Protein AF-A0A7S4R593-F1 (afdb_monomer_lite)

Radius of gyration: 29.22 Å; chains: 1; bounding box: 93×77×68 Å

Structure (mmCIF, N/CA/C/O backbone):
data_AF-A0A7S4R593-F1
#
_entry.id   AF-A0A7S4R593-F1
#
loop_
_atom_site.group_PDB
_atom_site.id
_atom_site.type_symbol
_atom_site.label_atom_id
_atom_site.label_alt_id
_atom_site.label_comp_id
_atom_site.label_asym_id
_atom_site.label_entity_id
_atom_site.label_seq_id
_atom_site.pdbx_PDB_ins_code
_atom_site.Cartn_x
_atom_site.Cartn_y
_atom_site.Cartn_z
_atom_site.occupancy
_atom_site.B_iso_or_equiv
_atom_site.auth_seq_id
_atom_site.auth_comp_id
_atom_site.auth_asym_id
_atom_site.auth_atom_id
_atom_site.pdbx_PDB_model_num
ATOM 1 N N . PRO A 1 1 ? -57.600 -45.966 14.589 1.00 41.19 1 PRO A N 1
ATOM 2 C CA . PRO A 1 1 ? -56.315 -45.995 13.835 1.00 41.19 1 PRO A CA 1
ATOM 3 C C . PRO A 1 1 ? -56.249 -45.078 12.582 1.00 41.19 1 PRO A C 1
ATOM 5 O O . PRO A 1 1 ? -55.425 -45.311 11.705 1.00 41.19 1 PRO A O 1
ATOM 8 N N . ALA A 1 2 ? -57.032 -43.988 12.515 1.00 31.42 2 ALA A N 1
ATOM 9 C CA . ALA A 1 2 ? -57.060 -43.069 11.364 1.00 31.42 2 ALA A CA 1
ATOM 10 C C . ALA A 1 2 ? -56.468 -41.667 11.647 1.00 31.42 2 ALA A C 1
ATOM 12 O O . ALA A 1 2 ? -56.523 -40.799 10.784 1.00 31.42 2 ALA A O 1
ATOM 13 N N . SER A 1 3 ? -55.863 -41.433 12.819 1.00 31.25 3 SER A N 1
ATOM 14 C CA . SER A 1 3 ? -55.356 -40.107 13.223 1.00 31.25 3 SER A CA 1
ATOM 15 C C . SER A 1 3 ? -53.852 -39.876 12.997 1.00 31.25 3 SER A C 1
ATOM 17 O O . SER A 1 3 ? -53.377 -38.766 13.207 1.00 31.25 3 SER A O 1
ATOM 19 N N . GLN A 1 4 ? -53.086 -40.871 12.525 1.00 31.14 4 GLN A N 1
ATOM 20 C CA . GLN A 1 4 ? -51.625 -40.741 12.346 1.00 31.14 4 GLN A CA 1
ATOM 21 C C . GLN A 1 4 ? -51.142 -40.575 10.889 1.00 31.14 4 GLN A C 1
ATOM 23 O O . GLN A 1 4 ? -49.964 -40.305 10.674 1.00 31.14 4 GLN A O 1
ATOM 28 N N . ARG A 1 5 ? -52.012 -40.673 9.868 1.00 28.61 5 ARG A N 1
ATOM 29 C CA . ARG A 1 5 ? -51.591 -40.591 8.445 1.00 28.61 5 ARG A CA 1
ATOM 30 C C . ARG A 1 5 ? -51.707 -39.216 7.779 1.00 28.61 5 ARG A C 1
ATOM 32 O O . ARG A 1 5 ? -51.122 -39.029 6.716 1.00 28.61 5 ARG A O 1
ATOM 39 N N . VAL A 1 6 ? -52.398 -38.245 8.379 1.00 29.88 6 VAL A N 1
ATOM 40 C CA . VAL A 1 6 ? -52.565 -36.901 7.780 1.00 29.88 6 VAL A CA 1
ATOM 41 C C . VAL A 1 6 ? -51.414 -35.950 8.157 1.00 29.88 6 VAL A C 1
ATOM 43 O O . VAL A 1 6 ? -51.082 -35.044 7.399 1.00 29.88 6 VAL A O 1
ATOM 46 N N . VAL A 1 7 ? -50.706 -36.209 9.262 1.00 31.11 7 VAL A N 1
ATOM 47 C CA . VAL A 1 7 ? -49.624 -35.333 9.755 1.00 31.11 7 VAL A CA 1
ATOM 48 C C . VAL A 1 7 ? -48.305 -35.502 8.974 1.00 31.11 7 VAL A C 1
ATOM 50 O O . VAL A 1 7 ? -47.520 -34.556 8.888 1.00 31.11 7 VAL A O 1
ATOM 53 N N . SER A 1 8 ? -48.051 -36.658 8.337 1.00 30.91 8 SER A N 1
ATOM 54 C CA . SER A 1 8 ? -46.779 -36.888 7.621 1.00 30.91 8 SER A CA 1
ATOM 55 C C . SER A 1 8 ? -46.743 -36.290 6.205 1.00 30.91 8 SER A C 1
ATOM 57 O O . SER A 1 8 ? -45.705 -35.771 5.792 1.00 30.91 8 SER A O 1
ATOM 59 N N . LYS A 1 9 ? -47.875 -36.261 5.481 1.00 28.08 9 LYS A N 1
ATOM 60 C CA . LYS A 1 9 ? -47.951 -35.654 4.136 1.00 28.08 9 LYS A CA 1
ATOM 61 C C . LYS A 1 9 ? -47.873 -34.122 4.169 1.00 28.08 9 LYS A C 1
ATOM 63 O O . LYS A 1 9 ? -47.193 -33.546 3.323 1.00 28.08 9 LYS A O 1
ATOM 68 N N . SER A 1 10 ? -48.458 -33.467 5.175 1.00 27.17 10 SER A N 1
ATOM 69 C CA . SER A 1 10 ? -48.364 -32.005 5.328 1.00 27.17 10 SER A CA 1
ATOM 70 C C . SER A 1 10 ? -46.969 -31.543 5.769 1.00 27.17 10 SER A C 1
ATOM 72 O O . SER A 1 10 ? -46.494 -30.515 5.292 1.00 27.17 10 SER A O 1
ATOM 74 N N . ARG A 1 11 ? -46.248 -32.325 6.594 1.00 28.27 11 ARG A N 1
ATOM 75 C CA . ARG A 1 11 ? -44.840 -32.044 6.943 1.00 28.27 11 ARG A CA 1
ATOM 76 C C . ARG A 1 11 ? -43.899 -32.164 5.740 1.00 28.27 11 ARG A C 1
ATOM 78 O O . ARG A 1 11 ? -43.012 -31.333 5.592 1.00 28.27 11 ARG A O 1
ATOM 85 N N . HIS A 1 12 ? -44.099 -33.136 4.849 1.00 26.81 12 HIS A N 1
ATOM 86 C CA . HIS A 1 12 ? -43.277 -33.266 3.638 1.00 26.81 12 HIS A CA 1
ATOM 87 C C . HIS A 1 12 ? -43.569 -32.202 2.564 1.00 26.81 12 HIS A C 1
ATOM 89 O O . HIS A 1 12 ? -42.634 -31.789 1.878 1.00 26.81 12 HIS A O 1
ATOM 95 N N . LEU A 1 13 ? -44.805 -31.692 2.453 1.00 25.50 13 LEU A N 1
ATOM 96 C CA . LEU A 1 13 ? -45.102 -30.537 1.590 1.00 25.50 13 LEU A CA 1
ATOM 97 C C . LEU A 1 13 ? -44.539 -29.218 2.153 1.00 25.50 13 LEU A C 1
ATOM 99 O O . LEU A 1 13 ? -44.032 -28.412 1.382 1.00 25.50 13 LEU A O 1
ATOM 103 N N . LEU A 1 14 ? -44.564 -29.019 3.478 1.00 26.23 14 LEU A N 1
ATOM 104 C CA . LEU A 1 14 ? -44.024 -27.823 4.152 1.00 26.23 14 LEU A CA 1
ATOM 105 C C . LEU A 1 14 ? -42.487 -27.747 4.147 1.00 26.23 14 LEU A C 1
ATOM 107 O O . LEU A 1 14 ? -41.923 -26.655 4.099 1.00 26.23 14 LEU A O 1
ATOM 111 N N . ILE A 1 15 ? -41.806 -28.896 4.185 1.00 29.94 15 ILE A N 1
ATOM 112 C CA . ILE A 1 15 ? -40.340 -28.977 4.077 1.00 29.94 15 ILE A CA 1
ATOM 113 C C . ILE A 1 15 ? -39.902 -28.736 2.624 1.00 29.94 15 ILE A C 1
ATOM 115 O O . ILE A 1 15 ? -38.954 -27.988 2.388 1.00 29.94 15 ILE A O 1
ATOM 119 N N . ARG A 1 16 ? -40.631 -29.284 1.638 1.00 27.72 16 ARG A N 1
ATOM 120 C CA . ARG A 1 16 ? -40.377 -29.016 0.211 1.00 27.72 16 ARG A CA 1
ATOM 121 C C . ARG A 1 16 ? -40.717 -27.578 -0.196 1.00 27.72 16 ARG A C 1
ATOM 123 O O . ARG A 1 16 ? -39.974 -27.010 -0.988 1.00 27.72 16 ARG A O 1
ATOM 130 N N . SER A 1 17 ? -41.752 -26.962 0.381 1.00 28.77 17 SER A N 1
ATOM 131 C CA . SER A 1 17 ? -42.066 -25.545 0.142 1.00 28.77 17 SER A CA 1
ATOM 132 C C . SER A 1 17 ? -41.095 -24.590 0.839 1.00 28.77 17 SER A C 1
ATOM 134 O O . SER A 1 17 ? -40.820 -23.528 0.300 1.00 28.77 17 SER A O 1
ATOM 136 N N . GLY A 1 18 ? -40.505 -24.973 1.979 1.00 28.45 18 GLY A N 1
ATOM 137 C CA . GLY A 1 18 ? -39.433 -24.212 2.632 1.00 28.45 18 GLY A CA 1
ATOM 138 C C . GLY A 1 18 ? -38.119 -24.227 1.846 1.00 28.45 18 GLY A C 1
ATOM 139 O O . GLY A 1 18 ? -37.499 -23.188 1.676 1.00 28.45 18 GLY A O 1
ATOM 140 N N . VAL A 1 19 ? -37.693 -25.376 1.307 1.00 32.19 19 VAL A N 1
ATOM 141 C CA . VAL A 1 19 ? -36.496 -25.456 0.439 1.00 32.19 19 VAL A CA 1
ATOM 142 C C . VAL A 1 19 ? -36.725 -24.747 -0.904 1.00 32.19 19 VAL A C 1
ATOM 144 O O . VAL A 1 19 ? -35.844 -24.031 -1.366 1.00 32.19 19 VAL A O 1
ATOM 147 N N . ALA A 1 20 ? -37.920 -24.866 -1.494 1.00 28.59 20 ALA A N 1
ATOM 148 C CA . ALA A 1 20 ? -3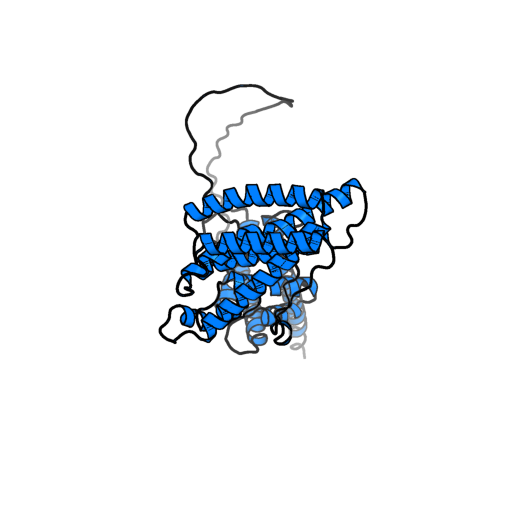8.280 -24.135 -2.711 1.00 28.59 20 ALA A CA 1
ATOM 149 C C . ALA A 1 20 ? -38.356 -22.613 -2.485 1.00 28.59 20 ALA A C 1
ATOM 151 O O . ALA A 1 20 ? -37.818 -21.862 -3.291 1.00 28.59 20 ALA A O 1
ATOM 152 N N . ALA A 1 21 ? -38.926 -22.159 -1.362 1.00 30.02 21 ALA A N 1
ATOM 153 C CA . ALA A 1 21 ? -38.929 -20.747 -0.979 1.00 30.02 21 ALA A CA 1
ATOM 154 C C . ALA A 1 21 ? -37.507 -20.224 -0.707 1.00 30.02 21 ALA A C 1
ATOM 156 O O . ALA A 1 21 ? -37.172 -19.124 -1.129 1.00 30.02 21 ALA A O 1
ATOM 157 N N . ARG A 1 22 ? -36.633 -21.028 -0.083 1.00 38.53 22 ARG A N 1
ATOM 158 C CA . ARG A 1 22 ? -35.218 -20.686 0.152 1.00 38.53 22 ARG A CA 1
ATOM 159 C C . ARG A 1 22 ? -34.418 -20.561 -1.147 1.00 38.53 22 ARG A C 1
ATOM 161 O O . ARG A 1 22 ? -33.703 -19.578 -1.312 1.00 38.53 22 ARG A O 1
ATOM 168 N N . LYS A 1 23 ? -34.620 -21.467 -2.114 1.00 37.41 23 LYS A N 1
ATOM 169 C CA . LYS A 1 23 ? -34.070 -21.320 -3.475 1.00 37.41 23 LYS A CA 1
ATOM 170 C C . LYS A 1 23 ? -34.592 -20.074 -4.173 1.00 37.41 23 LYS A C 1
ATOM 172 O O . LYS A 1 23 ? -33.808 -19.350 -4.769 1.00 37.41 23 LYS A O 1
ATOM 177 N N . GLN A 1 24 ? -35.889 -19.808 -4.058 1.00 32.84 24 GLN A N 1
ATOM 178 C CA . GLN A 1 24 ? -36.525 -18.653 -4.679 1.00 32.84 24 GLN A CA 1
ATOM 179 C C . GLN A 1 24 ? -36.035 -17.331 -4.080 1.00 32.84 24 GLN A C 1
ATOM 181 O O . GLN A 1 24 ? -35.968 -16.351 -4.805 1.00 32.84 24 GLN A O 1
ATOM 186 N N . ILE A 1 25 ? -35.648 -17.285 -2.803 1.00 39.12 25 ILE A N 1
ATOM 187 C CA . ILE A 1 25 ? -35.171 -16.068 -2.124 1.00 39.12 25 ILE A CA 1
ATOM 188 C C . ILE A 1 25 ? -33.699 -15.791 -2.426 1.00 39.12 25 ILE A C 1
ATOM 190 O O . ILE A 1 25 ? -33.357 -14.667 -2.775 1.00 39.12 25 ILE A O 1
ATOM 194 N N . TYR A 1 26 ? -32.832 -16.801 -2.397 1.00 42.34 26 TYR A N 1
ATOM 195 C CA . TYR A 1 26 ? -31.433 -16.612 -2.788 1.00 42.34 26 TYR A CA 1
ATOM 196 C C . TYR A 1 26 ? -31.276 -16.402 -4.297 1.00 42.34 26 TYR A C 1
ATOM 198 O O . TYR A 1 26 ? -30.534 -15.511 -4.709 1.00 42.34 26 TYR A O 1
ATOM 206 N N . SER A 1 27 ? -32.072 -17.092 -5.127 1.00 39.91 27 SER A N 1
ATOM 207 C CA . SER A 1 27 ? -32.192 -16.733 -6.545 1.00 39.91 27 SER A CA 1
ATOM 208 C C . SER A 1 27 ? -32.826 -15.357 -6.722 1.00 39.91 27 SER A C 1
ATOM 210 O O . SER A 1 27 ? -32.613 -14.730 -7.750 1.00 39.91 27 SER A O 1
ATOM 212 N N . SER A 1 28 ? -33.594 -14.867 -5.743 1.00 38.06 28 SER A N 1
ATOM 213 C CA . SER A 1 28 ? -34.181 -13.532 -5.785 1.00 38.06 28 SER A CA 1
ATOM 214 C C . SER A 1 28 ? -33.203 -12.426 -5.442 1.00 38.06 28 SER A C 1
ATOM 216 O O . SER A 1 28 ? -33.258 -11.400 -6.110 1.00 38.06 28 SER A O 1
ATOM 218 N N . VAL A 1 29 ? -32.307 -12.640 -4.477 1.00 40.75 29 VAL A N 1
ATOM 219 C CA . VAL A 1 29 ? -31.174 -11.748 -4.195 1.00 40.75 29 VAL A CA 1
ATOM 220 C C . VAL A 1 29 ? -30.224 -11.729 -5.393 1.00 40.75 29 VAL A C 1
ATOM 222 O O . VAL A 1 29 ? -29.868 -10.654 -5.864 1.00 40.75 29 VAL A O 1
ATOM 225 N N . GLN A 1 30 ? -29.913 -12.896 -5.967 1.00 40.97 30 GLN A N 1
ATOM 226 C CA . GLN A 1 30 ? -29.119 -12.994 -7.194 1.00 40.97 30 GLN A CA 1
ATOM 227 C C . GLN A 1 30 ? -29.808 -12.291 -8.378 1.00 40.97 30 GLN A C 1
ATOM 229 O O . GLN A 1 30 ? -29.184 -11.493 -9.065 1.00 40.97 30 GLN A O 1
ATOM 234 N N . ALA A 1 31 ? -31.112 -12.508 -8.579 1.00 38.22 31 ALA A N 1
ATOM 235 C CA . ALA A 1 31 ? -31.879 -11.853 -9.639 1.00 38.22 31 ALA A CA 1
ATOM 236 C C . ALA A 1 31 ? -32.052 -10.342 -9.416 1.00 38.22 31 ALA A C 1
ATOM 238 O O . ALA A 1 31 ? -32.131 -9.611 -10.392 1.00 38.22 31 ALA A O 1
ATOM 239 N N . ALA A 1 32 ? -32.084 -9.851 -8.171 1.00 38.25 32 ALA A N 1
ATOM 240 C CA . ALA A 1 32 ? -32.106 -8.417 -7.870 1.00 38.25 32 ALA A CA 1
ATOM 241 C C . ALA A 1 32 ? -30.761 -7.746 -8.203 1.00 38.25 32 ALA A C 1
ATOM 243 O O . ALA A 1 32 ? -30.735 -6.628 -8.716 1.00 38.25 32 ALA A O 1
ATOM 244 N N . VAL A 1 33 ? -29.645 -8.453 -7.987 1.00 37.94 33 VAL A N 1
ATOM 245 C CA . VAL A 1 33 ? -28.313 -8.040 -8.458 1.00 37.94 33 VAL A CA 1
ATOM 246 C C . VAL A 1 33 ? -28.272 -8.025 -9.994 1.00 37.94 33 VAL A C 1
ATOM 248 O O . VAL A 1 33 ? -27.834 -7.041 -10.583 1.00 37.94 33 VAL A O 1
ATOM 251 N N . THR A 1 34 ? -28.816 -9.044 -10.663 1.00 37.25 34 THR A N 1
ATOM 252 C CA . THR A 1 34 ? -28.897 -9.095 -12.135 1.00 37.25 34 THR A CA 1
ATOM 253 C C . THR A 1 34 ? -29.836 -8.030 -12.725 1.00 37.25 34 THR A C 1
ATOM 255 O O . THR A 1 34 ? -29.493 -7.393 -13.714 1.00 37.25 34 THR A O 1
ATOM 258 N N . ALA A 1 35 ? -30.989 -7.759 -12.110 1.00 35.19 35 ALA A N 1
ATOM 259 C CA . ALA A 1 35 ? -31.951 -6.756 -12.581 1.00 35.19 35 ALA A CA 1
ATOM 260 C C . ALA A 1 35 ? -31.421 -5.316 -12.466 1.00 35.19 35 ALA A C 1
ATOM 262 O O . ALA A 1 35 ? -31.782 -4.458 -13.268 1.00 35.19 35 ALA A O 1
ATOM 263 N N . ARG A 1 36 ? -30.545 -5.047 -11.489 1.00 36.00 36 ARG A N 1
ATOM 264 C CA . ARG A 1 36 ? -29.952 -3.720 -11.265 1.00 36.00 36 ARG A CA 1
ATOM 265 C C . ARG A 1 36 ? -28.716 -3.443 -12.132 1.00 36.00 36 ARG A C 1
ATOM 267 O O . ARG A 1 36 ? -28.425 -2.277 -12.381 1.00 36.00 36 ARG A O 1
ATOM 274 N N . TYR A 1 37 ? -28.010 -4.481 -12.589 1.00 36.19 37 TYR A N 1
ATOM 275 C CA . TYR A 1 37 ? -26.714 -4.352 -13.276 1.00 36.19 37 TYR A CA 1
ATOM 276 C C . TYR A 1 37 ? -26.622 -5.070 -14.643 1.00 36.19 37 TYR A C 1
ATOM 278 O O . TYR A 1 37 ? -25.589 -4.976 -15.302 1.00 36.19 37 TYR A O 1
ATOM 286 N N . GLY A 1 38 ? -27.693 -5.725 -15.108 1.00 31.30 38 GLY A N 1
ATOM 287 C CA . GLY A 1 38 ? -27.782 -6.392 -16.416 1.00 31.30 38 GLY A CA 1
ATOM 288 C C . GLY A 1 38 ? -27.485 -7.900 -16.388 1.00 31.30 38 GLY A C 1
ATOM 289 O O . GLY A 1 38 ? -26.953 -8.440 -15.414 1.00 31.30 38 GLY A O 1
ATOM 290 N N . GLU A 1 39 ? -27.840 -8.601 -17.473 1.00 29.11 39 GLU A N 1
ATOM 291 C CA . GLU A 1 39 ? -27.558 -10.036 -17.637 1.00 29.11 39 GLU A CA 1
ATOM 292 C C . GLU A 1 39 ? -26.040 -10.299 -17.621 1.00 29.11 39 GLU A C 1
ATOM 294 O O . GLU A 1 39 ? -25.295 -9.755 -18.433 1.00 29.11 39 GLU A O 1
ATOM 299 N N . GLY A 1 40 ? -25.580 -11.129 -16.674 1.00 33.88 40 GLY A N 1
ATOM 300 C CA . GLY A 1 40 ? -24.157 -11.424 -16.439 1.00 33.88 40 GLY A CA 1
ATOM 301 C C . GLY A 1 40 ? -23.581 -10.847 -15.138 1.00 33.88 40 GLY A C 1
ATOM 302 O O . GLY A 1 40 ? -22.467 -11.209 -14.762 1.00 33.88 40 GLY A O 1
ATOM 303 N N . ALA A 1 41 ? -24.332 -10.009 -14.415 1.00 32.84 41 ALA A N 1
ATOM 304 C CA . ALA A 1 41 ? -23.927 -9.506 -13.105 1.00 32.84 41 ALA A CA 1
ATOM 305 C C . ALA A 1 41 ? -24.051 -10.591 -12.017 1.00 32.84 41 ALA A C 1
ATOM 307 O O . ALA A 1 41 ? -25.138 -11.116 -11.760 1.00 32.84 41 ALA A O 1
ATOM 308 N N . SER A 1 42 ? -22.927 -10.913 -11.372 1.00 35.50 42 SER A N 1
ATOM 309 C CA . SER A 1 42 ? -22.851 -11.783 -10.192 1.00 35.50 42 SER A CA 1
ATOM 310 C C . SER A 1 42 ? -22.759 -10.943 -8.902 1.00 35.50 42 SER A C 1
ATOM 312 O O . SER A 1 42 ? -22.611 -9.719 -8.973 1.00 35.50 42 SER A O 1
ATOM 314 N N . LEU A 1 43 ? -22.799 -11.565 -7.716 1.00 36.31 43 LEU A N 1
ATOM 315 C CA . LEU A 1 43 ? -22.450 -10.916 -6.435 1.00 36.31 43 LEU A CA 1
ATOM 316 C C . LEU A 1 43 ? -21.026 -10.307 -6.425 1.00 36.31 43 LEU A C 1
ATOM 318 O O . LEU A 1 43 ? -20.667 -9.626 -5.477 1.00 36.31 43 LEU A O 1
ATOM 322 N N . SER A 1 44 ? -20.245 -10.500 -7.488 1.00 31.75 44 SER A N 1
ATOM 323 C CA . SER A 1 44 ? -18.978 -9.830 -7.797 1.00 31.75 44 SER A CA 1
ATOM 324 C C . SER A 1 44 ? -19.123 -8.405 -8.361 1.00 31.75 44 SER A C 1
ATOM 326 O O . SER A 1 44 ? -18.146 -7.672 -8.446 1.00 31.75 44 SER A O 1
ATOM 328 N N . THR A 1 45 ? -20.316 -7.989 -8.806 1.00 31.84 45 THR A N 1
ATOM 329 C CA . THR A 1 45 ? -20.541 -6.707 -9.524 1.00 31.84 45 THR A CA 1
ATOM 330 C C . THR A 1 45 ? -20.808 -5.532 -8.571 1.00 31.84 45 THR A C 1
ATOM 332 O O . THR A 1 45 ? -21.355 -4.499 -8.954 1.00 31.84 45 THR A O 1
ATOM 335 N N . LEU A 1 46 ? -20.446 -5.695 -7.298 1.00 37.03 46 LEU A N 1
ATOM 336 C CA . LEU A 1 46 ? -20.793 -4.801 -6.196 1.00 37.03 46 LEU A CA 1
ATOM 337 C C . LEU A 1 46 ? -19.823 -3.625 -6.104 1.00 37.03 46 LEU A C 1
ATOM 339 O O . LEU A 1 46 ? -19.034 -3.518 -5.169 1.00 37.03 46 LEU A O 1
ATOM 343 N N . THR A 1 47 ? -19.878 -2.719 -7.073 1.00 32.34 47 THR A N 1
ATOM 344 C CA . THR A 1 47 ? -19.134 -1.460 -6.991 1.00 32.34 47 THR A CA 1
ATOM 345 C C . THR A 1 47 ? -19.988 -0.377 -6.348 1.00 32.34 47 THR A C 1
ATOM 347 O O . THR A 1 47 ? -21.100 -0.082 -6.796 1.00 32.34 47 THR A O 1
ATOM 350 N N . CYS A 1 48 ? -19.431 0.248 -5.316 1.00 31.52 48 CYS A N 1
ATOM 351 C CA . CYS A 1 48 ? -19.934 1.478 -4.735 1.00 31.52 48 CYS A CA 1
ATOM 352 C C . CYS A 1 48 ? -19.866 2.601 -5.786 1.00 31.52 48 CYS A C 1
ATOM 354 O O . CYS A 1 48 ? -18.808 2.843 -6.359 1.00 31.52 48 CYS A O 1
ATOM 356 N N . SER A 1 49 ? -20.961 3.327 -6.038 1.00 29.33 49 SER A N 1
ATOM 357 C CA . SER A 1 49 ? -20.857 4.603 -6.750 1.00 29.33 49 SER A CA 1
ATOM 358 C C . SER A 1 49 ? -20.201 5.617 -5.812 1.00 29.33 49 SER A C 1
ATOM 360 O O . SER A 1 49 ? -20.865 6.181 -4.938 1.00 29.33 49 SER A O 1
ATOM 362 N N . SER A 1 50 ? -18.898 5.848 -5.959 1.00 28.70 50 SER A N 1
ATOM 363 C CA . SER A 1 50 ? -18.265 7.020 -5.368 1.00 28.70 50 SER A CA 1
ATOM 364 C C . SER A 1 50 ? -18.813 8.252 -6.088 1.00 28.70 50 SER A C 1
ATOM 366 O O . SER A 1 50 ? -18.393 8.586 -7.198 1.00 28.70 50 SER A O 1
ATOM 368 N N . SER A 1 51 ? -19.766 8.940 -5.470 1.00 24.84 51 SER A N 1
ATOM 369 C CA . SER A 1 51 ? -20.037 10.330 -5.811 1.00 24.84 51 SER A CA 1
ATOM 370 C C . SER A 1 51 ? -18.805 11.141 -5.410 1.00 24.84 51 SER A C 1
ATOM 372 O O . SER A 1 51 ? -18.747 11.708 -4.322 1.00 24.84 51 SER A O 1
ATOM 374 N N . TYR A 1 52 ? -17.788 11.179 -6.269 1.00 24.73 52 TYR A N 1
ATOM 375 C CA . TYR A 1 52 ? -16.904 12.335 -6.284 1.00 24.73 52 TYR A CA 1
ATOM 376 C C . TYR A 1 52 ? -17.788 13.549 -6.590 1.00 24.73 52 TYR A C 1
ATOM 378 O O . TYR A 1 52 ? -18.733 13.410 -7.376 1.00 24.73 52 TYR A O 1
ATOM 386 N N . PRO A 1 53 ? -17.531 14.736 -6.018 1.00 23.39 53 PRO A N 1
ATOM 387 C CA . PRO A 1 53 ? -18.066 15.940 -6.621 1.00 23.39 53 PRO A CA 1
ATOM 388 C C . PRO A 1 53 ? -17.524 15.967 -8.053 1.00 23.39 53 PRO A C 1
ATOM 390 O O . PRO A 1 53 ? -16.350 16.248 -8.288 1.00 23.39 53 PRO A O 1
ATOM 393 N N . THR A 1 54 ? -18.368 15.604 -9.020 1.00 25.58 54 THR A N 1
ATOM 394 C CA . THR A 1 54 ? -18.169 16.016 -10.402 1.00 25.58 54 THR A CA 1
ATOM 395 C C . THR A 1 54 ? -17.953 17.513 -10.343 1.00 25.58 54 THR A C 1
ATOM 397 O O . THR A 1 54 ? -18.734 18.187 -9.669 1.00 25.58 54 THR A O 1
ATOM 400 N N . LEU A 1 55 ? -16.895 17.998 -10.994 1.00 26.02 55 LEU A N 1
ATOM 401 C CA . LEU A 1 55 ? -16.691 19.407 -11.318 1.00 26.02 55 LEU A CA 1
ATOM 402 C C . LEU A 1 55 ? -18.040 20.020 -11.708 1.00 26.02 55 LEU A C 1
ATOM 404 O O . LEU A 1 55 ? -18.519 19.842 -12.826 1.00 26.02 55 LEU A O 1
ATOM 408 N N . GLY A 1 56 ? -18.695 20.646 -10.735 1.00 26.41 56 GLY A N 1
ATOM 409 C CA . GLY A 1 56 ? -19.920 21.375 -10.954 1.00 26.41 56 GLY A CA 1
ATOM 410 C C . GLY A 1 56 ? -19.574 22.616 -11.751 1.00 26.41 56 GLY A C 1
ATOM 411 O O . GLY A 1 56 ? -18.530 23.230 -11.538 1.00 26.41 56 GLY A O 1
ATOM 412 N N . GLU A 1 57 ? -20.496 22.981 -12.630 1.00 29.83 57 GLU A N 1
ATOM 413 C CA . GLU A 1 57 ? -20.691 24.372 -13.021 1.00 29.83 57 GLU A CA 1
ATOM 414 C C . GLU A 1 57 ? -19.584 24.970 -13.894 1.00 29.83 57 GLU A C 1
ATOM 416 O O . GLU A 1 57 ? -18.885 25.908 -13.523 1.00 29.83 57 GLU A O 1
ATOM 421 N N . TRP A 1 58 ? -19.527 24.507 -15.140 1.00 24.80 58 TRP A N 1
ATOM 422 C CA . TRP A 1 58 ? -19.232 25.409 -16.253 1.00 24.80 58 TRP A CA 1
ATOM 423 C C . TRP A 1 58 ? -20.450 25.464 -17.164 1.00 24.80 58 TRP A C 1
ATOM 425 O O . TRP A 1 58 ? -20.512 24.796 -18.191 1.00 24.80 58 TRP A O 1
ATOM 435 N N . ASP A 1 59 ? -21.435 26.262 -16.754 1.00 29.12 59 ASP A N 1
ATOM 436 C CA . ASP A 1 59 ? -22.531 26.674 -17.618 1.00 29.12 59 ASP A CA 1
ATOM 437 C C . ASP A 1 59 ? -22.541 28.204 -17.727 1.00 29.12 59 ASP A C 1
ATOM 439 O O . ASP A 1 59 ? -22.925 28.909 -16.790 1.00 29.12 59 ASP A O 1
ATOM 443 N N . ARG A 1 60 ? -22.058 28.673 -18.889 1.00 28.61 60 ARG A N 1
ATOM 444 C CA . ARG A 1 60 ? -22.318 29.943 -19.605 1.00 28.61 60 ARG A CA 1
ATOM 445 C C . ARG A 1 60 ? -21.043 30.568 -20.174 1.00 28.61 60 ARG A C 1
ATOM 447 O O . ARG A 1 60 ? -20.367 31.343 -19.511 1.00 28.61 60 ARG A O 1
ATOM 454 N N . HIS A 1 61 ? -20.786 30.316 -21.457 1.00 26.78 61 HIS A N 1
ATOM 455 C CA . HIS A 1 61 ? -21.019 31.306 -22.519 1.00 26.78 61 HIS A CA 1
ATOM 456 C C . HIS A 1 61 ? -20.446 30.829 -23.864 1.00 26.78 61 HIS A C 1
ATOM 458 O O . HIS A 1 61 ? -19.241 30.676 -24.014 1.00 26.78 61 HIS A O 1
ATOM 464 N N . GLY A 1 62 ? -21.321 30.751 -24.872 1.00 23.91 62 GLY A N 1
ATOM 465 C CA . GLY A 1 62 ? -20.985 31.190 -26.229 1.00 23.91 62 GLY A CA 1
ATOM 466 C C . GLY A 1 62 ? -20.684 30.119 -27.279 1.00 23.91 62 GLY A C 1
ATOM 467 O O . GLY A 1 62 ? -19.669 29.442 -27.224 1.00 23.91 62 GLY A O 1
ATOM 468 N N . GLY A 1 63 ? -21.506 30.122 -28.335 1.00 23.78 63 GLY A N 1
ATOM 469 C CA . GLY A 1 63 ? -21.034 29.849 -29.695 1.00 23.78 63 GLY A CA 1
ATOM 470 C C . GLY A 1 63 ? -21.360 28.463 -30.229 1.00 23.78 63 GLY A C 1
ATOM 471 O O . GLY A 1 63 ? -20.568 27.537 -30.110 1.00 23.78 63 GLY A O 1
ATOM 472 N N . GLY A 1 64 ? -22.523 28.340 -30.870 1.00 25.59 64 GLY A N 1
ATOM 473 C CA . GLY A 1 64 ? -22.891 27.133 -31.598 1.00 25.59 64 GLY A CA 1
ATOM 474 C C . GLY A 1 64 ? -22.000 26.870 -32.806 1.00 25.59 64 GLY A C 1
ATOM 475 O O . GLY A 1 64 ? -21.479 27.802 -33.401 1.00 25.59 64 GLY A O 1
ATOM 476 N N . TYR A 1 65 ? -21.923 25.609 -33.217 1.00 26.09 65 TYR A N 1
ATOM 477 C CA . TYR A 1 65 ? -21.796 25.233 -34.618 1.00 26.09 65 TYR A CA 1
ATOM 478 C C . TYR A 1 65 ? -22.490 23.894 -34.856 1.00 26.09 65 TYR A C 1
ATOM 480 O O . TYR A 1 65 ? -22.589 23.027 -33.994 1.00 26.09 65 TYR A O 1
ATOM 488 N N . ASN A 1 66 ? -23.050 23.834 -36.050 1.00 26.42 66 ASN A N 1
ATOM 489 C CA . ASN A 1 66 ? -24.035 22.909 -36.568 1.00 26.42 66 ASN A CA 1
ATOM 490 C C . ASN A 1 66 ? -23.349 21.768 -37.354 1.00 26.42 66 ASN A C 1
ATOM 492 O O . ASN A 1 66 ? -22.217 21.950 -37.803 1.00 26.42 66 ASN A O 1
ATOM 496 N N . LYS A 1 67 ? -24.126 20.715 -37.667 1.00 27.55 67 LYS A N 1
ATOM 497 C CA . LYS A 1 67 ? -23.869 19.578 -38.590 1.00 27.55 67 LYS A CA 1
ATOM 498 C C . LYS A 1 67 ? -23.090 18.402 -37.972 1.00 27.55 67 LYS A C 1
ATOM 500 O O . LYS A 1 67 ? -21.989 18.578 -37.485 1.00 27.55 67 LYS A O 1
ATOM 505 N N . GLY A 1 68 ? -23.556 17.157 -37.993 1.00 22.95 68 GLY A N 1
ATOM 506 C CA . GLY A 1 68 ? -24.676 16.544 -38.701 1.00 22.95 68 GLY A CA 1
ATOM 507 C C . GLY A 1 68 ? -24.228 15.179 -39.216 1.00 22.95 68 GLY A C 1
ATOM 508 O O . GLY A 1 68 ? -23.265 15.137 -39.962 1.00 22.95 68 GLY A O 1
ATOM 509 N N . TRP A 1 69 ? -24.923 14.109 -38.830 1.00 24.11 69 TRP A N 1
ATOM 510 C CA . TRP A 1 69 ? -25.104 12.888 -39.623 1.00 24.11 69 TRP A CA 1
ATOM 511 C C . TRP A 1 69 ? -26.457 12.292 -39.222 1.00 24.11 69 TRP A C 1
ATOM 513 O O . TRP A 1 69 ? -26.582 11.548 -38.254 1.00 24.11 69 TRP A O 1
ATOM 523 N N . GLN A 1 70 ? -27.488 12.718 -39.954 1.00 24.88 70 GLN A N 1
ATOM 524 C CA . GLN A 1 70 ? -28.745 11.992 -40.102 1.00 24.88 70 GLN A CA 1
ATOM 525 C C . GLN A 1 70 ? -28.473 10.701 -40.874 1.00 24.88 70 GLN A C 1
ATOM 527 O O . GLN A 1 70 ? -27.811 10.736 -41.909 1.00 24.88 70 GLN A O 1
ATOM 532 N N . THR A 1 71 ? -29.088 9.605 -40.441 1.00 27.47 71 THR A N 1
ATOM 533 C CA . THR A 1 71 ? -29.790 8.721 -41.377 1.00 27.47 71 THR A CA 1
ATOM 534 C C . THR A 1 71 ? -31.163 8.406 -40.799 1.00 27.47 71 THR A C 1
ATOM 536 O O . THR A 1 71 ? -31.308 8.065 -39.627 1.00 27.47 71 THR A O 1
ATOM 539 N N . ASP A 1 72 ? -32.163 8.663 -41.634 1.00 25.08 72 ASP A N 1
ATOM 540 C CA . ASP A 1 72 ? -33.588 8.626 -41.354 1.00 25.08 72 ASP A CA 1
ATOM 541 C C . ASP A 1 72 ? -34.124 7.193 -41.251 1.00 25.08 72 ASP A C 1
ATOM 543 O O . ASP A 1 72 ? -33.718 6.320 -42.011 1.00 25.08 72 ASP A O 1
ATOM 547 N N . HIS A 1 73 ? -35.161 7.004 -40.431 1.00 27.22 73 HIS A N 1
ATOM 548 C CA . HIS A 1 73 ? -36.372 6.328 -40.897 1.00 27.22 73 HIS A CA 1
ATOM 549 C C . HIS A 1 73 ? -37.620 6.912 -40.204 1.00 27.22 73 HIS A C 1
ATOM 551 O O . HIS A 1 73 ? -37.862 6.723 -39.016 1.00 27.22 73 HIS A O 1
ATOM 557 N N . LEU A 1 74 ? -38.362 7.687 -41.006 1.00 25.41 74 LEU A N 1
ATOM 558 C CA . LEU A 1 74 ? -39.826 7.832 -41.118 1.00 25.41 74 LEU A CA 1
ATOM 559 C C . LEU A 1 74 ? -40.664 6.810 -40.318 1.00 25.41 74 LEU A C 1
ATOM 561 O O . LEU A 1 74 ? -40.306 5.645 -40.248 1.00 25.41 74 LEU A O 1
ATOM 565 N N . SER A 1 75 ? -41.886 7.053 -39.851 1.00 26.05 75 SER A N 1
ATOM 566 C CA . SER A 1 75 ? -42.791 8.204 -39.739 1.00 26.05 75 SER A CA 1
ATOM 567 C C . SER A 1 75 ? -44.083 7.650 -39.115 1.00 26.05 75 SER A C 1
ATOM 569 O O . SER A 1 75 ? -44.392 6.487 -39.369 1.00 26.05 75 SER A O 1
ATOM 571 N N . GLN A 1 76 ? -44.848 8.497 -38.417 1.00 26.58 76 GLN A N 1
ATOM 572 C CA . GLN A 1 76 ? -46.328 8.544 -38.329 1.00 26.58 76 GLN A CA 1
ATOM 573 C C . GLN A 1 76 ? -46.805 8.768 -36.888 1.00 26.58 76 GLN A C 1
ATOM 575 O O . GLN A 1 76 ? -46.970 7.851 -36.089 1.00 26.58 76 GLN A O 1
ATOM 580 N N . GLN A 1 77 ? -47.070 10.039 -36.585 1.00 25.89 77 GLN A N 1
ATOM 581 C CA . GLN A 1 77 ? -48.004 10.438 -35.540 1.00 25.89 77 GLN A CA 1
ATOM 582 C C . GLN A 1 77 ? -49.431 10.201 -36.037 1.00 25.89 77 GLN A C 1
ATOM 584 O O . GLN A 1 77 ? -49.792 10.719 -37.088 1.00 25.89 77 GLN A O 1
ATOM 589 N N . HIS A 1 78 ? -50.281 9.582 -35.218 1.00 25.62 78 HIS A N 1
ATOM 590 C CA . HIS A 1 78 ? -51.694 9.948 -35.183 1.00 25.62 78 HIS A CA 1
ATOM 591 C C . HIS A 1 78 ? -52.195 10.063 -33.741 1.00 25.62 78 HIS A C 1
ATOM 593 O O . HIS A 1 78 ? -52.066 9.176 -32.904 1.00 25.62 78 HIS A O 1
ATOM 599 N N . ARG A 1 79 ? -52.750 11.246 -33.495 1.00 24.89 79 ARG A N 1
ATOM 600 C CA . ARG A 1 79 ? -53.470 11.738 -32.325 1.00 24.89 79 ARG A CA 1
ATOM 601 C C . ARG A 1 79 ? -54.763 10.941 -32.114 1.00 24.89 79 ARG A C 1
ATOM 603 O O . ARG A 1 79 ? -55.545 10.849 -33.051 1.00 24.89 79 ARG A O 1
ATOM 610 N N . TRP A 1 80 ? -55.067 10.543 -30.877 1.00 23.03 80 TRP A N 1
ATOM 611 C CA . TRP A 1 80 ? -56.456 10.380 -30.431 1.00 23.03 80 TRP A CA 1
ATOM 612 C C . TRP A 1 80 ? -56.640 10.990 -29.038 1.00 23.03 80 TRP A C 1
ATOM 614 O O . TRP A 1 80 ? -55.972 10.614 -28.080 1.00 23.03 80 TRP A O 1
ATOM 624 N N . LYS A 1 81 ? -57.531 11.984 -28.950 1.00 30.81 81 LYS A N 1
ATOM 625 C CA . LYS A 1 81 ? -58.156 12.416 -27.699 1.00 30.81 81 LYS A CA 1
ATOM 626 C C . LYS A 1 81 ? -59.368 11.513 -27.491 1.00 30.81 81 LYS A C 1
ATOM 628 O O . LYS A 1 81 ? -60.226 11.476 -28.368 1.00 30.81 81 LYS A O 1
ATOM 633 N N . SER A 1 82 ? -59.502 10.892 -26.328 1.00 24.62 82 SER A N 1
ATOM 634 C CA . SER A 1 82 ? -60.819 10.502 -25.826 1.00 24.62 82 SER A CA 1
ATOM 635 C C . SER A 1 82 ? -60.833 10.504 -24.306 1.00 24.62 82 SER A C 1
ATOM 637 O O . SER A 1 82 ? -60.138 9.737 -23.648 1.00 24.62 82 SER A O 1
ATOM 639 N N . THR A 1 83 ? -61.641 11.424 -23.799 1.00 30.42 83 THR A N 1
ATOM 640 C CA . THR A 1 83 ? -62.362 11.427 -22.531 1.00 30.42 83 THR A CA 1
ATOM 641 C C . THR A 1 83 ? -62.613 10.012 -22.001 1.00 30.42 83 THR A C 1
ATOM 643 O O . THR A 1 83 ? -63.283 9.224 -22.665 1.00 30.42 83 THR A O 1
ATOM 646 N N . ALA A 1 84 ? -62.115 9.707 -20.802 1.00 25.83 84 ALA A N 1
ATOM 647 C CA . ALA A 1 84 ? -62.522 8.530 -20.047 1.00 25.83 84 ALA A CA 1
ATOM 648 C C . ALA A 1 84 ? -63.283 8.995 -18.804 1.00 25.83 84 ALA A C 1
ATOM 650 O O . ALA A 1 84 ? -62.737 9.598 -17.882 1.00 25.83 84 ALA A O 1
ATOM 651 N N . THR A 1 85 ? -64.584 8.762 -18.873 1.00 23.69 85 THR A N 1
ATOM 652 C CA . THR A 1 85 ? -65.588 8.888 -17.828 1.00 23.69 85 THR A CA 1
ATOM 653 C C . THR A 1 85 ? -65.170 8.089 -16.595 1.00 23.69 85 THR A C 1
ATOM 655 O O . THR A 1 85 ? -64.710 6.954 -16.713 1.00 23.69 85 THR A O 1
ATOM 658 N N . VAL A 1 86 ? -65.364 8.675 -15.412 1.00 29.84 86 VAL A N 1
ATOM 659 C CA . VAL A 1 86 ? -65.261 7.986 -14.122 1.00 29.84 86 VAL A CA 1
ATOM 660 C C . VAL A 1 86 ? -66.246 6.817 -14.124 1.00 29.84 86 VAL A C 1
ATOM 662 O O . VAL A 1 86 ? -67.454 7.021 -14.039 1.00 29.84 86 VAL A O 1
ATOM 665 N N . SER A 1 87 ? -65.723 5.598 -14.243 1.00 23.67 87 SER A N 1
ATOM 666 C CA . SER A 1 87 ? -66.437 4.376 -13.887 1.00 23.67 87 SER A CA 1
ATOM 667 C C . SER A 1 87 ? -65.849 3.893 -12.573 1.00 23.67 87 SER A C 1
ATOM 669 O O . SER A 1 87 ? -64.707 3.442 -12.514 1.00 23.67 87 SER A O 1
ATOM 671 N N . SER A 1 88 ? -66.628 4.047 -11.508 1.00 35.03 88 SER A N 1
ATOM 672 C CA . SER A 1 88 ? -66.370 3.474 -10.196 1.00 35.03 88 SER A CA 1
ATOM 673 C C . SER A 1 88 ? -66.411 1.946 -10.289 1.00 35.03 88 SER A C 1
ATOM 675 O O . SER A 1 88 ? -67.470 1.343 -10.123 1.00 35.03 88 SER A O 1
ATOM 677 N N . ASN A 1 89 ? -65.265 1.323 -10.556 1.00 28.30 89 ASN A N 1
ATOM 678 C CA . ASN A 1 89 ? -65.072 -0.093 -10.277 1.00 28.30 89 ASN A CA 1
ATOM 679 C C . ASN A 1 89 ? -64.391 -0.206 -8.918 1.00 28.30 89 ASN A C 1
ATOM 681 O O . ASN A 1 89 ? -63.197 0.038 -8.770 1.00 28.30 89 ASN A O 1
ATOM 685 N N . VAL A 1 90 ? -65.205 -0.545 -7.923 1.00 38.62 90 VAL A N 1
ATOM 686 C CA . VAL A 1 90 ? -64.758 -1.112 -6.656 1.00 38.62 90 VAL A CA 1
ATOM 687 C C . VAL A 1 90 ? -64.101 -2.450 -6.994 1.00 38.62 90 VAL A C 1
ATOM 689 O O . VAL A 1 90 ? -64.786 -3.388 -7.395 1.00 38.62 90 VAL A O 1
ATOM 692 N N . SER A 1 91 ? -62.778 -2.521 -6.891 1.00 32.78 91 SER A N 1
ATOM 693 C CA . SER A 1 91 ? -62.022 -3.771 -6.961 1.00 32.78 91 SER A CA 1
ATOM 694 C C . SER A 1 91 ? -61.057 -3.847 -5.777 1.00 32.78 91 SER A C 1
ATOM 696 O O . SER A 1 91 ? -59.979 -3.261 -5.807 1.00 32.78 91 SER A O 1
ATOM 698 N N . ASP A 1 92 ? -61.531 -4.543 -4.741 1.00 37.75 92 ASP A N 1
ATOM 699 C CA . ASP A 1 92 ? -60.840 -5.300 -3.690 1.00 37.75 92 ASP A CA 1
ATOM 700 C C . ASP A 1 92 ? -59.566 -4.736 -3.032 1.00 37.75 92 ASP A C 1
ATOM 702 O O . ASP A 1 92 ? -58.475 -5.293 -3.194 1.00 37.75 92 ASP A O 1
ATOM 706 N N . GLU A 1 93 ? -59.738 -3.778 -2.111 1.00 35.97 93 GLU A N 1
ATOM 707 C CA . GLU A 1 93 ? -58.780 -3.513 -1.013 1.00 35.97 93 GLU A CA 1
ATOM 708 C C . GLU A 1 93 ? -58.466 -4.783 -0.186 1.00 35.97 93 GLU A C 1
ATOM 710 O O . GLU A 1 93 ? -57.360 -4.940 0.329 1.00 35.97 93 GLU A O 1
ATOM 715 N N . SER A 1 94 ? -59.396 -5.747 -0.110 1.00 37.59 94 SER A N 1
ATOM 716 C CA . SER A 1 94 ? -59.204 -7.015 0.612 1.00 37.59 94 SER A CA 1
ATOM 717 C C . SER A 1 94 ? -58.227 -7.978 -0.071 1.00 37.59 94 SER A C 1
ATOM 719 O O . SER A 1 94 ? -57.621 -8.816 0.595 1.00 37.59 94 SER A O 1
ATOM 721 N N . SER A 1 95 ? -58.061 -7.886 -1.396 1.00 37.12 95 SER A N 1
ATOM 722 C CA . SER A 1 95 ? -57.178 -8.782 -2.154 1.00 37.12 95 SER A CA 1
ATOM 723 C C . SER A 1 95 ? -55.710 -8.356 -2.067 1.00 37.12 95 SER A C 1
ATOM 725 O O . SER A 1 95 ? -54.836 -9.216 -1.941 1.00 37.12 95 SER A O 1
ATOM 727 N N . VAL A 1 96 ? -55.455 -7.043 -2.047 1.00 45.69 96 VAL A N 1
ATOM 728 C CA . VAL A 1 96 ? -54.126 -6.444 -1.847 1.00 45.69 96 VAL A CA 1
ATOM 729 C C . VAL A 1 96 ? -53.657 -6.697 -0.413 1.00 45.69 96 VAL A C 1
ATOM 731 O O . VAL A 1 96 ? -52.591 -7.276 -0.222 1.00 45.69 96 VAL A O 1
ATOM 734 N N . SER A 1 97 ? -54.524 -6.446 0.577 1.00 48.28 97 SER A N 1
ATOM 735 C CA . SER A 1 97 ? -54.263 -6.745 1.993 1.00 48.28 97 SER A CA 1
ATOM 736 C C . SER A 1 97 ? -53.939 -8.227 2.238 1.00 48.28 97 SER A C 1
ATOM 738 O O . SER A 1 97 ? -52.980 -8.535 2.939 1.00 48.28 97 SER A O 1
ATOM 740 N N . SER A 1 98 ? -54.651 -9.163 1.597 1.00 56.25 98 SER A N 1
ATOM 741 C CA . SER A 1 98 ? -54.387 -10.603 1.766 1.00 56.25 98 SER A CA 1
ATOM 742 C C . SER A 1 98 ? -53.052 -11.075 1.168 1.00 56.25 98 SER A C 1
ATOM 744 O O . SER A 1 98 ? -52.443 -12.024 1.669 1.00 56.25 98 SER A O 1
ATOM 746 N N . LYS A 1 99 ? -52.579 -10.426 0.095 1.00 53.69 99 LYS A N 1
ATOM 747 C CA . LYS A 1 99 ? -51.285 -10.724 -0.537 1.00 53.69 99 LYS A CA 1
ATOM 748 C C . LYS A 1 99 ? -50.130 -10.100 0.235 1.00 53.69 99 LYS A C 1
ATOM 750 O O . LYS A 1 99 ? -49.130 -10.782 0.447 1.00 53.69 99 LYS A O 1
ATOM 755 N N . GLU A 1 100 ? -50.289 -8.864 0.700 1.00 58.00 100 GLU A N 1
ATOM 756 C CA . GLU A 1 100 ? -49.337 -8.202 1.595 1.00 58.00 100 GLU A CA 1
ATOM 757 C C . GLU A 1 100 ? -49.188 -8.977 2.911 1.00 58.00 100 GLU A C 1
ATOM 759 O O . GLU A 1 100 ? -48.068 -9.234 3.351 1.00 58.00 100 GLU A O 1
ATOM 764 N N . GLU A 1 101 ? -50.289 -9.460 3.498 1.00 60.34 101 GLU A N 1
ATOM 765 C CA . GLU A 1 101 ? -50.262 -10.321 4.687 1.00 60.34 101 GLU A CA 1
ATOM 766 C C . GLU A 1 101 ? -49.597 -11.678 4.419 1.00 60.34 101 GLU A C 1
ATOM 768 O O . GLU A 1 101 ? -48.810 -12.159 5.240 1.00 60.34 101 GLU A O 1
ATOM 773 N N . ALA A 1 102 ? -49.863 -12.304 3.267 1.00 61.03 102 ALA A N 1
ATOM 774 C CA . ALA A 1 102 ? -49.232 -13.568 2.887 1.00 61.03 102 ALA A CA 1
ATOM 775 C C . ALA A 1 102 ? -47.720 -13.415 2.648 1.00 61.03 102 ALA A C 1
ATOM 777 O O . ALA A 1 102 ? -46.939 -14.274 3.074 1.00 61.03 102 ALA A O 1
ATOM 778 N N . LEU A 1 103 ? -47.299 -12.317 2.013 1.00 63.44 103 LEU A N 1
ATOM 779 C CA . LEU A 1 103 ? -45.896 -11.963 1.810 1.00 63.44 103 LEU A CA 1
ATOM 780 C C . LEU A 1 103 ? -45.214 -11.656 3.147 1.00 63.44 103 LEU A C 1
ATOM 782 O O . LEU A 1 103 ? -44.154 -12.209 3.428 1.00 63.44 103 LEU A O 1
ATOM 786 N N . ALA A 1 104 ? -45.847 -10.866 4.018 1.00 64.62 104 ALA A N 1
ATOM 787 C CA . ALA A 1 104 ? -45.343 -10.570 5.356 1.00 64.62 104 ALA A CA 1
ATOM 788 C C . ALA A 1 104 ? -45.183 -11.845 6.202 1.00 64.62 104 ALA A C 1
ATOM 790 O O . ALA A 1 104 ? -44.174 -12.017 6.888 1.00 64.62 104 ALA A O 1
ATOM 791 N N . LEU A 1 105 ? -46.129 -12.787 6.114 1.00 68.94 105 LEU A N 1
ATOM 792 C CA . LEU A 1 105 ? -46.065 -14.070 6.816 1.00 68.94 105 LEU A CA 1
ATOM 793 C C . LEU A 1 105 ? -44.947 -14.975 6.273 1.00 68.94 105 LEU A C 1
ATOM 795 O O . LEU A 1 105 ? -44.246 -15.632 7.053 1.00 68.94 105 LEU A O 1
ATOM 799 N N . ALA A 1 106 ? -44.759 -15.008 4.952 1.00 65.12 106 ALA A N 1
ATOM 800 C CA . ALA A 1 106 ? -43.669 -15.736 4.309 1.00 65.12 106 ALA A CA 1
ATOM 801 C C . ALA A 1 106 ? -42.305 -15.148 4.703 1.00 65.12 106 ALA A C 1
ATOM 803 O O . ALA A 1 106 ? -41.433 -15.889 5.164 1.00 65.12 106 ALA A O 1
ATOM 804 N N . THR A 1 107 ? -42.154 -13.824 4.645 1.00 66.62 107 THR A N 1
ATOM 805 C CA . THR A 1 107 ? -40.956 -13.098 5.087 1.00 66.62 107 THR A CA 1
ATOM 806 C C . THR A 1 107 ? -40.686 -13.337 6.572 1.00 66.62 107 THR A C 1
ATOM 808 O O . THR A 1 107 ? -39.569 -13.683 6.946 1.00 66.62 107 THR A O 1
ATOM 811 N N . ALA A 1 108 ? -41.702 -13.293 7.437 1.00 72.75 108 ALA A N 1
ATOM 812 C CA . ALA A 1 108 ? -41.553 -13.579 8.865 1.00 72.75 108 ALA A CA 1
ATOM 813 C C . ALA A 1 108 ? -41.146 -15.034 9.155 1.00 72.75 108 ALA A C 1
ATOM 815 O O . ALA A 1 108 ? -40.469 -15.318 10.148 1.00 72.75 108 ALA A O 1
ATOM 816 N N . LYS A 1 109 ? -41.554 -15.995 8.320 1.00 75.19 109 LYS A N 1
ATOM 817 C CA . LYS A 1 109 ? -41.077 -17.381 8.419 1.00 75.19 109 LYS A CA 1
ATOM 818 C C . LYS A 1 109 ? -39.603 -17.478 8.024 1.00 75.19 109 LYS A C 1
ATOM 820 O O . LYS A 1 109 ? -38.830 -18.079 8.761 1.00 75.19 109 LYS A O 1
ATOM 825 N N . VAL A 1 110 ? -39.219 -16.846 6.921 1.00 71.00 110 VAL A N 1
ATOM 826 C CA . VAL A 1 110 ? -37.838 -16.827 6.415 1.00 71.00 110 VAL A CA 1
ATOM 827 C C . VAL A 1 110 ? -36.898 -16.171 7.420 1.00 71.00 110 VAL A C 1
ATOM 829 O O . VAL A 1 110 ? -35.895 -16.763 7.796 1.00 71.00 110 VAL A O 1
ATOM 832 N N . ILE A 1 111 ? -37.255 -14.994 7.932 1.00 73.25 111 ILE A N 1
ATOM 833 C CA . ILE A 1 111 ? -36.468 -14.266 8.932 1.00 73.25 111 ILE A CA 1
ATOM 834 C C . ILE A 1 111 ? -36.287 -15.094 10.212 1.00 73.25 111 ILE A C 1
ATOM 836 O O . ILE A 1 111 ? -35.214 -15.065 10.809 1.00 73.25 111 ILE A O 1
ATOM 840 N N . ARG A 1 112 ? -37.291 -15.882 10.625 1.00 79.31 112 ARG A N 1
ATOM 841 C CA . ARG A 1 112 ? -37.156 -16.808 11.764 1.00 79.31 112 ARG A CA 1
ATOM 842 C C . ARG A 1 112 ? -36.187 -17.955 11.491 1.00 79.31 112 ARG A C 1
ATOM 844 O O . ARG A 1 112 ? -35.449 -18.324 12.397 1.00 79.31 112 ARG A O 1
ATOM 851 N N . GLU A 1 113 ? -36.203 -18.516 10.286 1.00 80.75 113 GLU A N 1
ATOM 852 C CA . GLU A 1 113 ? -35.276 -19.583 9.891 1.00 80.75 113 GLU A CA 1
ATOM 853 C C . GLU A 1 113 ? -33.839 -19.053 9.815 1.00 80.75 113 GLU A C 1
ATOM 855 O O . GLU A 1 113 ? -32.959 -19.621 10.452 1.00 80.75 113 GLU A O 1
ATOM 860 N N . ILE A 1 114 ? -33.628 -17.899 9.170 1.00 79.25 114 ILE A N 1
ATOM 861 C CA . ILE A 1 114 ? -32.318 -17.233 9.128 1.00 79.25 114 ILE A CA 1
ATOM 862 C C . ILE A 1 114 ? -31.837 -16.935 10.546 1.00 79.25 114 ILE A C 1
ATOM 864 O O . ILE A 1 114 ? -30.703 -17.241 10.883 1.00 79.25 114 ILE A O 1
ATOM 868 N N . LYS A 1 115 ? -32.703 -16.413 11.422 1.00 83.94 115 LYS A N 1
ATOM 869 C CA . LYS A 1 115 ? -32.344 -16.167 12.824 1.00 83.94 115 LYS A CA 1
ATOM 870 C C . LYS A 1 115 ? -31.879 -17.437 13.545 1.00 83.94 115 LYS A C 1
ATOM 872 O O . LYS A 1 115 ? -30.967 -17.356 14.359 1.00 83.94 115 LYS A O 1
ATOM 877 N N . ALA A 1 116 ? -32.498 -18.585 13.278 1.00 86.06 116 ALA A N 1
ATOM 878 C CA . ALA A 1 116 ? -32.079 -19.852 13.872 1.00 86.06 116 ALA A CA 1
ATOM 879 C C . ALA A 1 116 ? -30.711 -20.307 13.343 1.00 86.06 116 ALA A C 1
ATOM 881 O O . ALA A 1 116 ? -29.892 -20.785 14.125 1.00 86.06 116 ALA A O 1
ATOM 882 N N . ASP A 1 117 ? -30.454 -20.118 12.047 1.00 85.88 117 ASP A N 1
ATOM 883 C CA . ASP A 1 117 ? -29.158 -20.425 11.437 1.00 85.88 117 ASP A CA 1
ATOM 884 C C . ASP A 1 117 ? -28.048 -19.516 11.975 1.00 85.88 117 ASP A C 1
ATOM 886 O O . ASP A 1 117 ? -26.978 -20.017 12.303 1.00 85.88 117 ASP A O 1
ATOM 890 N N . LEU A 1 118 ? -28.323 -18.216 12.140 1.00 85.00 118 LEU A N 1
ATOM 891 C CA . LEU A 1 118 ? -27.403 -17.245 12.743 1.00 85.00 118 LEU A CA 1
ATOM 892 C C . LEU A 1 118 ? -27.014 -17.654 14.167 1.00 85.00 118 LEU A C 1
ATOM 894 O O . LEU A 1 118 ? -25.842 -17.812 14.464 1.00 85.00 118 LEU A O 1
ATOM 898 N N . VAL A 1 119 ? -28.002 -17.933 15.023 1.00 87.88 119 VAL A N 1
ATOM 899 C CA . VAL A 1 119 ? -27.757 -18.368 16.412 1.00 87.88 119 VAL A CA 1
ATOM 900 C C . VAL A 1 119 ? -26.985 -19.688 16.477 1.00 87.88 119 VAL A C 1
ATOM 902 O O . VAL A 1 119 ? -26.251 -19.927 17.426 1.00 87.88 119 VAL A O 1
ATOM 905 N N . LYS A 1 120 ? -27.162 -20.576 15.494 1.00 88.62 120 LYS A N 1
ATOM 906 C CA . LYS A 1 120 ? -26.428 -21.843 15.436 1.00 88.62 120 LYS A CA 1
ATOM 907 C C . LYS A 1 120 ? -24.989 -21.662 14.942 1.00 88.62 120 LYS A C 1
ATOM 909 O O . LYS A 1 120 ? -24.131 -22.459 15.311 1.00 88.62 120 LYS A O 1
ATOM 914 N N . ALA A 1 121 ? -24.766 -20.698 14.055 1.00 86.94 121 ALA A N 1
ATOM 915 C CA . ALA A 1 121 ? -23.461 -20.402 13.481 1.00 86.94 121 ALA A CA 1
ATOM 916 C C . ALA A 1 121 ? -22.604 -19.494 14.369 1.00 86.94 121 ALA A C 1
ATOM 918 O O . ALA A 1 121 ? -21.396 -19.516 14.190 1.00 86.94 121 ALA A O 1
ATOM 919 N N . ASP A 1 122 ? -23.214 -18.767 15.308 1.00 88.50 122 ASP A N 1
ATOM 920 C CA . ASP A 1 122 ? -22.564 -17.926 16.321 1.00 88.50 122 ASP A CA 1
ATOM 921 C C . ASP A 1 122 ? -21.776 -18.787 17.323 1.00 88.50 122 ASP A C 1
ATOM 923 O O . ASP A 1 122 ? -22.278 -19.217 18.368 1.00 88.50 122 ASP A O 1
ATOM 927 N N . VAL A 1 123 ? -20.544 -19.141 16.949 1.00 87.31 123 VAL A N 1
ATOM 928 C CA . VAL A 1 123 ? -19.687 -20.042 17.737 1.00 87.31 123 VAL A CA 1
ATOM 929 C C . VAL A 1 123 ? -19.134 -19.309 18.955 1.00 87.31 123 VAL A C 1
ATOM 931 O O . VAL A 1 123 ? -18.973 -19.909 20.023 1.00 87.31 123 VAL A O 1
ATOM 934 N N . ASN A 1 124 ? -18.835 -18.019 18.802 1.00 87.06 124 ASN A N 1
ATOM 935 C CA . ASN A 1 124 ? -18.216 -17.198 19.838 1.00 87.06 124 ASN A CA 1
ATOM 936 C C . ASN A 1 124 ? -19.245 -16.594 20.827 1.00 87.06 124 ASN A C 1
ATOM 938 O O . ASN A 1 124 ? -18.847 -16.116 21.888 1.00 87.06 124 ASN A O 1
ATOM 942 N N . ASN A 1 125 ? -20.550 -16.725 20.549 1.00 88.50 125 ASN A N 1
ATOM 943 C CA . ASN A 1 125 ? -21.680 -16.201 21.326 1.00 88.50 125 ASN A CA 1
ATOM 944 C C . ASN A 1 125 ? -21.641 -14.676 21.520 1.00 88.50 125 ASN A C 1
ATOM 946 O O . ASN A 1 125 ? -22.071 -14.171 22.565 1.00 88.50 125 ASN A O 1
ATOM 950 N N . ASP A 1 126 ? -21.132 -13.932 20.540 1.00 87.94 126 ASP A N 1
ATOM 951 C CA . ASP A 1 126 ? -21.059 -12.470 20.588 1.00 87.94 126 ASP A CA 1
ATOM 952 C C . ASP A 1 126 ? -22.334 -11.783 20.053 1.00 87.94 126 ASP A C 1
ATOM 954 O O . ASP A 1 126 ? -22.499 -10.561 20.176 1.00 87.94 126 ASP A O 1
ATOM 958 N N . GLY A 1 127 ? -23.282 -12.562 19.514 1.00 88.38 127 GLY A N 1
ATOM 959 C CA . GLY A 1 127 ? -24.545 -12.076 18.963 1.00 88.38 127 GLY A CA 1
ATOM 960 C C . GLY A 1 127 ? -24.395 -11.319 17.640 1.00 88.38 127 GLY A C 1
ATOM 961 O O . GLY A 1 127 ? -25.344 -10.640 17.204 1.00 88.38 127 GLY A O 1
ATOM 962 N N . LYS A 1 128 ? -23.224 -11.402 17.012 1.00 89.62 128 LYS A N 1
ATOM 963 C CA . LYS A 1 128 ? -22.907 -10.893 15.686 1.00 89.62 128 LYS A CA 1
ATOM 964 C C . LYS A 1 128 ? -22.662 -12.074 14.741 1.00 89.62 128 LYS A C 1
ATOM 966 O O . LYS A 1 128 ? -22.475 -13.200 15.159 1.00 89.62 128 LYS A O 1
ATOM 971 N N . ILE A 1 129 ? -22.718 -11.784 13.445 1.00 87.81 129 ILE A N 1
ATOM 972 C CA . ILE A 1 129 ? -22.274 -12.684 12.387 1.00 87.81 129 ILE A CA 1
ATOM 973 C C . ILE A 1 129 ? -21.016 -12.113 11.746 1.00 87.81 129 ILE A C 1
ATOM 975 O O . ILE A 1 129 ? -21.049 -11.013 11.172 1.00 87.81 129 ILE A O 1
ATOM 979 N N . ASP A 1 130 ? -19.914 -12.843 11.852 1.00 87.31 130 ASP A N 1
ATOM 980 C CA . ASP A 1 130 ? -18.667 -12.548 11.154 1.00 87.31 130 ASP A CA 1
ATOM 981 C C . ASP A 1 130 ? -18.560 -13.270 9.791 1.00 87.31 130 ASP A C 1
ATOM 983 O O . ASP A 1 130 ? -19.507 -13.893 9.304 1.00 87.31 130 ASP A O 1
ATOM 987 N N . SER A 1 131 ? -17.420 -13.119 9.108 1.00 84.38 131 SER A N 1
ATOM 988 C CA . SER A 1 131 ? -17.194 -13.733 7.791 1.00 84.38 131 SER A CA 1
ATOM 989 C C . SER A 1 131 ? -17.148 -15.263 7.839 1.00 84.38 131 SER A C 1
ATOM 991 O O . SER A 1 131 ? -17.671 -15.916 6.933 1.00 84.38 131 SER A O 1
ATOM 993 N N . GLU A 1 132 ? -16.548 -15.851 8.872 1.00 86.81 132 GLU A N 1
ATOM 994 C CA . GLU A 1 132 ? -16.407 -17.304 8.988 1.00 86.81 132 GLU A CA 1
ATOM 995 C C . GLU A 1 132 ? -17.732 -17.952 9.392 1.00 86.81 132 GLU A C 1
ATOM 997 O O . GLU A 1 132 ? -18.125 -18.978 8.827 1.00 86.81 132 GLU A O 1
ATOM 1002 N N . GLU A 1 133 ? -18.484 -17.302 10.272 1.00 89.06 133 GLU A N 1
ATOM 1003 C CA . GLU A 1 133 ? -19.843 -17.692 10.640 1.00 89.06 133 GLU A CA 1
ATOM 1004 C C . GLU A 1 133 ? -20.791 -17.552 9.446 1.00 89.06 133 GLU A C 1
ATOM 1006 O O . GLU A 1 133 ? -21.584 -18.456 9.170 1.00 89.06 133 GLU A O 1
ATOM 1011 N N . LEU A 1 134 ? -20.653 -16.492 8.640 1.00 86.88 134 LEU A N 1
ATOM 1012 C CA . LEU A 1 134 ? -21.385 -16.354 7.380 1.00 86.88 134 LEU A CA 1
ATOM 1013 C C . LEU A 1 134 ? -21.047 -17.471 6.397 1.00 86.88 134 LEU A C 1
ATOM 1015 O O . LEU A 1 134 ? -21.961 -18.076 5.834 1.00 86.88 134 LEU A O 1
ATOM 1019 N N . LYS A 1 135 ? -19.765 -17.802 6.211 1.00 85.62 135 LYS A N 1
ATOM 1020 C CA . LYS A 1 135 ? -19.361 -18.948 5.382 1.00 85.62 135 LYS A CA 1
ATOM 1021 C C . LYS A 1 135 ? -19.983 -20.244 5.913 1.00 85.62 135 LYS A C 1
ATOM 1023 O O . LYS A 1 135 ? -20.463 -21.051 5.117 1.00 85.62 135 LYS A O 1
ATOM 1028 N N . ALA A 1 136 ? -20.034 -20.444 7.231 1.00 88.06 136 ALA A N 1
ATOM 1029 C CA . ALA A 1 136 ? -20.665 -21.610 7.850 1.00 88.06 136 ALA A CA 1
ATOM 1030 C C . ALA A 1 136 ? -22.182 -21.670 7.599 1.00 88.06 136 ALA A C 1
ATOM 1032 O O . ALA A 1 136 ? -22.700 -22.738 7.262 1.00 88.06 136 ALA A O 1
ATOM 1033 N N . VAL A 1 137 ? -22.889 -20.537 7.681 1.00 86.38 137 VAL A N 1
ATOM 1034 C CA . VAL A 1 137 ? -24.311 -20.447 7.313 1.00 86.38 137 VAL A CA 1
ATOM 1035 C C . VAL A 1 137 ? -24.504 -20.792 5.838 1.00 86.38 137 VAL A C 1
ATOM 1037 O O . VAL A 1 137 ? -25.345 -21.629 5.515 1.00 86.38 137 VAL A O 1
ATOM 1040 N N . LEU A 1 138 ? -23.712 -20.203 4.937 1.00 83.44 138 LEU A N 1
ATOM 1041 C CA . LEU A 1 138 ? -23.835 -20.421 3.492 1.00 83.44 138 LEU A CA 1
ATOM 1042 C C . LEU A 1 138 ? -23.533 -21.871 3.085 1.00 83.44 138 LEU A C 1
ATOM 1044 O O . LEU A 1 138 ? -24.181 -22.396 2.182 1.00 83.44 138 LEU A O 1
ATOM 1048 N N . ARG A 1 139 ? -22.627 -22.563 3.791 1.00 86.19 139 ARG A N 1
ATOM 1049 C CA . ARG A 1 139 ? -22.346 -23.998 3.580 1.00 86.19 139 ARG A CA 1
ATOM 1050 C C . ARG A 1 139 ? -23.547 -24.903 3.847 1.00 86.19 139 ARG A C 1
ATOM 1052 O O . ARG A 1 139 ? -23.643 -25.964 3.233 1.00 86.19 139 ARG A O 1
ATOM 1059 N N . ASN A 1 140 ? -24.488 -24.494 4.703 1.00 83.44 140 ASN A N 1
ATOM 1060 C CA . ASN A 1 140 ? -25.742 -25.234 4.895 1.00 83.44 140 ASN A CA 1
ATOM 1061 C C . ASN A 1 140 ? -26.645 -25.196 3.644 1.00 83.44 140 ASN A C 1
ATOM 1063 O O . ASN A 1 140 ? -27.600 -25.968 3.559 1.00 83.44 140 ASN A O 1
ATOM 1067 N N . TYR A 1 141 ? -26.320 -24.334 2.675 1.00 80.94 141 TYR A N 1
ATOM 1068 C CA . TYR A 1 141 ? -27.024 -24.106 1.414 1.00 80.94 141 TYR A CA 1
ATOM 1069 C C . TYR A 1 141 ? -26.140 -24.438 0.201 1.00 80.94 141 TYR A C 1
ATOM 1071 O O . TYR A 1 141 ? -26.126 -23.720 -0.801 1.00 80.94 141 TYR A O 1
ATOM 1079 N N . SER A 1 142 ? -25.394 -25.543 0.283 1.00 77.56 142 SER A N 1
ATOM 1080 C CA . SER A 1 142 ? -24.480 -26.016 -0.771 1.00 77.56 142 SER A CA 1
ATOM 1081 C C . SER A 1 142 ? -25.164 -26.382 -2.096 1.00 77.56 142 SER A C 1
ATOM 1083 O O . SER A 1 142 ? -24.504 -26.554 -3.117 1.00 77.56 142 SER A O 1
ATOM 1085 N N . ASP A 1 143 ? -26.494 -26.488 -2.113 1.00 80.00 143 ASP A N 1
ATOM 1086 C CA . ASP A 1 143 ? -27.296 -26.665 -3.325 1.00 80.00 143 ASP A CA 1
ATOM 1087 C C . ASP A 1 143 ? -27.601 -25.349 -4.063 1.00 80.00 143 ASP A C 1
ATOM 1089 O O . ASP A 1 143 ? -28.194 -25.380 -5.147 1.00 80.00 143 ASP A O 1
ATOM 1093 N N . VAL A 1 144 ? -27.231 -24.211 -3.469 1.00 75.19 144 VAL A N 1
ATOM 1094 C CA . VAL A 1 144 ? -27.406 -22.854 -4.004 1.00 75.19 144 VAL A CA 1
ATOM 1095 C C . VAL A 1 144 ? -26.060 -22.169 -4.221 1.00 75.19 144 VAL A C 1
ATOM 1097 O O . VAL A 1 144 ? -25.869 -21.549 -5.264 1.00 75.19 144 VAL A O 1
ATOM 1100 N N . PHE A 1 145 ? -25.141 -22.288 -3.263 1.00 74.44 145 PHE A N 1
ATOM 1101 C CA . PHE A 1 145 ? -23.825 -21.656 -3.320 1.00 74.44 145 PHE A CA 1
ATOM 1102 C C . PHE A 1 145 ? -22.737 -22.689 -3.580 1.00 74.44 145 PHE A C 1
ATOM 1104 O O . PHE A 1 145 ? -22.629 -23.684 -2.861 1.00 74.44 145 PHE A O 1
ATOM 1111 N N . THR A 1 146 ? -21.903 -22.438 -4.587 1.00 82.75 146 THR A N 1
ATOM 1112 C CA . THR A 1 146 ? -20.677 -23.214 -4.782 1.00 82.75 146 THR A CA 1
ATOM 1113 C C . THR A 1 146 ? -19.638 -22.830 -3.729 1.00 82.75 146 THR A C 1
ATOM 1115 O O . THR A 1 146 ? -19.682 -21.731 -3.177 1.00 82.75 146 THR A O 1
ATOM 1118 N N . ASP A 1 147 ? -18.645 -23.688 -3.484 1.00 80.12 147 ASP A N 1
ATOM 1119 C CA . ASP A 1 147 ? -17.542 -23.359 -2.566 1.00 80.12 147 ASP A CA 1
ATOM 1120 C C . ASP A 1 147 ? -16.831 -22.055 -2.955 1.00 80.12 147 ASP A C 1
ATOM 1122 O O . ASP A 1 147 ? -16.405 -21.290 -2.090 1.00 80.12 147 ASP A O 1
ATOM 1126 N N . LYS A 1 148 ? -16.752 -21.767 -4.262 1.00 75.12 148 LYS A N 1
ATOM 1127 C CA . LYS A 1 148 ? -16.208 -20.509 -4.773 1.00 75.12 148 LYS A CA 1
ATOM 1128 C C . LYS A 1 148 ? -17.073 -19.319 -4.353 1.00 75.12 148 LYS A C 1
ATOM 1130 O O . LYS A 1 148 ? -16.521 -18.344 -3.853 1.00 75.12 148 LYS A O 1
ATOM 1135 N N . ASP A 1 149 ? -18.393 -19.415 -4.513 1.00 72.56 149 ASP A N 1
ATOM 1136 C CA . ASP A 1 149 ? -19.322 -18.345 -4.129 1.00 72.56 149 ASP A CA 1
ATOM 1137 C C . ASP A 1 149 ? -19.267 -18.088 -2.621 1.00 72.56 149 ASP A C 1
ATOM 1139 O O . ASP A 1 149 ? -19.263 -16.943 -2.186 1.00 72.56 149 ASP A O 1
ATOM 1143 N N . ILE A 1 150 ? -19.173 -19.146 -1.809 1.00 77.31 150 ILE A N 1
ATOM 1144 C CA . ILE A 1 150 ? -19.080 -19.039 -0.346 1.00 77.31 150 ILE A CA 1
ATOM 1145 C C . ILE A 1 150 ? -17.814 -18.284 0.060 1.00 77.31 150 ILE A C 1
ATOM 1147 O O . ILE A 1 150 ? -17.874 -17.386 0.902 1.00 77.31 150 ILE A O 1
ATOM 1151 N N . VAL A 1 151 ? -16.671 -18.640 -0.533 1.00 78.75 151 VAL A N 1
ATOM 1152 C CA . VAL A 1 151 ? -15.407 -17.940 -0.283 1.00 78.75 151 VAL A CA 1
ATOM 1153 C C . VAL A 1 151 ? -15.525 -16.485 -0.719 1.00 78.75 151 VAL A C 1
ATOM 1155 O O . VAL A 1 151 ? -15.255 -15.600 0.082 1.00 78.75 151 VAL A O 1
ATOM 1158 N N . GLU A 1 152 ? -15.987 -16.229 -1.941 1.00 70.75 152 GLU A N 1
ATOM 1159 C CA . GLU A 1 152 ? -16.113 -14.879 -2.491 1.00 70.75 152 GLU A CA 1
ATOM 1160 C C . GLU A 1 152 ? -17.033 -13.986 -1.648 1.00 70.75 152 GLU A C 1
ATOM 1162 O O . GLU A 1 152 ? -16.638 -12.891 -1.253 1.00 70.75 152 GLU A O 1
ATOM 1167 N N . ILE A 1 153 ? -18.224 -14.469 -1.288 1.00 74.12 153 ILE A N 1
ATOM 1168 C CA . ILE A 1 153 ? -19.176 -13.734 -0.446 1.00 74.12 153 ILE A CA 1
ATOM 1169 C C . ILE A 1 153 ? -18.583 -13.470 0.938 1.00 74.12 153 ILE A C 1
ATOM 1171 O O . ILE A 1 153 ? -18.717 -12.364 1.460 1.00 74.12 153 ILE A O 1
ATOM 1175 N N . GLY A 1 154 ? -17.920 -14.463 1.533 1.00 75.25 154 GLY A N 1
ATOM 1176 C CA . GLY A 1 154 ? -17.279 -14.303 2.832 1.00 75.25 154 GLY A CA 1
ATOM 1177 C C . GLY A 1 154 ? -16.160 -13.261 2.804 1.00 75.25 154 GLY A C 1
ATOM 1178 O O . GLY A 1 154 ? -16.087 -12.421 3.701 1.00 75.25 154 GLY A O 1
ATOM 1179 N N . GLU A 1 155 ? -15.327 -13.258 1.764 1.00 73.88 155 GLU A N 1
ATOM 1180 C CA . GLU A 1 155 ? -14.270 -12.255 1.587 1.00 73.88 155 GLU A CA 1
ATOM 1181 C C . GLU A 1 155 ? -14.850 -10.850 1.388 1.00 73.88 155 GLU A C 1
ATOM 1183 O O . GLU A 1 155 ? -14.448 -9.910 2.074 1.00 73.88 155 GLU A O 1
ATOM 1188 N N . LEU A 1 156 ? -15.859 -10.703 0.526 1.00 70.56 156 LEU A N 1
ATOM 1189 C CA . LEU A 1 156 ? -16.544 -9.424 0.322 1.00 70.56 156 LEU A CA 1
ATOM 1190 C C . LEU A 1 156 ? -17.196 -8.918 1.613 1.00 70.56 156 LEU A C 1
ATOM 1192 O O . LEU A 1 156 ? -17.163 -7.719 1.895 1.00 70.56 156 LEU A O 1
ATOM 1196 N N . PHE A 1 157 ? -17.763 -9.821 2.416 1.00 75.81 157 PHE A N 1
ATOM 1197 C CA . PHE A 1 157 ? -18.339 -9.485 3.713 1.00 75.81 1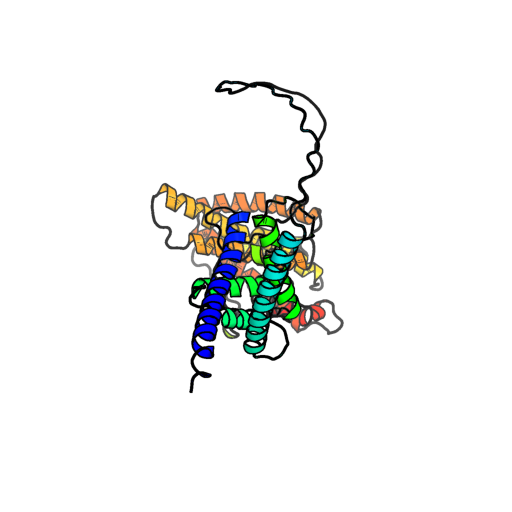57 PHE A CA 1
ATOM 1198 C C . PHE A 1 157 ? -17.268 -9.013 4.701 1.00 75.81 157 PHE A C 1
ATOM 1200 O O . PHE A 1 157 ? -17.431 -7.955 5.310 1.00 75.81 157 PHE A O 1
ATOM 1207 N N . TYR A 1 158 ? -16.155 -9.746 4.807 1.00 78.75 158 TYR A N 1
ATOM 1208 C CA . TYR A 1 158 ? -15.026 -9.384 5.663 1.00 78.75 158 TYR A CA 1
ATOM 1209 C C . TYR A 1 158 ? -14.487 -7.995 5.306 1.00 78.75 158 TYR A C 1
ATOM 1211 O O . TYR A 1 158 ? -14.405 -7.114 6.165 1.00 78.75 158 TYR A O 1
ATOM 1219 N N . VAL A 1 159 ? -14.177 -7.765 4.027 1.00 70.31 159 VAL A N 1
ATOM 1220 C CA . VAL A 1 159 ? -13.611 -6.498 3.542 1.00 70.31 159 VAL A CA 1
ATOM 1221 C C . VAL A 1 159 ? -14.619 -5.360 3.684 1.00 70.31 159 VAL A C 1
ATOM 1223 O O . VAL A 1 159 ? -14.283 -4.287 4.188 1.00 70.31 159 VAL A O 1
ATOM 1226 N N . GLY A 1 160 ? -15.878 -5.597 3.311 1.00 67.31 160 GLY A N 1
ATOM 1227 C CA . GLY A 1 160 ? -16.960 -4.628 3.462 1.00 67.31 160 GLY A CA 1
ATOM 1228 C C . GLY A 1 160 ? -17.182 -4.210 4.917 1.00 67.31 160 GLY A C 1
ATOM 1229 O O . GLY A 1 160 ? -17.625 -3.087 5.174 1.00 67.31 160 GLY A O 1
ATOM 1230 N N . LYS A 1 161 ? -16.842 -5.069 5.882 1.00 77.88 161 LYS A N 1
ATOM 1231 C CA . LYS A 1 161 ? -16.943 -4.784 7.317 1.00 77.88 161 LYS A CA 1
ATOM 1232 C C . LYS A 1 161 ? -15.631 -4.484 8.016 1.00 77.88 161 LYS A C 1
ATOM 1234 O O . LYS A 1 161 ? -15.669 -4.146 9.196 1.00 77.88 161 LYS A O 1
ATOM 1239 N N . ALA A 1 162 ? -14.512 -4.498 7.298 1.00 72.81 162 ALA A N 1
ATOM 1240 C CA . ALA A 1 162 ? -13.184 -4.316 7.874 1.00 72.81 162 ALA A CA 1
ATOM 1241 C C . ALA A 1 162 ? -12.910 -5.287 9.040 1.00 72.81 162 ALA A C 1
ATOM 1243 O O . ALA A 1 162 ? -12.385 -4.885 10.074 1.00 72.81 162 ALA A O 1
ATOM 1244 N N . GLY A 1 163 ? -13.347 -6.540 8.887 1.00 75.19 163 GLY A N 1
ATOM 1245 C CA . GLY A 1 163 ? -13.213 -7.596 9.892 1.00 75.19 163 GLY A CA 1
ATOM 1246 C C . GLY A 1 163 ? -14.218 -7.565 11.047 1.00 75.19 16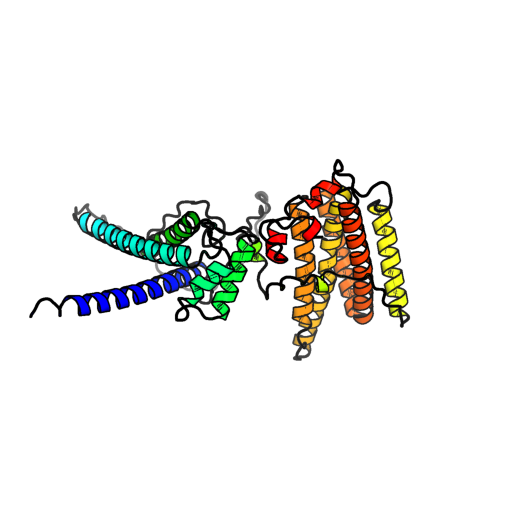3 GLY A C 1
ATOM 1247 O O . GLY A 1 163 ? -14.254 -8.516 11.818 1.00 75.19 163 GLY A O 1
ATOM 1248 N N . SER A 1 164 ? -15.064 -6.535 11.166 1.00 81.19 164 SER A N 1
ATOM 1249 C CA . SER A 1 164 ? -16.115 -6.500 12.193 1.00 81.19 164 SER A CA 1
ATOM 1250 C C . SER A 1 164 ? -17.277 -7.452 11.880 1.00 81.19 164 SER A C 1
ATOM 1252 O O . SER A 1 164 ? -17.761 -7.513 10.747 1.00 81.19 164 SER A O 1
ATOM 1254 N N . GLY A 1 165 ? -17.810 -8.105 12.913 1.00 83.44 165 GLY A N 1
ATOM 1255 C CA . GLY A 1 165 ? -19.093 -8.806 12.838 1.00 83.44 165 GLY A CA 1
ATOM 1256 C C . GLY A 1 165 ? -20.288 -7.848 12.735 1.00 83.44 165 GLY A C 1
ATOM 1257 O O . GLY A 1 165 ? -20.214 -6.663 13.080 1.00 83.44 165 GLY A O 1
ATOM 1258 N N . VAL A 1 166 ? -21.428 -8.356 12.267 1.00 84.00 166 VAL A N 1
ATOM 1259 C CA . VAL A 1 166 ? -22.695 -7.607 12.199 1.00 84.00 166 VAL A CA 1
ATOM 1260 C C . VAL A 1 166 ? -23.673 -8.143 13.231 1.00 84.00 166 VAL A C 1
ATOM 1262 O O . VAL A 1 166 ? -23.980 -9.325 13.161 1.00 84.00 166 VAL A O 1
ATOM 1265 N N . PRO A 1 167 ? -24.252 -7.316 14.120 1.00 88.44 167 PRO A N 1
ATOM 1266 C CA . PRO A 1 167 ? -25.282 -7.786 15.041 1.00 88.44 167 PRO A CA 1
ATOM 1267 C C . PRO A 1 167 ? -26.402 -8.520 14.302 1.00 88.44 167 PRO A C 1
ATOM 1269 O O . PRO A 1 167 ? -26.916 -8.020 13.296 1.00 88.44 167 PRO A O 1
ATOM 1272 N N . HIS A 1 168 ? -26.835 -9.674 14.810 1.00 85.69 168 HIS A N 1
ATOM 1273 C CA . HIS A 1 168 ? -27.838 -10.502 14.133 1.00 85.69 168 HIS A CA 1
ATOM 1274 C C . HIS A 1 168 ? -29.102 -9.726 13.752 1.00 85.69 168 HIS A C 1
ATOM 1276 O O . HIS A 1 168 ? -29.627 -9.886 12.654 1.00 85.69 168 HIS A O 1
ATOM 1282 N N . ASN A 1 169 ? -29.576 -8.834 14.624 1.00 83.62 169 ASN A N 1
ATOM 1283 C CA . ASN A 1 169 ? -30.757 -8.017 14.339 1.00 83.62 169 ASN A CA 1
ATOM 1284 C C . ASN A 1 169 ? -30.546 -7.049 13.165 1.00 83.62 169 ASN A C 1
ATOM 1286 O O . ASN A 1 169 ? -31.477 -6.829 12.390 1.00 83.62 169 ASN A O 1
ATOM 1290 N N . ASP A 1 170 ? -29.346 -6.489 13.012 1.00 80.81 170 ASP A N 1
ATOM 1291 C CA . ASP A 1 170 ? -29.027 -5.583 11.908 1.00 80.81 170 ASP A CA 1
ATOM 1292 C C . ASP A 1 170 ? -28.863 -6.352 10.596 1.00 80.81 170 ASP A C 1
ATOM 1294 O O . ASP A 1 170 ? -29.338 -5.896 9.554 1.00 80.81 170 ASP A O 1
ATOM 1298 N N . PHE A 1 171 ? -28.282 -7.553 10.652 1.00 81.56 171 PHE A N 1
ATOM 1299 C CA . PHE A 1 171 ? -28.225 -8.459 9.507 1.00 81.56 171 PHE A CA 1
ATOM 1300 C C . PHE A 1 171 ? -29.630 -8.869 9.044 1.00 81.56 171 PHE A C 1
ATOM 1302 O O . PHE A 1 171 ? -29.961 -8.746 7.866 1.00 81.56 171 PHE A O 1
ATOM 1309 N N . LEU A 1 172 ? -30.503 -9.271 9.974 1.00 80.31 172 LEU A N 1
ATOM 1310 C CA . LEU A 1 172 ? -31.896 -9.614 9.672 1.00 80.31 172 LEU A CA 1
ATOM 1311 C C . LEU A 1 172 ? -32.671 -8.417 9.110 1.00 80.31 172 LEU A C 1
ATOM 1313 O O . LEU A 1 172 ? -33.462 -8.591 8.184 1.00 80.31 172 LEU A O 1
ATOM 1317 N N . ARG A 1 173 ? -32.431 -7.203 9.623 1.00 74.94 173 ARG A N 1
ATOM 1318 C CA . ARG A 1 173 ? -33.033 -5.973 9.088 1.00 74.94 173 ARG A CA 1
ATOM 1319 C C . ARG A 1 173 ? -32.592 -5.722 7.646 1.00 74.94 173 ARG A C 1
ATOM 1321 O O . ARG A 1 173 ? -33.434 -5.438 6.803 1.00 74.94 173 ARG A O 1
ATOM 1328 N N . ALA A 1 174 ? -31.303 -5.871 7.351 1.00 70.12 174 ALA A N 1
ATOM 1329 C CA . ALA A 1 174 ? -30.774 -5.710 5.999 1.00 70.12 174 ALA A CA 1
ATOM 1330 C C . ALA A 1 174 ? -31.368 -6.729 5.016 1.00 70.12 174 ALA A C 1
ATOM 1332 O O . ALA A 1 174 ? -31.818 -6.352 3.937 1.00 70.12 174 ALA A O 1
ATOM 1333 N N . VAL A 1 175 ? -31.436 -8.005 5.409 1.00 73.12 175 VAL A N 1
ATOM 1334 C CA . VAL A 1 175 ? -32.060 -9.059 4.594 1.00 73.12 175 VAL A CA 1
ATOM 1335 C C . VAL A 1 175 ? -33.543 -8.771 4.370 1.00 73.12 175 VAL A C 1
ATOM 1337 O O . VAL A 1 175 ? -34.028 -8.880 3.247 1.00 73.12 175 VAL A O 1
ATOM 1340 N N . SER A 1 176 ? -34.257 -8.360 5.420 1.00 70.38 176 SER A N 1
ATOM 1341 C CA . SER A 1 176 ? -35.667 -7.987 5.331 1.00 70.38 176 SER A CA 1
ATOM 1342 C C . SER A 1 176 ? -35.881 -6.854 4.328 1.00 70.38 176 SER A C 1
ATOM 1344 O O . SER A 1 176 ? -36.763 -6.964 3.482 1.00 70.38 176 SER A O 1
ATOM 1346 N N . ASN A 1 177 ? -35.064 -5.798 4.379 1.00 68.75 177 ASN A N 1
ATOM 1347 C CA . ASN A 1 177 ? -35.172 -4.663 3.461 1.00 68.75 177 ASN A CA 1
ATOM 1348 C C . ASN A 1 177 ? -34.972 -5.088 2.000 1.00 68.75 177 ASN A C 1
ATOM 1350 O O . ASN A 1 177 ? -35.755 -4.691 1.151 1.00 68.75 177 ASN A O 1
ATOM 1354 N N . VAL A 1 178 ? -33.999 -5.958 1.710 1.00 65.88 178 VAL A N 1
ATOM 1355 C CA . VAL A 1 178 ? -33.784 -6.465 0.341 1.00 65.88 178 VAL A CA 1
ATOM 1356 C C . VAL A 1 178 ? -34.961 -7.307 -0.159 1.00 65.88 178 VAL A C 1
ATOM 1358 O O . VAL A 1 178 ? -35.314 -7.232 -1.336 1.00 65.88 178 VAL A O 1
ATOM 1361 N N . ILE A 1 179 ? -35.587 -8.101 0.716 1.00 65.69 179 ILE A N 1
ATOM 1362 C CA . ILE A 1 179 ? -36.778 -8.888 0.363 1.00 65.69 179 ILE A CA 1
ATOM 1363 C C . ILE A 1 179 ? -37.961 -7.963 0.033 1.00 65.69 179 ILE A C 1
ATOM 1365 O O . ILE A 1 179 ? -38.656 -8.207 -0.953 1.00 65.69 179 ILE A O 1
ATOM 1369 N N . TYR A 1 180 ? -38.173 -6.906 0.825 1.00 65.19 180 TYR A N 1
ATOM 1370 C CA . TYR A 1 180 ? -39.257 -5.943 0.600 1.00 65.19 180 TYR A CA 1
ATOM 1371 C C . TYR A 1 180 ? -39.020 -5.056 -0.629 1.00 65.19 180 TYR A C 1
ATOM 1373 O O . TYR A 1 180 ? -39.922 -4.937 -1.454 1.00 65.19 180 TYR A O 1
ATOM 1381 N N . ASP A 1 181 ? -37.811 -4.517 -0.813 1.00 61.53 181 ASP A N 1
ATOM 1382 C CA . ASP A 1 181 ? -37.465 -3.687 -1.978 1.00 61.53 181 ASP A CA 1
ATOM 1383 C C . ASP A 1 181 ? -37.664 -4.456 -3.292 1.00 61.53 181 ASP A C 1
ATOM 1385 O O . ASP A 1 181 ? -38.111 -3.898 -4.293 1.00 61.53 181 ASP A O 1
ATOM 1389 N N . LYS A 1 182 ? -37.369 -5.763 -3.303 1.00 55.22 182 LYS A N 1
ATOM 1390 C CA . LYS A 1 182 ? -37.630 -6.602 -4.474 1.00 55.22 182 LYS A CA 1
ATOM 1391 C C . LYS A 1 182 ? -39.127 -6.764 -4.752 1.00 55.22 182 LYS A C 1
ATOM 1393 O O . LYS A 1 182 ? -39.532 -6.709 -5.910 1.00 55.22 182 LYS A O 1
ATOM 1398 N N . ALA A 1 183 ? -39.932 -6.972 -3.713 1.00 56.31 183 ALA A N 1
ATOM 1399 C CA . ALA A 1 183 ? -41.374 -7.119 -3.870 1.00 56.31 183 ALA A CA 1
ATOM 1400 C C . ALA A 1 183 ? -42.016 -5.846 -4.451 1.00 56.31 183 ALA A C 1
ATOM 1402 O O . ALA A 1 183 ? -42.876 -5.954 -5.318 1.00 56.31 183 ALA A O 1
ATOM 1403 N N . GLU A 1 184 ? -41.541 -4.656 -4.060 1.00 53.91 184 GLU A N 1
ATOM 1404 C CA . GLU A 1 184 ? -41.994 -3.387 -4.654 1.00 53.91 184 GLU A CA 1
ATOM 1405 C C . GLU A 1 184 ? -41.549 -3.221 -6.125 1.00 53.91 184 GLU A C 1
ATOM 1407 O O . GLU A 1 184 ? -42.298 -2.679 -6.941 1.00 53.91 184 GLU A O 1
ATOM 1412 N N . LEU A 1 185 ? -40.355 -3.708 -6.496 1.00 50.12 185 LEU A N 1
ATOM 1413 C CA . LEU A 1 185 ? -39.833 -3.637 -7.871 1.00 50.12 185 LEU A CA 1
ATOM 1414 C C . LEU A 1 185 ? -40.580 -4.556 -8.853 1.00 50.12 185 LEU A C 1
ATOM 1416 O O . LEU A 1 185 ? -40.817 -4.158 -9.995 1.00 50.12 185 LEU A O 1
ATOM 1420 N N . ASP A 1 186 ? -40.971 -5.756 -8.419 1.00 48.72 186 ASP A N 1
ATOM 1421 C CA . ASP A 1 186 ? -41.709 -6.719 -9.250 1.00 48.72 186 ASP A CA 1
ATOM 1422 C C . ASP A 1 186 ? -43.176 -6.278 -9.501 1.00 48.72 186 ASP A C 1
ATOM 1424 O O . ASP A 1 186 ? -43.805 -6.738 -10.456 1.00 48.72 186 ASP A O 1
ATOM 1428 N N . GLU A 1 187 ? -43.715 -5.339 -8.708 1.00 50.69 187 GLU A N 1
ATOM 1429 C CA . GLU A 1 187 ? -45.088 -4.813 -8.830 1.00 50.69 187 GLU A CA 1
ATOM 1430 C C . GLU A 1 187 ? -45.215 -3.520 -9.671 1.00 50.69 187 GLU A C 1
ATOM 1432 O O . GLU A 1 187 ? -46.290 -2.924 -9.758 1.00 50.69 187 GLU A O 1
ATOM 1437 N N . GLY A 1 188 ? -44.154 -3.089 -10.365 1.00 41.38 188 GLY A N 1
ATOM 1438 C CA . GLY A 1 188 ? -44.221 -1.994 -11.349 1.00 41.38 188 GLY A CA 1
ATOM 1439 C C . GLY A 1 188 ? -44.390 -0.583 -10.763 1.00 41.38 188 GLY A C 1
ATOM 1440 O O . GLY A 1 188 ? -44.608 0.377 -11.507 1.00 41.38 188 GLY A O 1
ATOM 1441 N N . GLY A 1 189 ? -44.264 -0.424 -9.444 1.00 40.94 189 GLY A N 1
ATOM 1442 C CA . GLY A 1 189 ? -44.332 0.864 -8.760 1.00 40.94 189 GLY A CA 1
ATOM 1443 C C . GLY A 1 189 ? -42.979 1.571 -8.728 1.00 40.94 189 GLY A C 1
ATOM 1444 O O . GLY A 1 189 ? -42.207 1.404 -7.790 1.00 40.94 189 GLY A O 1
ATOM 1445 N N . VAL A 1 190 ? -42.686 2.424 -9.714 1.00 39.69 190 VAL A N 1
ATOM 1446 C CA . VAL A 1 190 ? -41.524 3.328 -9.640 1.00 39.69 190 VAL A CA 1
ATOM 1447 C C . VAL A 1 190 ? -41.831 4.457 -8.654 1.00 39.69 190 VAL A C 1
ATOM 1449 O O . VAL A 1 190 ? -42.245 5.548 -9.035 1.00 39.69 190 VAL A O 1
ATOM 1452 N N . ASN A 1 191 ? -41.615 4.204 -7.367 1.00 35.22 191 ASN A N 1
ATOM 1453 C CA . ASN A 1 191 ? -41.449 5.251 -6.368 1.00 35.22 191 ASN A CA 1
ATOM 1454 C C . ASN A 1 191 ? -40.070 5.085 -5.742 1.00 35.22 191 ASN A C 1
ATOM 1456 O O . ASN A 1 191 ? -39.898 4.449 -4.707 1.00 35.22 191 ASN A O 1
ATOM 1460 N N . HIS A 1 192 ? -39.067 5.696 -6.374 1.00 37.88 192 HIS A N 1
ATOM 1461 C CA . HIS A 1 192 ? -37.767 5.904 -5.751 1.00 37.88 192 HIS A CA 1
ATOM 1462 C C . HIS A 1 192 ? -37.936 6.843 -4.548 1.00 37.88 192 HIS A C 1
ATOM 1464 O O . HIS A 1 192 ? -37.646 8.041 -4.621 1.00 37.88 192 HIS A O 1
ATOM 1470 N N . ARG A 1 193 ? -38.380 6.314 -3.402 1.00 33.56 193 ARG A N 1
ATOM 1471 C CA . ARG A 1 193 ? -38.043 6.930 -2.123 1.00 33.56 193 ARG A CA 1
ATOM 1472 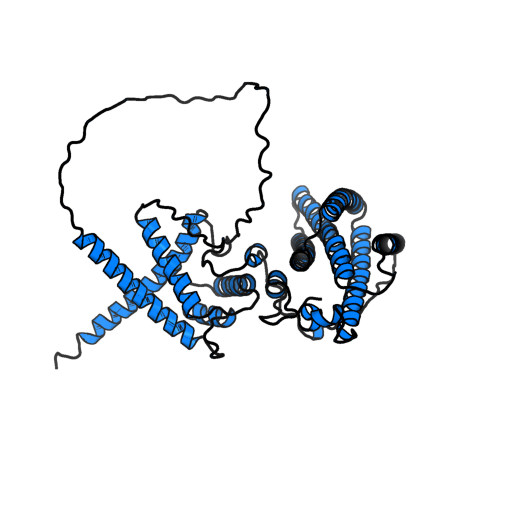C C . ARG A 1 193 ? -36.517 6.962 -2.095 1.00 33.56 193 ARG A C 1
ATOM 1474 O O . ARG A 1 193 ? -35.872 5.920 -2.147 1.00 33.56 193 ARG A O 1
ATOM 1481 N N . LYS A 1 194 ? -35.945 8.170 -2.064 1.00 35.66 194 LYS A N 1
ATOM 1482 C CA . LYS A 1 194 ? -34.537 8.427 -1.729 1.00 35.66 194 LYS A CA 1
ATOM 1483 C C . LYS A 1 194 ? -34.291 7.942 -0.297 1.00 35.66 194 LYS A C 1
ATOM 1485 O O . LYS A 1 194 ? -34.167 8.733 0.631 1.00 35.66 194 LYS A O 1
ATOM 1490 N N . ILE A 1 195 ? -34.279 6.633 -0.093 1.00 36.69 195 ILE A N 1
ATOM 1491 C CA . ILE A 1 195 ? -33.666 6.043 1.082 1.00 36.69 195 ILE A CA 1
ATOM 1492 C C . ILE A 1 195 ? -32.176 6.207 0.815 1.00 36.69 195 ILE A C 1
ATOM 1494 O O . ILE A 1 195 ? -31.700 5.837 -0.259 1.00 36.69 195 ILE A O 1
ATOM 1498 N N . GLY A 1 196 ? -31.464 6.855 1.737 1.00 34.78 196 GLY A N 1
ATOM 1499 C CA . GLY A 1 196 ? -30.009 6.994 1.710 1.00 34.78 196 GLY A CA 1
ATOM 1500 C C . GLY A 1 196 ? -29.347 5.629 1.869 1.00 34.78 196 GLY A C 1
ATOM 1501 O O . GLY A 1 196 ? -28.744 5.336 2.895 1.00 34.78 196 GLY A O 1
ATOM 1502 N N . ILE A 1 197 ? -29.537 4.764 0.879 1.00 38.47 197 ILE A N 1
ATOM 1503 C CA . ILE A 1 197 ? -28.955 3.442 0.802 1.00 38.47 197 ILE A CA 1
ATOM 1504 C C . ILE A 1 197 ? -27.494 3.699 0.473 1.00 38.47 197 ILE A C 1
ATOM 1506 O O . ILE A 1 197 ? -27.158 4.152 -0.623 1.00 38.47 197 ILE A O 1
ATOM 1510 N N . SER A 1 198 ? -26.644 3.464 1.477 1.00 40.69 198 SER A N 1
ATOM 1511 C CA . SER A 1 198 ? -25.236 3.132 1.277 1.00 40.69 198 SER A CA 1
ATOM 1512 C C . SER A 1 198 ? -25.132 2.320 -0.010 1.00 40.69 198 SER A C 1
ATOM 1514 O O . SER A 1 198 ? -25.890 1.376 -0.200 1.00 40.69 198 SER A O 1
ATOM 1516 N N . SER A 1 199 ? -24.225 2.692 -0.902 1.00 43.03 199 SER A N 1
ATOM 1517 C CA . SER A 1 199 ? -23.963 2.093 -2.219 1.00 43.03 199 SER A CA 1
ATOM 1518 C C . SER A 1 199 ? -23.597 0.590 -2.191 1.00 43.03 199 SER A C 1
ATOM 1520 O O . SER A 1 199 ? -23.160 0.032 -3.194 1.00 43.03 199 SER A O 1
ATOM 1522 N N . HIS A 1 200 ? -23.799 -0.069 -1.050 1.00 47.06 200 HIS A N 1
ATOM 1523 C CA . HIS A 1 200 ? -23.688 -1.488 -0.779 1.00 47.06 200 HIS A CA 1
ATOM 1524 C C . HIS A 1 200 ? -25.072 -2.182 -0.859 1.00 47.06 200 HIS A C 1
ATOM 1526 O O . HIS A 1 200 ? -26.021 -1.701 -0.241 1.00 47.06 200 HIS A O 1
ATOM 1532 N N . PRO A 1 201 ? -25.217 -3.359 -1.502 1.00 44.19 201 PRO A N 1
ATOM 1533 C CA . PRO A 1 201 ? -26.518 -4.017 -1.742 1.00 44.19 201 PRO A CA 1
ATOM 1534 C C . PRO A 1 201 ? -27.336 -4.326 -0.491 1.00 44.19 201 PRO A C 1
ATOM 1536 O O . PRO A 1 201 ? -28.557 -4.284 -0.518 1.00 44.19 201 PRO A O 1
ATOM 1539 N N . LEU A 1 202 ? -26.651 -4.646 0.608 1.00 50.91 202 LEU A N 1
ATOM 1540 C CA . LEU A 1 202 ? -27.279 -4.897 1.907 1.00 50.91 202 LEU A CA 1
ATOM 1541 C C . LEU A 1 202 ? -27.338 -3.644 2.797 1.00 50.91 202 LEU A C 1
ATOM 1543 O O . LEU A 1 202 ? -27.785 -3.726 3.932 1.00 50.91 202 LEU A O 1
ATOM 1547 N N . GLY A 1 203 ? -26.796 -2.502 2.360 1.00 54.38 203 GLY A N 1
ATOM 1548 C CA . GLY A 1 203 ? -26.631 -1.302 3.194 1.00 54.38 203 GLY A CA 1
ATOM 1549 C C . GLY A 1 203 ? -25.684 -1.481 4.391 1.00 54.38 203 GLY A C 1
ATOM 1550 O O . GLY A 1 203 ? -25.571 -0.593 5.229 1.00 54.38 203 GLY A O 1
ATOM 1551 N N . LEU A 1 204 ? -25.010 -2.633 4.484 1.00 52.50 204 LEU A N 1
ATOM 1552 C CA . LEU A 1 204 ? -24.167 -3.006 5.614 1.00 52.50 204 LEU A CA 1
ATOM 1553 C C . LEU A 1 204 ? -22.680 -2.637 5.407 1.00 52.50 204 LEU A C 1
ATOM 1555 O O . LEU A 1 204 ? -21.982 -2.446 6.394 1.00 52.50 204 LEU A O 1
ATOM 1559 N N . GLY A 1 205 ? -22.157 -2.514 4.187 1.00 53.47 205 GLY A N 1
ATOM 1560 C CA . GLY A 1 205 ? -20.711 -2.342 3.963 1.00 53.47 205 GLY A CA 1
ATOM 1561 C C . GLY A 1 205 ? -20.189 -0.897 3.998 1.00 53.47 205 GLY A C 1
ATOM 1562 O O . GLY A 1 205 ? -20.918 0.058 3.725 1.00 53.47 205 GLY A O 1
ATOM 1563 N N . LYS A 1 206 ? -18.894 -0.758 4.304 1.00 58.56 206 LYS A N 1
ATOM 1564 C CA . LYS A 1 206 ? -18.040 0.414 4.031 1.00 58.56 206 LYS A CA 1
ATOM 1565 C C . LYS A 1 206 ? -17.466 0.299 2.603 1.00 58.56 206 LYS A C 1
ATOM 1567 O O . LYS A 1 206 ? -17.471 -0.789 2.039 1.00 58.56 206 LYS A O 1
ATOM 1572 N N . CYS A 1 207 ? -16.908 1.377 2.033 1.00 53.53 207 CYS A N 1
ATOM 1573 C CA . CYS A 1 207 ? -16.326 1.405 0.670 1.00 53.53 207 CYS A CA 1
ATOM 1574 C C . CYS A 1 207 ? -15.166 0.414 0.399 1.00 53.53 207 CYS A C 1
ATOM 1576 O O . CYS A 1 207 ? -14.570 0.487 -0.661 1.00 53.53 207 CYS A O 1
ATOM 1578 N N . GLY A 1 208 ? -14.805 -0.498 1.309 1.00 49.09 208 GLY A N 1
ATOM 1579 C CA . GLY A 1 208 ? -13.716 -1.460 1.087 1.00 49.09 208 GLY A CA 1
ATOM 1580 C C . GLY A 1 208 ? -13.978 -2.431 -0.074 1.00 49.09 208 GLY A C 1
ATOM 1581 O O . GLY A 1 208 ? -13.038 -2.908 -0.700 1.00 49.09 208 GLY A O 1
ATOM 1582 N N . THR A 1 209 ? -15.249 -2.695 -0.394 1.00 50.72 209 THR A N 1
ATOM 1583 C CA . THR A 1 209 ? -15.662 -3.718 -1.367 1.00 50.72 209 THR A CA 1
ATOM 1584 C C . THR A 1 209 ? -15.246 -3.409 -2.810 1.00 50.72 209 THR A C 1
ATOM 1586 O O . THR A 1 209 ? -15.047 -4.330 -3.595 1.00 50.72 209 THR A O 1
ATOM 1589 N N . GLU A 1 210 ? -15.054 -2.132 -3.167 1.00 47.16 210 GLU A N 1
ATOM 1590 C CA . GLU A 1 210 ? -14.614 -1.727 -4.516 1.00 47.16 210 GLU A CA 1
ATOM 1591 C C . GLU A 1 210 ? -13.159 -2.136 -4.833 1.00 47.16 210 GLU A C 1
ATOM 1593 O O . GLU A 1 210 ? -12.729 -2.059 -5.983 1.00 47.16 210 GLU A O 1
ATOM 1598 N N . TYR A 1 211 ? -12.415 -2.611 -3.828 1.00 49.41 211 TYR A N 1
ATOM 1599 C CA . TYR A 1 211 ? -10.998 -2.970 -3.930 1.00 49.41 211 TYR A CA 1
ATOM 1600 C C . TYR A 1 211 ? -10.737 -4.484 -3.914 1.00 49.41 211 TYR A C 1
ATOM 1602 O O . TYR A 1 211 ? -9.592 -4.910 -4.048 1.00 49.41 211 TYR A O 1
ATOM 1610 N N . SER A 1 212 ? -11.783 -5.308 -3.808 1.00 50.47 212 SER A N 1
ATOM 1611 C CA . SER A 1 212 ? -11.690 -6.775 -3.794 1.00 50.47 212 SER A CA 1
ATOM 1612 C C . SER A 1 212 ? -12.056 -7.388 -5.147 1.00 50.47 212 SER A C 1
ATOM 1614 O O . SER A 1 212 ? -12.914 -8.258 -5.234 1.00 50.47 212 SER A O 1
ATOM 1616 N N . PHE A 1 213 ? -11.397 -6.957 -6.223 1.00 45.50 213 PHE A N 1
ATOM 1617 C CA . PHE A 1 213 ? -11.424 -7.669 -7.509 1.00 45.50 213 PHE A CA 1
ATOM 1618 C C . PHE A 1 213 ? -10.225 -8.627 -7.593 1.00 45.50 213 PHE A C 1
ATOM 1620 O O . PHE A 1 213 ? -9.344 -8.475 -8.433 1.00 45.50 213 PHE A O 1
ATOM 1627 N N . GLY A 1 214 ? -10.138 -9.596 -6.679 1.00 50.22 214 GLY A N 1
ATOM 1628 C CA . GLY A 1 214 ? -9.027 -10.550 -6.666 1.00 50.22 214 GLY A CA 1
ATOM 1629 C C . GLY A 1 214 ? -8.888 -11.342 -5.371 1.00 50.22 214 GLY A C 1
ATOM 1630 O O . GLY A 1 214 ? -9.573 -11.081 -4.385 1.00 50.22 214 GLY A O 1
ATOM 1631 N N . LYS A 1 215 ? -7.993 -12.337 -5.403 1.00 43.94 215 LYS A N 1
ATOM 1632 C CA . LYS A 1 215 ? -7.629 -13.208 -4.276 1.00 43.94 215 LYS A CA 1
ATOM 1633 C C . LYS A 1 215 ? -7.294 -12.318 -3.070 1.00 43.94 215 LYS A C 1
ATOM 1635 O O . LYS A 1 215 ? -6.321 -11.571 -3.136 1.00 43.94 215 LYS A O 1
ATOM 1640 N N . SER A 1 216 ? -8.095 -12.367 -2.000 1.00 50.09 216 SER A N 1
ATOM 1641 C CA . SER A 1 216 ? -7.744 -11.683 -0.751 1.00 50.09 216 SER A CA 1
ATOM 1642 C C . SER A 1 216 ? -6.334 -12.114 -0.363 1.00 50.09 216 SER A C 1
ATOM 1644 O O . SER A 1 216 ? -6.041 -13.317 -0.433 1.00 50.09 216 SER A O 1
ATOM 1646 N N . ARG A 1 217 ? -5.473 -11.185 0.053 1.00 60.94 217 ARG A N 1
ATOM 1647 C CA . ARG A 1 217 ? -4.195 -11.600 0.630 1.00 60.94 217 ARG A CA 1
ATOM 1648 C C . ARG A 1 217 ? -4.482 -12.496 1.833 1.00 60.94 217 ARG A C 1
ATOM 1650 O O . ARG A 1 217 ? -5.475 -12.302 2.542 1.00 60.94 217 ARG A O 1
ATOM 1657 N N . GLY A 1 218 ? -3.699 -13.565 1.956 1.00 62.56 218 GLY A N 1
ATOM 1658 C CA . GLY A 1 218 ? -3.767 -14.419 3.136 1.00 62.56 218 GLY A CA 1
ATOM 1659 C C . GLY A 1 218 ? -3.505 -13.579 4.382 1.00 62.56 218 GLY A C 1
ATOM 1660 O O . GLY A 1 218 ? -2.919 -12.503 4.288 1.00 62.56 218 GLY A O 1
ATOM 1661 N N . VAL A 1 219 ? -3.965 -14.058 5.535 1.00 69.44 219 VAL A N 1
ATOM 1662 C CA . VAL A 1 219 ? -3.473 -13.517 6.805 1.00 69.44 219 VAL A CA 1
ATOM 1663 C C . VAL A 1 219 ? -1.975 -13.810 6.828 1.00 69.44 219 VAL A C 1
ATOM 1665 O O . VAL A 1 219 ? -1.606 -14.979 6.708 1.00 69.44 219 VAL A O 1
ATOM 1668 N N . TYR A 1 220 ? -1.149 -12.766 6.893 1.00 80.31 220 TYR A N 1
ATOM 1669 C CA . TYR A 1 220 ? 0.298 -12.922 7.012 1.00 80.31 220 TYR A CA 1
ATOM 1670 C C . TYR A 1 220 ? 0.601 -13.689 8.299 1.00 80.31 220 TYR A C 1
ATOM 1672 O O . TYR A 1 220 ? 0.024 -13.392 9.349 1.00 80.31 220 TYR A O 1
ATOM 1680 N N . THR A 1 221 ? 1.453 -14.707 8.222 1.00 81.50 221 THR A N 1
ATOM 1681 C CA . THR A 1 221 ? 1.913 -15.406 9.428 1.00 81.50 221 THR A CA 1
ATOM 1682 C C . THR A 1 221 ? 2.964 -14.571 10.159 1.00 81.50 221 THR A C 1
ATOM 1684 O O . THR A 1 221 ? 3.612 -13.720 9.556 1.00 81.50 221 THR A O 1
ATOM 1687 N N . GLU A 1 222 ? 3.181 -14.828 11.451 1.00 78.88 222 GLU A N 1
ATOM 1688 C CA . GLU A 1 222 ? 4.247 -14.153 12.213 1.00 78.88 222 GLU A CA 1
ATOM 1689 C C . GLU A 1 222 ? 5.627 -14.329 11.549 1.00 78.88 222 GLU A C 1
ATOM 1691 O O . GLU A 1 222 ? 6.399 -13.379 11.465 1.00 78.88 222 GLU A O 1
ATOM 1696 N N . ASP A 1 223 ? 5.899 -15.509 10.980 1.00 80.19 223 ASP A N 1
ATOM 1697 C CA . ASP A 1 223 ? 7.136 -15.780 10.235 1.00 80.19 223 ASP A CA 1
ATOM 1698 C C . ASP A 1 223 ? 7.239 -14.971 8.926 1.00 80.19 223 ASP A C 1
ATOM 1700 O O . ASP A 1 223 ? 8.337 -14.618 8.501 1.00 80.19 223 ASP A O 1
ATOM 1704 N N . GLU A 1 224 ? 6.113 -14.692 8.259 1.00 78.38 224 GLU A N 1
ATOM 1705 C CA . GLU A 1 224 ? 6.069 -13.843 7.058 1.00 78.38 224 GLU A CA 1
ATOM 1706 C C . GLU A 1 224 ? 6.224 -12.351 7.397 1.00 78.38 224 GLU A C 1
ATOM 1708 O O . GLU A 1 224 ? 6.639 -11.576 6.533 1.00 78.38 224 GLU A O 1
ATOM 1713 N N . LEU A 1 225 ? 5.913 -11.962 8.638 1.00 82.00 225 LEU A N 1
ATOM 1714 C CA . LEU A 1 225 ? 6.064 -10.604 9.164 1.00 82.00 225 LEU A CA 1
ATOM 1715 C C . LEU A 1 225 ? 7.464 -10.330 9.749 1.00 82.00 225 LEU A C 1
ATOM 1717 O O . LEU A 1 225 ? 7.826 -9.163 9.883 1.00 82.00 225 LEU A O 1
ATOM 1721 N N . ASP A 1 226 ? 8.288 -11.355 10.028 1.00 80.69 226 ASP A N 1
ATOM 1722 C CA . ASP A 1 226 ? 9.718 -11.201 10.386 1.00 80.69 226 ASP A CA 1
ATOM 1723 C C . ASP A 1 226 ? 10.563 -10.799 9.157 1.00 80.69 226 ASP A C 1
ATOM 1725 O O . ASP A 1 226 ? 11.401 -11.546 8.631 1.00 80.69 226 ASP A O 1
ATOM 1729 N N . VAL A 1 227 ? 10.311 -9.592 8.648 1.00 83.88 227 VAL A N 1
ATOM 1730 C CA . VAL A 1 227 ? 10.980 -9.045 7.468 1.00 83.88 227 VAL A CA 1
ATOM 1731 C C . VAL A 1 227 ? 12.373 -8.550 7.847 1.00 83.88 227 VAL A C 1
ATOM 1733 O O . VAL A 1 227 ? 12.561 -7.496 8.452 1.00 83.88 227 VAL A O 1
ATOM 1736 N N . LYS A 1 228 ? 13.396 -9.288 7.416 1.00 87.69 228 LYS A N 1
ATOM 1737 C CA . LYS A 1 228 ? 14.794 -8.865 7.565 1.00 87.69 228 LYS A CA 1
ATOM 1738 C C . LYS A 1 228 ? 15.156 -7.850 6.492 1.00 87.69 228 LYS A C 1
ATOM 1740 O O . LYS A 1 228 ? 14.978 -8.109 5.302 1.00 87.69 228 LYS A O 1
ATOM 1745 N N . LEU A 1 229 ? 15.755 -6.732 6.903 1.00 88.94 229 LEU A N 1
ATOM 1746 C CA . LEU A 1 229 ? 16.344 -5.775 5.969 1.00 88.94 229 LEU A CA 1
ATOM 1747 C C . LEU A 1 229 ? 17.461 -6.464 5.176 1.00 88.94 229 LEU A C 1
ATOM 1749 O O . LEU A 1 229 ? 18.472 -6.902 5.732 1.00 88.94 229 LEU A O 1
ATOM 1753 N N . THR A 1 230 ? 17.262 -6.586 3.866 1.00 91.25 230 THR A N 1
ATOM 1754 C CA . THR A 1 230 ? 18.217 -7.212 2.948 1.00 91.25 230 THR A CA 1
ATOM 1755 C C . THR A 1 230 ? 18.709 -6.199 1.925 1.00 91.25 230 THR A C 1
ATOM 1757 O O . THR A 1 230 ? 18.008 -5.252 1.590 1.00 91.25 230 THR A O 1
ATOM 1760 N N . HIS A 1 231 ? 19.935 -6.403 1.438 1.00 94.50 231 HIS A N 1
ATOM 1761 C CA . HIS A 1 231 ? 20.510 -5.604 0.362 1.00 94.50 231 HIS A CA 1
ATOM 1762 C C . HIS A 1 231 ? 21.072 -6.514 -0.725 1.00 94.50 231 HIS A C 1
ATOM 1764 O O . HIS A 1 231 ? 21.913 -7.381 -0.449 1.00 94.50 231 HIS A O 1
ATOM 1770 N N . VAL A 1 232 ? 20.646 -6.311 -1.971 1.00 92.81 232 VAL A N 1
ATOM 1771 C CA . VAL A 1 232 ? 21.170 -7.062 -3.116 1.00 92.81 232 VAL A CA 1
ATOM 1772 C C . VAL A 1 232 ? 22.315 -6.286 -3.784 1.00 92.81 232 VAL A C 1
ATOM 1774 O O . VAL A 1 232 ? 22.070 -5.291 -4.473 1.00 92.81 232 VAL A O 1
ATOM 1777 N N . PRO A 1 233 ? 23.577 -6.753 -3.689 1.00 95.44 233 PRO A N 1
ATOM 1778 C CA . PRO A 1 233 ? 24.712 -6.007 -4.227 1.00 95.44 233 PRO A CA 1
ATOM 1779 C C . PRO A 1 233 ? 24.638 -5.876 -5.762 1.00 95.44 233 PRO A C 1
ATOM 1781 O O . PRO A 1 233 ? 24.305 -6.854 -6.447 1.00 95.44 233 PRO A O 1
ATOM 1784 N N . PRO A 1 234 ? 24.981 -4.702 -6.331 1.00 96.19 234 PRO A N 1
ATOM 1785 C CA . PRO A 1 234 ? 24.888 -4.461 -7.768 1.00 96.19 234 PRO A CA 1
ATOM 1786 C C . PRO A 1 234 ? 25.936 -5.280 -8.530 1.00 96.19 234 PRO A C 1
ATOM 1788 O O . PRO A 1 234 ? 27.134 -5.200 -8.248 1.00 96.19 234 PRO A O 1
ATOM 1791 N N . LYS A 1 235 ? 25.504 -6.049 -9.536 1.00 94.88 235 LYS A N 1
ATOM 1792 C CA . LYS A 1 235 ? 26.387 -6.927 -10.326 1.00 94.88 235 LYS A CA 1
ATOM 1793 C C . LYS A 1 235 ? 26.811 -6.272 -11.634 1.00 94.88 235 LYS A C 1
ATOM 1795 O O . LYS A 1 235 ? 27.971 -6.358 -12.031 1.00 94.88 235 LYS A O 1
ATOM 1800 N N . THR A 1 236 ? 25.875 -5.617 -12.312 1.00 95.50 236 THR A N 1
ATOM 1801 C CA . THR A 1 236 ? 26.099 -4.978 -13.612 1.00 95.50 236 THR A CA 1
ATOM 1802 C C . THR A 1 236 ? 26.333 -3.472 -13.475 1.00 95.50 236 THR A C 1
ATOM 1804 O O . THR A 1 236 ? 26.029 -2.866 -12.448 1.00 95.50 236 THR A O 1
ATOM 1807 N N . ASN A 1 237 ? 26.850 -2.827 -14.526 1.00 94.56 237 ASN A N 1
ATOM 1808 C CA . ASN A 1 237 ? 26.937 -1.362 -14.551 1.00 94.56 237 ASN A CA 1
ATOM 1809 C C . ASN A 1 237 ? 25.547 -0.709 -14.501 1.00 94.56 237 ASN A C 1
ATOM 1811 O O . ASN A 1 237 ? 25.401 0.336 -13.878 1.00 94.56 237 ASN A O 1
ATOM 1815 N N . ALA A 1 238 ? 24.528 -1.341 -15.097 1.00 93.19 238 ALA A N 1
ATOM 1816 C CA . ALA A 1 238 ? 23.148 -0.880 -14.987 1.00 93.19 238 ALA A CA 1
ATOM 1817 C C . ALA A 1 238 ? 22.652 -0.941 -13.533 1.00 93.19 238 ALA A C 1
ATOM 1819 O O . ALA A 1 238 ? 22.036 0.015 -13.077 1.00 93.19 238 ALA A O 1
ATOM 1820 N N . ASP A 1 239 ? 22.997 -1.997 -12.785 1.00 95.31 239 ASP A N 1
ATOM 1821 C CA . ASP A 1 239 ? 22.646 -2.103 -11.363 1.00 95.31 239 ASP A CA 1
ATOM 1822 C C . ASP A 1 239 ? 23.317 -1.004 -10.535 1.00 95.31 239 ASP A C 1
ATOM 1824 O O . ASP A 1 239 ? 22.678 -0.391 -9.688 1.00 95.31 239 ASP A O 1
ATOM 1828 N N . LYS A 1 240 ? 24.596 -0.709 -10.807 1.00 96.31 240 LYS A N 1
ATOM 1829 C CA . LYS A 1 240 ? 25.323 0.374 -10.125 1.00 96.31 240 LYS A CA 1
ATOM 1830 C C . LYS A 1 240 ? 24.684 1.736 -10.387 1.00 96.31 240 LYS A C 1
ATOM 1832 O O . LYS A 1 240 ? 24.567 2.538 -9.466 1.00 96.31 240 LYS A O 1
ATOM 1837 N N . ILE A 1 241 ? 24.263 1.992 -11.628 1.00 96.62 241 ILE A N 1
ATOM 1838 C CA . ILE A 1 241 ? 23.556 3.228 -11.989 1.00 96.62 241 ILE A CA 1
ATOM 1839 C C . ILE A 1 241 ? 22.182 3.269 -11.312 1.00 96.62 241 ILE A C 1
ATOM 1841 O O . ILE A 1 241 ? 21.800 4.322 -10.816 1.00 96.62 241 ILE A O 1
ATOM 1845 N N . ALA A 1 242 ? 21.457 2.148 -11.251 1.00 96.56 242 ALA A N 1
ATOM 1846 C CA . ALA A 1 242 ? 20.156 2.072 -10.588 1.00 96.56 242 ALA A CA 1
ATOM 1847 C C . ALA A 1 242 ? 20.274 2.374 -9.088 1.00 96.56 242 ALA A C 1
ATOM 1849 O O . ALA A 1 242 ? 19.534 3.212 -8.580 1.00 96.56 242 ALA A O 1
ATOM 1850 N N . LEU A 1 243 ? 21.253 1.768 -8.410 1.00 97.12 243 LEU A N 1
ATOM 1851 C CA . LEU A 1 243 ? 21.537 2.028 -6.998 1.00 97.12 243 LEU A CA 1
ATOM 1852 C C . LEU A 1 243 ? 21.894 3.499 -6.759 1.00 97.12 243 LEU A C 1
ATOM 1854 O O . LEU A 1 243 ? 21.348 4.140 -5.865 1.00 97.12 243 LEU A O 1
ATOM 1858 N N . ALA A 1 244 ? 22.774 4.061 -7.594 1.00 97.12 244 ALA A N 1
ATOM 1859 C CA . ALA A 1 244 ? 23.135 5.472 -7.507 1.00 97.12 244 ALA A CA 1
ATOM 1860 C C . ALA A 1 244 ? 21.922 6.389 -7.740 1.00 97.12 244 ALA A C 1
ATOM 1862 O O . ALA A 1 244 ? 21.764 7.384 -7.036 1.00 97.12 244 ALA A O 1
ATOM 1863 N N . ALA A 1 245 ? 21.047 6.050 -8.692 1.00 95.88 245 ALA A N 1
ATOM 1864 C CA . ALA A 1 245 ? 19.832 6.807 -8.970 1.00 95.88 245 ALA A CA 1
ATOM 1865 C C . ALA A 1 245 ? 18.872 6.801 -7.773 1.00 95.88 245 ALA A C 1
ATOM 1867 O O . ALA A 1 245 ? 18.382 7.866 -7.403 1.00 95.88 245 ALA A O 1
ATOM 1868 N N . VAL A 1 246 ? 18.651 5.648 -7.129 1.00 96.56 246 VAL A N 1
ATOM 1869 C CA . VAL A 1 246 ? 17.842 5.563 -5.899 1.00 96.56 246 VAL A CA 1
ATOM 1870 C C . VAL A 1 246 ? 18.461 6.393 -4.780 1.00 96.56 246 VAL A C 1
ATOM 1872 O O . VAL A 1 246 ? 17.759 7.198 -4.174 1.00 96.56 246 VAL A O 1
ATOM 1875 N N . GLY A 1 247 ? 19.776 6.296 -4.567 1.00 95.44 247 GLY A N 1
ATOM 1876 C CA . GLY A 1 247 ? 20.473 7.104 -3.564 1.00 95.44 247 GLY A CA 1
ATOM 1877 C C . GLY A 1 247 ? 20.309 8.612 -3.787 1.00 95.44 247 GLY A C 1
ATOM 1878 O O . GLY A 1 247 ? 20.054 9.356 -2.842 1.00 95.44 247 GLY A O 1
ATOM 1879 N N . VAL A 1 248 ? 20.383 9.074 -5.041 1.00 96.31 248 VAL A N 1
ATOM 1880 C CA . VAL A 1 248 ? 20.142 10.485 -5.394 1.00 96.31 248 VAL A CA 1
ATOM 1881 C C . VAL A 1 248 ? 18.686 10.879 -5.151 1.00 96.31 248 VAL A C 1
ATOM 1883 O O . VAL A 1 248 ? 18.437 11.925 -4.553 1.00 96.31 248 VAL A O 1
ATOM 1886 N N . VAL A 1 249 ? 17.724 10.059 -5.586 1.00 94.38 249 VAL A N 1
ATOM 1887 C CA . VAL A 1 249 ? 16.292 10.320 -5.367 1.00 94.38 249 VAL A CA 1
ATOM 1888 C C . VAL A 1 249 ? 15.991 10.411 -3.874 1.00 94.38 249 VAL A C 1
ATOM 1890 O O . VAL A 1 249 ? 15.363 11.381 -3.450 1.00 94.38 249 VAL A O 1
ATOM 1893 N N . ARG A 1 250 ? 16.497 9.468 -3.071 1.00 94.12 250 ARG A N 1
ATOM 1894 C CA . ARG A 1 250 ? 16.346 9.474 -1.615 1.00 94.12 250 ARG A CA 1
ATOM 1895 C C . ARG A 1 250 ? 16.960 10.721 -0.998 1.00 94.12 250 ARG A C 1
ATOM 1897 O O . ARG A 1 250 ? 16.284 11.409 -0.245 1.00 94.12 250 ARG A O 1
ATOM 1904 N N . PHE A 1 251 ? 18.199 11.056 -1.351 1.00 94.12 251 PHE A N 1
ATOM 1905 C CA . PHE A 1 251 ? 18.875 12.243 -0.830 1.00 94.12 251 PHE A CA 1
ATOM 1906 C C . PHE A 1 251 ? 18.086 13.531 -1.107 1.00 94.12 251 PHE A C 1
ATOM 1908 O O . PHE A 1 251 ? 17.864 14.337 -0.201 1.00 94.12 251 PHE A O 1
ATOM 1915 N N . LEU A 1 252 ? 17.623 13.716 -2.347 1.00 93.69 252 LEU A N 1
ATOM 1916 C CA . LEU A 1 252 ? 16.837 14.889 -2.732 1.00 93.69 252 LEU A CA 1
ATOM 1917 C C . LEU A 1 252 ? 15.489 14.922 -2.010 1.00 93.69 252 LEU A C 1
ATOM 1919 O O . LEU A 1 252 ? 15.088 15.964 -1.489 1.00 93.69 252 LEU A O 1
ATOM 1923 N N . PHE A 1 253 ? 14.794 13.787 -1.962 1.00 93.81 253 PHE A N 1
ATOM 1924 C CA . PHE A 1 253 ? 13.484 13.698 -1.339 1.00 93.81 253 PHE A CA 1
ATOM 1925 C C . PHE A 1 253 ? 13.553 13.892 0.177 1.00 93.81 253 PHE A C 1
ATOM 1927 O O . PHE A 1 253 ? 12.749 14.641 0.729 1.00 93.81 253 PHE A O 1
ATOM 1934 N N . ASP A 1 254 ? 14.532 13.299 0.857 1.00 91.94 254 ASP A N 1
ATOM 1935 C CA . ASP A 1 254 ? 14.765 13.493 2.290 1.00 91.94 254 ASP A CA 1
ATOM 1936 C C . ASP A 1 254 ? 15.112 14.953 2.608 1.00 91.94 254 ASP A C 1
ATOM 1938 O O . ASP A 1 254 ? 14.658 15.487 3.621 1.00 91.94 254 ASP A O 1
ATOM 1942 N N . GLY A 1 255 ? 15.853 15.623 1.719 1.00 89.88 255 GLY A N 1
ATOM 1943 C CA . GLY A 1 255 ? 16.137 17.052 1.821 1.00 89.88 255 GLY A CA 1
ATOM 1944 C C . GLY A 1 255 ? 14.876 17.916 1.722 1.00 89.88 255 GLY A C 1
ATOM 1945 O O . GLY A 1 255 ? 14.655 18.777 2.568 1.00 89.88 255 GLY A O 1
ATOM 1946 N N . VAL A 1 256 ? 14.017 17.670 0.728 1.00 89.19 256 VAL A N 1
ATOM 1947 C CA . VAL A 1 256 ? 12.780 18.453 0.514 1.00 89.19 256 VAL A CA 1
ATOM 1948 C C . VAL A 1 256 ? 11.704 18.136 1.556 1.00 89.19 256 VAL A C 1
ATOM 1950 O O . VAL A 1 256 ? 10.993 19.032 2.008 1.00 89.19 256 VAL A O 1
ATOM 1953 N N . SER A 1 257 ? 11.575 16.871 1.954 1.00 87.50 257 SER A N 1
ATOM 1954 C CA . SER A 1 257 ? 10.621 16.428 2.980 1.00 87.50 257 SER A CA 1
ATOM 1955 C C . SER A 1 257 ? 11.081 16.737 4.404 1.00 87.50 257 SER A C 1
ATOM 1957 O O . SER A 1 257 ? 10.306 16.561 5.345 1.00 87.50 257 SER A O 1
ATOM 1959 N N . LEU A 1 258 ? 12.325 17.204 4.562 1.00 91.38 258 LEU A N 1
ATOM 1960 C CA . LEU A 1 258 ? 12.993 17.421 5.841 1.00 91.38 258 LEU A CA 1
ATOM 1961 C C . LEU A 1 258 ? 13.028 16.153 6.708 1.00 91.38 258 LEU A C 1
ATOM 1963 O O . LEU A 1 258 ? 13.015 16.238 7.936 1.00 91.38 258 LEU A O 1
ATOM 1967 N N . TRP A 1 259 ? 13.069 14.971 6.081 1.00 90.75 259 TRP A N 1
ATOM 1968 C CA . TRP A 1 259 ? 12.959 13.676 6.758 1.00 90.75 259 TRP A CA 1
ATOM 1969 C C . TRP A 1 259 ? 13.998 13.507 7.873 1.00 90.75 259 TRP A C 1
ATOM 1971 O O . TRP A 1 259 ? 13.652 13.138 8.990 1.00 90.75 259 TRP A O 1
ATOM 1981 N N . ASN A 1 260 ? 15.241 13.907 7.610 1.00 88.25 260 ASN A N 1
ATOM 1982 C CA . ASN A 1 260 ? 16.352 13.767 8.555 1.00 88.25 260 ASN A CA 1
ATOM 1983 C C . ASN A 1 260 ? 16.493 14.948 9.538 1.00 88.25 260 ASN A C 1
ATOM 1985 O O . ASN A 1 260 ? 17.454 14.994 10.302 1.00 88.25 260 ASN A O 1
ATOM 1989 N N . PHE A 1 261 ? 15.576 15.924 9.518 1.00 87.75 261 PHE A N 1
ATOM 1990 C CA . PHE A 1 261 ? 15.643 17.111 10.377 1.00 87.75 261 PHE A CA 1
ATOM 1991 C C . PHE A 1 261 ? 14.579 17.071 11.475 1.00 87.75 261 PHE A C 1
ATOM 1993 O O . PHE A 1 261 ? 13.381 17.045 11.182 1.00 87.75 261 PHE A O 1
ATOM 2000 N N . GLY A 1 262 ? 15.025 17.121 12.732 1.00 88.25 262 GLY A N 1
ATOM 2001 C CA . GLY A 1 262 ? 14.154 17.045 13.907 1.00 88.25 262 GLY A CA 1
ATOM 2002 C C . GLY A 1 262 ? 13.562 15.651 14.125 1.00 88.25 262 GLY A C 1
ATOM 2003 O O . GLY A 1 262 ? 13.951 14.686 13.470 1.00 88.25 262 GLY A O 1
ATOM 2004 N N . GLU A 1 263 ? 12.610 15.562 15.048 1.00 88.88 263 GLU A N 1
ATOM 2005 C CA . GLU A 1 263 ? 11.946 14.306 15.404 1.00 88.88 263 GLU A CA 1
ATOM 2006 C C . GLU A 1 263 ? 11.042 13.783 14.272 1.00 88.88 263 GLU A C 1
ATOM 2008 O O . GLU A 1 263 ? 10.603 14.523 13.376 1.00 88.88 263 GLU A O 1
ATOM 2013 N N . ILE A 1 264 ? 10.795 12.473 14.285 1.00 91.44 264 ILE A N 1
ATOM 2014 C CA . ILE A 1 264 ? 9.820 11.827 13.405 1.00 91.44 264 ILE A CA 1
ATOM 2015 C C . ILE A 1 264 ? 8.449 11.977 14.064 1.00 91.44 264 ILE A C 1
ATOM 2017 O O . ILE A 1 264 ? 8.194 11.414 15.120 1.00 91.44 264 ILE A O 1
ATOM 2021 N N . THR A 1 265 ? 7.586 12.763 13.425 1.00 94.62 265 THR A N 1
ATOM 2022 C CA . THR A 1 265 ? 6.207 13.024 13.853 1.00 94.62 265 THR A CA 1
ATOM 2023 C C . THR A 1 265 ? 5.217 12.289 12.957 1.00 94.62 265 THR A C 1
ATOM 2025 O O . THR A 1 265 ? 5.501 12.071 11.770 1.00 94.62 265 THR A O 1
ATOM 2028 N N . GLN A 1 266 ? 4.014 11.997 13.454 1.00 95.31 266 GLN A N 1
ATOM 2029 C CA . GLN A 1 266 ? 2.936 11.382 12.675 1.00 95.31 266 GLN A CA 1
ATOM 2030 C C . GLN A 1 266 ? 2.672 12.179 11.389 1.00 95.31 266 GLN A C 1
ATOM 2032 O O . GLN A 1 266 ? 2.559 11.636 10.289 1.00 95.31 266 GLN A O 1
ATOM 2037 N N . ALA A 1 267 ? 2.640 13.512 11.494 1.00 93.75 267 ALA A N 1
ATOM 2038 C CA . ALA A 1 267 ? 2.400 14.398 10.359 1.00 93.75 267 ALA A CA 1
ATOM 2039 C C . ALA A 1 267 ? 3.501 14.318 9.287 1.00 93.75 267 ALA A C 1
ATOM 2041 O O . ALA A 1 267 ? 3.223 14.514 8.097 1.00 93.75 267 ALA A O 1
ATOM 2042 N N . LYS A 1 268 ? 4.748 14.064 9.693 1.00 94.88 268 LYS A N 1
ATOM 2043 C CA . LYS A 1 268 ? 5.902 13.918 8.802 1.00 94.88 268 LYS A CA 1
ATOM 2044 C C . LYS A 1 268 ? 5.901 12.549 8.129 1.00 94.88 268 LYS A C 1
ATOM 2046 O O . LYS A 1 268 ? 6.081 12.497 6.912 1.00 94.88 268 LYS A O 1
ATOM 2051 N N . VAL A 1 269 ? 5.589 11.489 8.878 1.00 96.06 269 VAL A N 1
ATOM 2052 C CA . VAL A 1 269 ? 5.366 10.134 8.349 1.00 96.06 269 VAL A CA 1
ATOM 2053 C C . VAL A 1 269 ? 4.250 10.144 7.308 1.00 96.06 269 VAL A C 1
ATOM 2055 O O . VAL A 1 269 ? 4.497 9.827 6.147 1.00 96.06 269 VAL A O 1
ATOM 2058 N N . LEU A 1 270 ? 3.053 10.616 7.667 1.00 96.06 270 LEU A N 1
ATOM 2059 C CA . LEU A 1 270 ? 1.903 10.619 6.760 1.00 96.06 270 LEU A CA 1
ATOM 2060 C C . LEU A 1 270 ? 2.164 11.459 5.508 1.00 96.06 270 LEU A C 1
ATOM 2062 O O . LEU A 1 270 ? 1.810 11.046 4.410 1.00 96.06 270 LEU A O 1
ATOM 2066 N N . ARG A 1 271 ? 2.825 12.619 5.622 1.00 95.06 271 ARG A N 1
ATOM 2067 C CA . ARG A 1 271 ? 3.185 13.425 4.442 1.00 95.06 271 ARG A CA 1
ATOM 2068 C C . ARG A 1 271 ? 4.145 12.682 3.514 1.00 95.06 271 ARG A C 1
ATOM 2070 O O . ARG A 1 271 ? 3.966 12.753 2.300 1.00 95.06 271 ARG A O 1
ATOM 2077 N N . ARG A 1 272 ? 5.157 12.015 4.073 1.00 95.19 272 ARG A N 1
ATOM 2078 C CA . ARG A 1 272 ? 6.140 11.230 3.320 1.00 95.19 272 ARG A CA 1
ATOM 2079 C C . ARG A 1 272 ? 5.466 10.073 2.598 1.00 95.19 272 ARG A C 1
ATOM 2081 O O . ARG A 1 272 ? 5.565 9.995 1.377 1.00 95.19 272 ARG A O 1
ATOM 2088 N N . VAL A 1 273 ? 4.774 9.223 3.346 1.00 95.56 273 VAL A N 1
ATOM 2089 C CA . VAL A 1 273 ? 4.191 7.989 2.824 1.00 95.56 273 VAL A CA 1
ATOM 2090 C C . VAL A 1 273 ? 3.095 8.310 1.811 1.00 95.56 273 VAL A C 1
ATOM 2092 O O . VAL A 1 273 ? 3.198 7.883 0.671 1.00 95.56 273 VAL A O 1
ATOM 2095 N N . ILE A 1 274 ? 2.139 9.196 2.127 1.00 95.88 274 ILE A N 1
ATOM 2096 C CA . ILE A 1 274 ? 1.089 9.594 1.167 1.00 95.88 274 ILE A CA 1
ATOM 2097 C C . ILE A 1 274 ? 1.691 10.087 -0.153 1.00 95.88 274 ILE A C 1
ATOM 2099 O O . ILE A 1 274 ? 1.158 9.787 -1.216 1.00 95.88 274 ILE A O 1
ATOM 2103 N N . PHE A 1 275 ? 2.791 10.843 -0.117 1.00 96.31 275 PHE A N 1
ATOM 2104 C CA . PHE A 1 275 ? 3.436 11.275 -1.352 1.00 96.31 275 PHE A CA 1
ATOM 2105 C C . PHE A 1 275 ? 4.076 10.111 -2.113 1.00 96.31 275 PHE A C 1
ATOM 2107 O O . PHE A 1 275 ? 3.812 9.950 -3.303 1.00 96.31 275 PHE A O 1
ATOM 2114 N N . LEU A 1 276 ? 4.915 9.316 -1.448 1.00 95.81 276 LEU A N 1
ATOM 2115 C CA . LEU A 1 276 ? 5.665 8.238 -2.094 1.00 95.81 276 LEU A CA 1
ATOM 2116 C C . LEU A 1 276 ? 4.733 7.173 -2.678 1.00 95.81 276 LEU A C 1
ATOM 2118 O O . LEU A 1 276 ? 4.915 6.788 -3.831 1.00 95.81 276 LEU A O 1
ATOM 2122 N N . GLU A 1 277 ? 3.668 6.810 -1.964 1.00 95.62 277 GLU A N 1
ATOM 2123 C CA . GLU A 1 277 ? 2.688 5.815 -2.415 1.00 95.62 277 GLU A CA 1
ATOM 2124 C C . GLU A 1 277 ? 1.895 6.278 -3.657 1.00 95.62 277 GLU A C 1
ATOM 2126 O O . GLU A 1 277 ? 1.443 5.467 -4.464 1.00 95.62 277 GLU A O 1
ATOM 2131 N N . THR A 1 278 ? 1.781 7.594 -3.907 1.00 95.75 278 THR A N 1
ATOM 2132 C CA . THR A 1 278 ? 1.186 8.096 -5.170 1.00 95.75 278 THR A CA 1
ATOM 2133 C C . THR A 1 278 ? 2.050 7.824 -6.401 1.00 95.75 278 THR A C 1
ATOM 2135 O O . THR A 1 278 ? 1.546 7.864 -7.530 1.00 95.75 278 THR A O 1
ATOM 2138 N N . ILE A 1 279 ? 3.344 7.576 -6.188 1.00 95.69 279 ILE A N 1
ATOM 2139 C CA . ILE A 1 279 ? 4.351 7.327 -7.220 1.00 95.69 279 ILE A CA 1
ATOM 2140 C C . ILE A 1 279 ? 4.691 5.831 -7.283 1.00 95.69 279 ILE A C 1
ATOM 2142 O O . ILE A 1 279 ? 4.896 5.318 -8.381 1.00 95.69 279 ILE A O 1
ATOM 2146 N N . ALA A 1 280 ? 4.691 5.126 -6.149 1.00 93.62 280 ALA A N 1
ATOM 2147 C CA . ALA A 1 280 ? 5.036 3.705 -6.036 1.00 93.62 280 ALA A CA 1
ATOM 2148 C C . ALA A 1 280 ? 4.140 2.784 -6.886 1.00 93.62 280 ALA A C 1
ATOM 2150 O O . ALA A 1 280 ? 4.612 1.791 -7.424 1.00 93.62 280 ALA A O 1
ATOM 2151 N N . ALA A 1 281 ? 2.879 3.155 -7.137 1.00 92.81 281 ALA A N 1
ATOM 2152 C CA . ALA A 1 281 ? 1.997 2.384 -8.022 1.00 92.81 281 ALA A CA 1
ATOM 2153 C C . ALA A 1 281 ? 2.372 2.459 -9.522 1.00 92.81 281 ALA A C 1
ATOM 2155 O O . ALA A 1 281 ? 1.911 1.645 -10.329 1.00 92.81 281 ALA A O 1
ATOM 2156 N N . ILE A 1 282 ? 3.175 3.450 -9.937 1.00 97.25 282 ILE A N 1
ATOM 2157 C CA . ILE A 1 282 ? 3.473 3.718 -11.354 1.00 97.25 282 ILE A CA 1
ATOM 2158 C C . ILE A 1 282 ? 4.293 2.587 -11.999 1.00 97.25 282 ILE A C 1
ATOM 2160 O O . ILE A 1 282 ? 3.895 2.139 -13.079 1.00 97.25 282 ILE A O 1
ATOM 2164 N N . PRO A 1 283 ? 5.414 2.112 -11.414 1.00 96.69 283 PRO A N 1
ATOM 2165 C CA . PRO A 1 283 ? 6.247 1.086 -12.033 1.00 96.69 283 PRO A CA 1
ATOM 2166 C C . PRO A 1 283 ? 5.512 -0.204 -12.385 1.00 96.69 283 PRO A C 1
ATOM 2168 O O . PRO A 1 283 ? 5.594 -0.640 -13.538 1.00 96.69 283 PRO A O 1
ATOM 2171 N N . GLY A 1 284 ? 4.755 -0.772 -11.440 1.00 93.88 284 GLY A N 1
ATOM 2172 C CA . GLY A 1 284 ? 3.939 -1.964 -11.678 1.00 93.88 284 GLY A CA 1
ATOM 2173 C C . GLY A 1 284 ? 2.924 -1.731 -12.799 1.00 93.88 284 GLY A C 1
ATOM 2174 O O . GLY A 1 284 ? 2.839 -2.509 -13.749 1.00 93.88 284 GLY A O 1
ATOM 2175 N N . PHE A 1 285 ? 2.227 -0.591 -12.788 1.00 96.19 285 PHE A N 1
ATOM 2176 C CA . PHE A 1 285 ? 1.227 -0.288 -13.812 1.00 96.19 285 PHE A CA 1
ATOM 2177 C C . PHE A 1 285 ? 1.844 -0.119 -15.210 1.00 96.19 285 PHE A C 1
ATOM 2179 O O . PHE A 1 285 ? 1.312 -0.625 -16.201 1.00 96.19 285 PHE A O 1
ATOM 2186 N N . VAL A 1 286 ? 2.998 0.546 -15.308 1.00 97.56 286 VAL A N 1
ATOM 2187 C CA . VAL A 1 286 ? 3.743 0.704 -16.566 1.00 97.56 286 VAL A CA 1
ATOM 2188 C C . VAL A 1 286 ? 4.261 -0.643 -17.071 1.00 97.56 286 VAL A C 1
ATOM 2190 O O . VAL A 1 286 ? 4.106 -0.944 -18.257 1.00 97.56 286 VAL A O 1
ATOM 2193 N N . ALA A 1 287 ? 4.833 -1.472 -16.194 1.00 93.50 287 ALA A N 1
ATOM 2194 C CA . ALA A 1 287 ? 5.301 -2.809 -16.547 1.00 93.50 287 ALA A CA 1
ATOM 2195 C C . ALA A 1 287 ? 4.147 -3.674 -17.074 1.00 93.50 287 ALA A C 1
ATOM 2197 O O . ALA A 1 287 ? 4.262 -4.274 -18.146 1.00 93.50 287 ALA A O 1
ATOM 2198 N N . ALA A 1 288 ? 3.003 -3.669 -16.384 1.00 92.75 288 ALA A N 1
ATOM 2199 C CA . ALA A 1 288 ? 1.778 -4.323 -16.829 1.00 92.75 288 ALA A CA 1
ATOM 2200 C C . ALA A 1 288 ? 1.336 -3.825 -18.215 1.00 92.75 288 ALA A C 1
ATOM 2202 O O . ALA A 1 288 ? 1.143 -4.624 -19.130 1.00 92.75 288 ALA A O 1
ATOM 2203 N N . MET A 1 289 ? 1.243 -2.509 -18.413 1.00 95.50 289 MET A N 1
ATOM 2204 C CA . MET A 1 289 ? 0.822 -1.910 -19.682 1.00 95.50 289 MET A CA 1
ATOM 2205 C C . MET A 1 289 ? 1.739 -2.304 -20.852 1.00 95.50 289 MET A C 1
ATOM 2207 O O . MET A 1 289 ? 1.261 -2.726 -21.908 1.00 95.50 289 MET A O 1
ATOM 2211 N N . VAL A 1 290 ? 3.061 -2.208 -20.678 1.00 93.75 290 VAL A N 1
ATOM 2212 C CA . VAL A 1 290 ? 4.030 -2.551 -21.732 1.00 93.75 290 VAL A CA 1
ATOM 2213 C C . VAL A 1 290 ? 3.946 -4.035 -22.086 1.00 93.75 290 VAL A C 1
ATOM 2215 O O . VAL A 1 290 ? 3.932 -4.392 -23.268 1.00 93.75 290 VAL A O 1
ATOM 2218 N N . ARG A 1 291 ? 3.839 -4.908 -21.081 1.00 87.69 291 ARG A N 1
ATOM 2219 C CA . ARG A 1 291 ? 3.708 -6.356 -21.283 1.00 87.69 291 ARG A CA 1
ATOM 2220 C C . ARG A 1 291 ? 2.381 -6.743 -21.920 1.00 87.69 291 ARG A C 1
ATOM 2222 O O . ARG A 1 291 ? 2.362 -7.619 -22.782 1.00 87.69 291 ARG A O 1
ATOM 2229 N N . HIS A 1 292 ? 1.297 -6.057 -21.567 1.00 91.31 292 HIS A N 1
ATOM 2230 C CA . HIS A 1 292 ? -0.001 -6.215 -22.212 1.00 91.31 292 HIS A CA 1
ATOM 2231 C C . HIS A 1 292 ? 0.104 -5.933 -23.715 1.00 91.31 292 HIS A C 1
ATOM 2233 O O . HIS A 1 292 ? -0.206 -6.802 -24.533 1.00 91.31 292 HIS A O 1
ATOM 2239 N N . PHE A 1 293 ? 0.635 -4.767 -24.099 1.00 94.62 293 PHE A N 1
ATOM 2240 C CA . PHE A 1 293 ? 0.823 -4.439 -25.514 1.00 94.62 293 PHE A CA 1
ATOM 2241 C C . PHE A 1 293 ? 1.793 -5.384 -26.216 1.00 94.62 293 PHE A C 1
ATOM 2243 O O . PHE A 1 293 ? 1.576 -5.717 -27.380 1.00 94.62 293 PHE A O 1
ATOM 2250 N N . GLN A 1 294 ? 2.842 -5.847 -25.531 1.00 86.44 294 GLN A N 1
ATOM 2251 C CA . GLN A 1 294 ? 3.732 -6.867 -26.070 1.00 86.44 294 GLN A CA 1
ATOM 2252 C C . GLN A 1 294 ? 2.975 -8.160 -26.375 1.00 86.44 294 GLN A C 1
ATOM 2254 O O . GLN A 1 294 ? 3.016 -8.602 -27.515 1.00 86.44 294 GLN A O 1
ATOM 2259 N N . SER A 1 295 ? 2.238 -8.716 -25.413 1.00 81.31 295 SER A N 1
ATOM 2260 C CA . SER A 1 295 ? 1.467 -9.952 -25.585 1.00 81.31 295 SER A CA 1
ATOM 2261 C C . SER A 1 295 ? 0.489 -9.870 -26.759 1.00 81.31 295 SER A C 1
ATOM 2263 O O . SER A 1 295 ? 0.445 -10.791 -27.578 1.00 81.31 295 SER A O 1
ATOM 2265 N N . VAL A 1 296 ? -0.236 -8.753 -26.894 1.00 91.94 296 VAL A N 1
ATOM 2266 C CA . VAL A 1 296 ? -1.197 -8.562 -27.990 1.00 91.94 296 VAL A CA 1
ATOM 2267 C C . VAL A 1 296 ? -0.493 -8.384 -29.338 1.00 91.94 296 VAL A C 1
ATOM 2269 O O . VAL A 1 296 ? -0.877 -9.036 -30.306 1.00 91.94 296 VAL A O 1
ATOM 2272 N N . ARG A 1 297 ? 0.565 -7.563 -29.430 1.00 96.12 297 ARG A N 1
ATOM 2273 C CA . ARG A 1 297 ? 1.246 -7.296 -30.715 1.00 96.12 297 ARG A CA 1
ATOM 2274 C C . ARG A 1 297 ? 2.068 -8.478 -31.229 1.00 96.12 297 ARG A C 1
ATOM 2276 O O . ARG A 1 297 ? 2.329 -8.554 -32.425 1.00 96.12 297 ARG A O 1
ATOM 2283 N N . THR A 1 298 ? 2.499 -9.377 -30.343 1.00 84.12 298 THR A N 1
ATOM 2284 C CA . THR A 1 298 ? 3.225 -10.603 -30.710 1.00 84.12 298 THR A CA 1
ATOM 2285 C C . THR A 1 298 ? 2.343 -11.847 -30.701 1.00 84.12 298 THR A C 1
ATOM 2287 O O . THR A 1 298 ? 2.846 -12.930 -30.991 1.00 84.12 298 THR A O 1
ATOM 2290 N N . PHE A 1 299 ? 1.050 -11.716 -30.375 1.00 85.25 299 PHE A N 1
ATOM 2291 C CA . PHE A 1 299 ? 0.102 -12.828 -30.240 1.00 85.25 299 PHE A CA 1
ATOM 2292 C C . PHE A 1 299 ? 0.626 -13.961 -29.337 1.00 85.25 299 PHE A C 1
ATOM 2294 O O . PHE A 1 299 ? 0.413 -15.145 -29.601 1.00 85.25 299 PHE A O 1
ATOM 2301 N N . SER A 1 300 ? 1.347 -13.607 -28.269 1.00 70.25 300 SER A N 1
ATOM 2302 C CA . SER A 1 300 ? 2.029 -14.561 -27.390 1.00 70.25 300 SER A CA 1
ATOM 2303 C C . SER A 1 300 ? 1.520 -14.485 -25.959 1.00 70.25 300 SER A C 1
ATOM 2305 O O . SER A 1 300 ? 1.092 -13.434 -25.488 1.00 70.25 300 SER A O 1
ATOM 2307 N N . ARG A 1 301 ? 1.617 -15.599 -25.228 1.00 68.88 301 ARG A N 1
ATOM 2308 C CA . ARG A 1 301 ? 1.292 -15.637 -23.796 1.00 68.88 301 ARG A CA 1
ATOM 2309 C C . ARG A 1 301 ? 2.283 -14.790 -22.996 1.00 68.88 301 ARG A C 1
ATOM 2311 O O . ARG A 1 301 ? 3.477 -14.819 -23.273 1.00 68.88 301 ARG A O 1
ATOM 2318 N N . ASP A 1 302 ? 1.778 -14.084 -21.990 1.00 74.88 302 ASP A N 1
ATOM 2319 C CA . ASP A 1 302 ? 2.588 -13.273 -21.073 1.00 74.88 302 ASP A CA 1
ATOM 2320 C C . ASP A 1 302 ? 3.240 -14.099 -19.943 1.00 74.88 302 ASP A C 1
ATOM 2322 O O . ASP A 1 302 ? 4.298 -13.732 -19.435 1.00 74.88 302 ASP A O 1
ATOM 2326 N N . GLY A 1 303 ? 2.634 -15.233 -19.576 1.00 71.81 303 GLY A N 1
ATOM 2327 C CA . GLY A 1 303 ? 3.134 -16.099 -18.503 1.00 71.81 303 GLY A CA 1
ATOM 2328 C C . GLY A 1 303 ? 2.679 -15.709 -17.092 1.00 71.81 303 GLY A C 1
ATOM 2329 O O . GLY A 1 303 ? 3.158 -16.304 -16.137 1.00 71.81 303 GLY A O 1
ATOM 2330 N N . GLY A 1 304 ? 1.747 -14.758 -16.952 1.00 72.31 304 GLY A N 1
ATOM 2331 C CA . GLY A 1 304 ? 1.123 -14.389 -15.671 1.00 72.31 304 GLY A CA 1
ATOM 2332 C C . GLY A 1 304 ? 1.739 -13.162 -14.991 1.00 72.31 304 GLY A C 1
ATOM 2333 O O . GLY A 1 304 ? 1.174 -12.652 -14.027 1.00 72.31 304 GLY A O 1
ATOM 2334 N N . MET A 1 305 ? 2.839 -12.643 -15.533 1.00 75.25 305 MET A N 1
ATOM 2335 C CA . MET A 1 305 ? 3.541 -11.457 -15.038 1.00 75.25 305 MET A CA 1
ATOM 2336 C C . MET A 1 305 ? 2.687 -10.184 -15.122 1.00 75.25 305 MET A C 1
ATOM 2338 O O . MET A 1 305 ? 2.804 -9.314 -14.271 1.00 75.25 305 MET A O 1
ATOM 2342 N N . LEU A 1 306 ? 1.809 -10.073 -16.124 1.00 77.00 306 LEU A N 1
ATOM 2343 C CA . LEU A 1 306 ? 0.868 -8.963 -16.280 1.00 77.00 306 LEU A CA 1
ATOM 2344 C C . LEU A 1 306 ? 0.005 -8.787 -15.029 1.00 77.00 306 LEU A C 1
ATOM 2346 O O . LEU A 1 306 ? -0.072 -7.687 -14.493 1.00 77.00 306 LEU A O 1
ATOM 2350 N N . ASN A 1 307 ? -0.630 -9.869 -14.572 1.00 76.94 307 ASN A N 1
ATOM 2351 C CA . ASN A 1 307 ? -1.495 -9.821 -13.395 1.00 76.94 307 ASN A CA 1
ATOM 2352 C C . ASN A 1 307 ? -0.677 -9.553 -12.132 1.00 76.94 307 ASN A C 1
ATOM 2354 O O . ASN A 1 307 ? -1.089 -8.736 -11.326 1.00 76.94 307 ASN A O 1
ATOM 2358 N N . MET A 1 308 ? 0.512 -10.152 -12.014 1.00 81.44 308 MET A N 1
ATOM 2359 C CA . MET A 1 308 ? 1.426 -9.877 -10.903 1.00 81.44 308 MET A CA 1
ATOM 2360 C C . MET A 1 308 ? 1.756 -8.378 -10.783 1.00 81.44 308 MET A C 1
ATOM 2362 O O . MET A 1 308 ? 1.659 -7.823 -9.696 1.00 81.44 308 MET A O 1
ATOM 2366 N N . PHE A 1 309 ? 2.084 -7.699 -11.889 1.00 86.62 309 PHE A N 1
ATOM 2367 C CA . PHE A 1 309 ? 2.392 -6.263 -11.866 1.00 86.62 309 PHE A CA 1
ATOM 2368 C C . PHE A 1 309 ? 1.163 -5.369 -11.649 1.00 86.62 309 PHE A C 1
ATOM 2370 O O . PHE A 1 309 ? 1.280 -4.296 -11.058 1.00 86.62 309 PHE A O 1
ATOM 2377 N N . LEU A 1 310 ? -0.020 -5.786 -12.113 1.00 86.94 310 LEU A N 1
ATOM 2378 C CA . LEU A 1 310 ? -1.273 -5.104 -11.768 1.00 86.94 310 LEU A CA 1
ATOM 2379 C C . LEU A 1 310 ? -1.600 -5.264 -10.280 1.00 86.94 310 LEU A C 1
ATOM 2381 O O . LEU A 1 310 ? -2.082 -4.315 -9.666 1.00 86.94 310 LEU A O 1
ATOM 2385 N N . ASP A 1 311 ? -1.322 -6.432 -9.705 1.00 84.06 311 ASP A N 1
ATOM 2386 C CA . ASP A 1 311 ? -1.503 -6.708 -8.280 1.00 84.06 311 ASP A CA 1
ATOM 2387 C C . ASP A 1 311 ? -0.511 -5.907 -7.424 1.00 84.06 311 ASP A C 1
ATOM 2389 O O . ASP A 1 311 ? -0.906 -5.384 -6.385 1.00 84.06 311 ASP A O 1
ATOM 2393 N N . GLU A 1 312 ? 0.735 -5.741 -7.875 1.00 86.62 312 GLU A N 1
ATOM 2394 C CA . GLU A 1 312 ? 1.737 -4.848 -7.270 1.00 86.62 312 GLU A CA 1
ATOM 2395 C C . GLU A 1 312 ? 1.281 -3.382 -7.332 1.00 86.62 312 GLU A C 1
ATOM 2397 O O . GLU A 1 312 ? 1.185 -2.715 -6.310 1.00 86.62 312 GLU A O 1
ATOM 2402 N N . ALA A 1 313 ? 0.860 -2.883 -8.497 1.00 91.50 313 ALA A N 1
ATOM 2403 C CA . ALA A 1 313 ? 0.351 -1.513 -8.611 1.00 91.50 313 ALA A CA 1
ATOM 2404 C C . ALA A 1 313 ? -0.905 -1.273 -7.754 1.00 91.50 313 ALA A C 1
ATOM 2406 O O . ALA A 1 313 ? -1.097 -0.196 -7.184 1.00 91.50 313 ALA A O 1
ATOM 2407 N N . ASN A 1 314 ? -1.780 -2.278 -7.661 1.00 87.75 314 ASN A N 1
ATOM 2408 C CA . ASN A 1 314 ? -2.923 -2.235 -6.760 1.00 87.75 314 ASN A CA 1
ATOM 2409 C C . ASN A 1 314 ? -2.491 -2.269 -5.292 1.00 87.75 314 ASN A C 1
ATOM 2411 O O . ASN A 1 314 ? -3.149 -1.607 -4.495 1.00 87.75 314 ASN A O 1
ATOM 2415 N N . ASN A 1 315 ? -1.416 -2.981 -4.941 1.00 88.50 315 ASN A N 1
ATOM 2416 C CA . ASN A 1 315 ? -0.857 -2.986 -3.592 1.00 88.50 315 ASN A CA 1
ATOM 2417 C C . ASN A 1 315 ? -0.515 -1.573 -3.120 1.00 88.50 315 ASN A C 1
ATOM 2419 O O . ASN A 1 315 ? -1.083 -1.096 -2.141 1.00 88.50 315 ASN A O 1
ATOM 2423 N N . GLU A 1 316 ? 0.325 -0.879 -3.882 1.00 92.50 316 GLU A N 1
ATOM 2424 C CA . GLU A 1 316 ? 0.788 0.468 -3.534 1.00 92.50 316 GLU A CA 1
ATOM 2425 C C . GLU A 1 316 ? -0.378 1.470 -3.511 1.00 92.50 316 GLU A C 1
ATOM 2427 O O . GLU A 1 316 ? -0.468 2.370 -2.674 1.00 92.50 316 GLU A O 1
ATOM 2432 N N . ARG A 1 317 ? -1.383 1.272 -4.376 1.00 92.94 317 ARG A N 1
ATOM 2433 C CA . ARG A 1 317 ? -2.625 2.052 -4.302 1.00 92.94 317 ARG A CA 1
ATOM 2434 C C . ARG A 1 317 ? -3.372 1.819 -2.985 1.00 92.94 317 ARG A C 1
ATOM 2436 O O . ARG A 1 317 ? -3.953 2.764 -2.450 1.00 92.94 317 ARG A O 1
ATOM 2443 N N . MET A 1 318 ? -3.387 0.597 -2.461 1.00 88.75 318 MET A N 1
ATOM 2444 C CA . MET A 1 318 ? -4.023 0.290 -1.177 1.00 88.75 318 MET A CA 1
ATOM 2445 C C . MET A 1 318 ? -3.234 0.839 0.011 1.00 88.75 318 MET A C 1
ATOM 2447 O O . MET A 1 318 ? -3.865 1.278 0.977 1.00 88.75 318 MET A O 1
ATOM 2451 N N . HIS A 1 319 ? -1.903 0.927 -0.087 1.00 92.19 319 HIS A N 1
ATOM 2452 C CA . HIS A 1 319 ? -1.082 1.686 0.861 1.00 92.19 319 HIS A CA 1
ATOM 2453 C C . HIS A 1 319 ? -1.560 3.142 0.903 1.00 92.19 319 HIS A C 1
ATOM 2455 O O . HIS A 1 319 ? -2.064 3.614 1.926 1.00 92.19 319 HIS A O 1
ATOM 2461 N N . LEU A 1 320 ? -1.533 3.829 -0.247 1.00 94.94 320 LEU A N 1
ATOM 2462 C CA . LEU A 1 320 ? -1.962 5.224 -0.370 1.00 94.94 320 LEU A CA 1
ATOM 2463 C C . LEU A 1 320 ? -3.358 5.466 0.213 1.00 94.94 320 LEU A C 1
ATOM 2465 O O . LEU A 1 320 ? -3.561 6.379 1.016 1.00 94.94 320 LEU A O 1
ATOM 2469 N N . LEU A 1 321 ? -4.343 4.675 -0.217 1.00 90.56 321 LEU A N 1
ATOM 2470 C CA . LEU A 1 321 ? -5.731 4.876 0.186 1.00 90.56 321 LEU A CA 1
ATOM 2471 C C . LEU A 1 321 ? -5.945 4.622 1.680 1.00 90.56 321 LEU A C 1
ATOM 2473 O O . LEU A 1 321 ? -6.852 5.223 2.254 1.00 90.56 321 LEU A O 1
ATOM 2477 N N . SER A 1 322 ? -5.111 3.798 2.315 1.00 91.50 322 SER A N 1
ATOM 2478 C CA . SER A 1 322 ? -5.114 3.614 3.767 1.00 91.50 322 SER A CA 1
ATOM 2479 C C . SER A 1 322 ? -4.625 4.872 4.480 1.00 91.50 322 SER A C 1
ATOM 2481 O O . SER A 1 322 ? -5.354 5.428 5.304 1.00 91.50 322 SER A O 1
ATOM 2483 N N . PHE A 1 323 ? -3.476 5.421 4.082 1.00 95.06 323 PHE A N 1
ATOM 2484 C CA . PHE A 1 323 ? -2.917 6.622 4.712 1.00 95.06 323 PHE A CA 1
ATOM 2485 C C . PHE A 1 323 ? -3.734 7.895 4.455 1.00 95.06 323 PHE A C 1
ATOM 2487 O O . PHE A 1 323 ? -3.846 8.748 5.337 1.00 95.06 323 PHE A O 1
ATOM 2494 N N . VAL A 1 324 ? -4.392 8.021 3.298 1.00 93.50 324 VAL A N 1
ATOM 2495 C CA . VAL A 1 324 ? -5.291 9.159 3.012 1.00 93.50 324 VAL A CA 1
ATOM 2496 C C . VAL A 1 324 ? -6.499 9.186 3.957 1.00 93.50 324 VAL A C 1
ATOM 2498 O O . VAL A 1 324 ? -7.036 10.259 4.235 1.00 93.50 324 VAL A O 1
ATOM 2501 N N . ARG A 1 325 ? -6.923 8.036 4.506 1.00 91.81 325 ARG A N 1
ATOM 2502 C CA . ARG A 1 325 ? -7.972 8.002 5.544 1.00 91.81 325 ARG A CA 1
ATOM 2503 C C . ARG A 1 325 ? -7.495 8.505 6.901 1.00 91.81 325 ARG A C 1
ATOM 2505 O O . ARG A 1 325 ? -8.341 8.915 7.687 1.00 91.81 325 ARG A O 1
ATOM 2512 N N . MET A 1 326 ? -6.190 8.495 7.153 1.00 93.56 326 MET A N 1
ATOM 2513 C CA . MET A 1 326 ? -5.597 9.069 8.363 1.00 93.56 326 MET A CA 1
ATOM 2514 C C . MET A 1 326 ? -5.348 10.570 8.199 1.00 93.56 326 MET A C 1
ATOM 2516 O O . MET A 1 326 ? -5.509 11.342 9.141 1.00 93.56 326 MET A O 1
ATOM 2520 N N . ARG A 1 327 ? -4.985 11.018 6.990 1.00 93.62 327 ARG A N 1
ATOM 2521 C CA . ARG A 1 327 ? -4.748 12.436 6.702 1.00 93.62 327 ARG A CA 1
ATOM 2522 C C . ARG A 1 327 ? -5.115 12.806 5.272 1.00 93.62 327 ARG A C 1
ATOM 2524 O O . ARG A 1 327 ? -4.491 12.338 4.325 1.00 93.62 327 ARG A O 1
ATOM 2531 N N . ASP A 1 328 ? -6.040 13.754 5.124 1.00 91.94 328 ASP A N 1
ATOM 2532 C CA . ASP A 1 328 ? -6.378 14.310 3.812 1.00 91.94 328 ASP A CA 1
ATOM 2533 C C . ASP A 1 328 ? -5.251 15.235 3.298 1.00 91.94 328 ASP A C 1
ATOM 2535 O O . ASP A 1 328 ? -4.885 16.210 3.973 1.00 91.94 328 ASP A O 1
ATOM 2539 N N . PRO A 1 329 ? -4.657 14.965 2.119 1.00 92.31 329 PRO A N 1
ATOM 2540 C CA . PRO A 1 329 ? -3.660 15.849 1.533 1.00 92.31 329 PRO A CA 1
ATOM 2541 C C . PRO A 1 329 ? -4.284 17.171 1.069 1.00 92.31 329 PRO A C 1
ATOM 2543 O O . PRO A 1 329 ? -5.215 17.198 0.262 1.00 92.31 329 PRO A O 1
ATOM 2546 N N . GLY A 1 330 ? -3.705 18.292 1.508 1.00 94.06 330 GLY A N 1
ATOM 2547 C CA . GLY A 1 330 ? -4.105 19.627 1.056 1.00 94.06 330 GLY A CA 1
ATOM 2548 C C . GLY A 1 330 ? -3.802 19.892 -0.428 1.00 94.06 330 GLY A C 1
ATOM 2549 O O . GLY A 1 330 ? -3.025 19.181 -1.065 1.00 94.06 330 GLY A O 1
ATOM 2550 N N . ASN A 1 331 ? -4.366 20.973 -0.976 1.00 95.50 331 ASN A N 1
ATOM 2551 C CA . ASN A 1 331 ? -4.303 21.286 -2.413 1.00 95.50 331 ASN A CA 1
ATOM 2552 C C . ASN A 1 331 ? -2.879 21.355 -2.981 1.00 95.50 331 ASN A C 1
ATOM 2554 O O . ASN A 1 331 ? -2.639 20.852 -4.074 1.00 95.50 331 ASN A O 1
ATOM 2558 N N . VAL A 1 332 ? -1.924 21.925 -2.236 1.00 95.06 332 VAL A N 1
ATOM 2559 C CA . VAL A 1 332 ? -0.518 21.999 -2.673 1.00 95.06 332 VAL A CA 1
ATOM 2560 C C . VAL A 1 332 ? 0.048 20.601 -2.919 1.00 95.06 332 VAL A C 1
ATOM 2562 O O . VAL A 1 332 ? 0.613 20.358 -3.979 1.00 95.06 332 VAL A O 1
ATOM 2565 N N . MET A 1 333 ? -0.163 19.666 -1.986 1.00 94.56 333 MET A N 1
ATOM 2566 C CA . MET A 1 333 ? 0.279 18.279 -2.145 1.00 94.56 333 MET A CA 1
ATOM 2567 C C . MET A 1 333 ? -0.352 17.644 -3.383 1.00 94.56 333 MET A C 1
ATOM 2569 O O . MET A 1 333 ? 0.351 17.037 -4.179 1.00 94.56 333 MET A O 1
ATOM 2573 N N . ARG A 1 334 ? -1.660 17.837 -3.592 1.00 96.25 334 ARG A N 1
ATOM 2574 C CA . ARG A 1 334 ? -2.380 17.294 -4.755 1.00 96.25 334 ARG A CA 1
ATOM 2575 C C . ARG A 1 334 ? -1.816 17.810 -6.087 1.00 96.25 334 ARG A C 1
ATOM 2577 O O . ARG A 1 334 ? -1.659 17.028 -7.019 1.00 96.25 334 ARG A O 1
ATOM 2584 N N . PHE A 1 335 ? -1.460 19.095 -6.172 1.00 97.06 335 PHE A N 1
ATOM 2585 C CA . PHE A 1 335 ? -0.807 19.658 -7.361 1.00 97.06 335 PHE A CA 1
ATOM 2586 C C . PHE A 1 335 ? 0.600 19.096 -7.582 1.00 97.06 335 PHE A C 1
ATOM 2588 O O . PHE A 1 335 ? 0.952 18.784 -8.720 1.00 97.06 335 PHE A O 1
ATOM 2595 N N . VAL A 1 336 ? 1.394 18.940 -6.515 1.00 95.94 336 VAL A N 1
ATOM 2596 C CA . VAL A 1 336 ? 2.729 18.330 -6.613 1.00 95.94 336 VAL A CA 1
ATOM 2597 C C . VAL A 1 336 ? 2.609 16.878 -7.069 1.00 95.94 336 VAL A C 1
ATOM 2599 O O . VAL A 1 336 ? 3.297 16.501 -8.008 1.00 95.94 336 VAL A O 1
ATOM 2602 N N . VAL A 1 337 ? 1.688 16.098 -6.494 1.00 96.25 337 VAL A N 1
ATOM 2603 C CA . VAL A 1 337 ? 1.404 14.715 -6.912 1.00 96.25 337 VAL A CA 1
ATOM 2604 C C . VAL A 1 337 ? 1.064 14.654 -8.398 1.00 96.25 337 VAL A C 1
ATOM 2606 O O . VAL A 1 337 ? 1.677 13.872 -9.114 1.00 96.25 337 VAL A O 1
ATOM 2609 N N . LEU A 1 338 ? 0.165 15.511 -8.895 1.00 97.44 338 LEU A N 1
ATOM 2610 C CA . LEU A 1 338 ? -0.182 15.538 -10.320 1.00 97.44 338 LEU A CA 1
ATOM 2611 C C . LEU A 1 338 ? 1.050 15.789 -11.206 1.00 97.44 338 LEU A C 1
ATOM 2613 O O . LEU A 1 338 ? 1.280 15.063 -12.174 1.00 97.44 338 LEU A O 1
ATOM 2617 N N . GLY A 1 339 ? 1.862 16.794 -10.866 1.00 97.62 339 GLY A N 1
ATOM 2618 C CA . GLY A 1 339 ? 3.097 17.090 -11.595 1.00 97.62 339 GLY A CA 1
ATOM 2619 C C . GLY A 1 339 ? 4.097 15.931 -11.547 1.00 97.62 339 GLY A C 1
ATOM 2620 O O . GLY A 1 339 ? 4.659 15.549 -12.575 1.00 97.62 339 GLY A O 1
ATOM 2621 N N . SER A 1 340 ? 4.279 15.328 -10.371 1.00 95.94 340 SER A N 1
ATOM 2622 C CA . SER A 1 340 ? 5.161 14.182 -10.158 1.00 95.94 340 SER A CA 1
ATOM 2623 C C . SER A 1 340 ? 4.693 12.942 -10.910 1.00 95.94 340 SER A C 1
ATOM 2625 O O . SER A 1 340 ? 5.521 12.279 -11.520 1.00 95.94 340 SER A O 1
ATOM 2627 N N . GLN A 1 341 ? 3.394 12.646 -10.947 1.00 97.62 341 GLN A N 1
ATOM 2628 C CA . GLN A 1 341 ? 2.857 11.504 -11.689 1.00 97.62 341 GLN A CA 1
ATOM 2629 C C . GLN A 1 341 ? 3.058 11.659 -13.196 1.00 97.62 341 GLN A C 1
ATOM 2631 O O . GLN A 1 341 ? 3.450 10.701 -13.858 1.00 97.62 341 GLN A O 1
ATOM 2636 N N . VAL A 1 342 ? 2.870 12.863 -13.746 1.00 97.56 342 VAL A N 1
ATOM 2637 C CA . VAL A 1 342 ? 3.157 13.127 -15.166 1.00 97.56 342 VAL A CA 1
ATOM 2638 C C . VAL A 1 342 ? 4.648 12.948 -15.459 1.00 97.56 342 VAL A C 1
ATOM 2640 O O . VAL A 1 342 ? 5.007 12.267 -16.423 1.00 97.56 342 VAL A O 1
ATOM 2643 N N . ALA A 1 343 ? 5.519 13.522 -14.625 1.00 96.69 343 ALA A N 1
ATOM 2644 C CA . ALA A 1 343 ? 6.966 13.461 -14.814 1.00 96.69 343 ALA A CA 1
ATOM 2645 C C . ALA A 1 343 ? 7.520 12.037 -14.639 1.00 96.69 343 ALA A C 1
ATOM 2647 O O . ALA A 1 343 ? 8.188 11.520 -15.536 1.00 96.69 343 ALA A O 1
ATOM 2648 N N . VAL A 1 344 ? 7.219 11.388 -13.511 1.00 95.75 344 VAL A N 1
ATOM 2649 C CA . VAL A 1 344 ? 7.689 10.034 -13.192 1.00 95.75 344 VAL A CA 1
ATOM 2650 C C . VAL A 1 344 ? 7.022 9.011 -14.101 1.00 95.75 344 VAL A C 1
ATOM 2652 O O . VAL A 1 344 ? 7.720 8.159 -14.632 1.00 95.75 344 VAL A O 1
ATOM 2655 N N . GLY A 1 345 ? 5.718 9.112 -14.362 1.00 96.62 345 GLY A N 1
ATOM 2656 C CA . GLY A 1 345 ? 5.007 8.202 -15.264 1.00 96.62 345 GLY A CA 1
ATOM 2657 C C . GLY A 1 345 ? 5.576 8.213 -16.679 1.00 96.62 345 GLY A C 1
ATOM 2658 O O . GLY A 1 345 ? 5.910 7.161 -17.223 1.00 96.62 345 GLY A O 1
ATOM 2659 N N . THR A 1 346 ? 5.769 9.402 -17.256 1.00 97.31 346 THR A N 1
ATOM 2660 C CA . THR A 1 346 ? 6.348 9.532 -18.602 1.00 97.31 346 THR A CA 1
ATOM 2661 C C . THR A 1 346 ? 7.809 9.086 -18.623 1.00 97.31 346 THR A C 1
ATOM 2663 O O . THR A 1 346 ? 8.208 8.317 -19.498 1.00 97.31 346 THR A O 1
ATOM 2666 N N . GLY A 1 347 ? 8.610 9.529 -17.649 1.00 96.94 347 GLY A N 1
ATOM 2667 C CA . GLY A 1 347 ? 10.024 9.168 -17.552 1.00 96.94 347 GLY A CA 1
ATOM 2668 C C . GLY A 1 347 ? 10.232 7.666 -17.365 1.00 96.94 347 GLY A C 1
ATOM 2669 O O . GLY A 1 347 ? 11.033 7.061 -18.076 1.00 96.94 347 GLY A O 1
ATOM 2670 N N . PHE A 1 348 ? 9.469 7.043 -16.466 1.00 97.25 348 PHE A N 1
ATOM 2671 C CA . PHE A 1 348 ? 9.545 5.611 -16.204 1.00 97.25 348 PHE A CA 1
ATOM 2672 C C . PHE A 1 348 ? 9.071 4.792 -17.404 1.00 97.25 348 PHE A C 1
ATOM 2674 O O . PHE A 1 348 ? 9.715 3.803 -17.731 1.00 97.25 348 PHE A O 1
ATOM 2681 N N . LEU A 1 349 ? 8.026 5.218 -18.124 1.00 97.56 349 LEU A N 1
ATOM 2682 C CA . LEU A 1 349 ? 7.603 4.564 -19.368 1.00 97.56 349 LEU A CA 1
ATOM 2683 C C . LEU A 1 349 ? 8.710 4.563 -20.430 1.00 97.56 349 LEU A C 1
ATOM 2685 O O . LEU A 1 349 ? 8.972 3.525 -21.039 1.00 97.56 349 LEU A O 1
ATOM 2689 N N . ILE A 1 350 ? 9.381 5.701 -20.636 1.00 97.44 350 ILE A N 1
ATOM 2690 C CA . ILE A 1 350 ? 10.503 5.807 -21.582 1.00 97.44 350 ILE A CA 1
ATOM 2691 C C . ILE A 1 350 ? 11.655 4.898 -21.141 1.00 97.44 350 ILE A C 1
ATOM 2693 O O . ILE A 1 350 ? 12.165 4.116 -21.943 1.00 97.44 350 ILE A O 1
ATOM 2697 N N . LEU A 1 351 ? 12.039 4.955 -19.863 1.00 96.44 351 LEU A N 1
ATOM 2698 C CA . LEU A 1 351 ? 13.109 4.117 -19.318 1.00 96.44 351 LEU A CA 1
ATOM 2699 C C . LEU A 1 351 ? 12.775 2.627 -19.415 1.00 96.44 351 LEU A C 1
ATOM 2701 O O . LEU A 1 351 ? 13.640 1.844 -19.800 1.00 96.44 351 LEU A O 1
ATOM 2705 N N . TYR A 1 352 ? 11.528 2.238 -19.149 1.00 96.19 352 TYR A N 1
ATOM 2706 C CA . TYR A 1 352 ? 11.081 0.851 -19.246 1.00 96.19 352 TYR A CA 1
ATOM 2707 C C . TYR A 1 352 ? 11.100 0.362 -20.696 1.00 96.19 352 TYR A C 1
ATOM 2709 O O . TYR A 1 352 ? 11.506 -0.766 -20.960 1.00 96.19 352 TYR A O 1
ATOM 2717 N N . ALA A 1 353 ? 10.738 1.216 -21.659 1.00 93.44 353 ALA A N 1
ATOM 2718 C CA . ALA A 1 353 ? 10.862 0.898 -23.080 1.00 93.44 353 ALA A CA 1
ATOM 2719 C C . ALA A 1 353 ? 12.328 0.712 -23.521 1.00 93.44 353 ALA A C 1
ATOM 2721 O O . ALA A 1 353 ? 12.596 -0.091 -24.414 1.00 93.44 353 ALA A O 1
ATOM 2722 N N . MET A 1 354 ? 13.274 1.426 -22.899 1.00 95.12 354 MET A N 1
ATOM 2723 C CA . MET A 1 354 ? 14.709 1.318 -23.193 1.00 95.12 354 MET A CA 1
ATOM 2724 C C . MET A 1 354 ? 15.381 0.132 -22.489 1.00 95.12 354 MET A C 1
ATOM 2726 O O . MET A 1 354 ? 16.189 -0.569 -23.096 1.00 95.12 354 MET A O 1
ATOM 2730 N N . SER A 1 355 ? 15.098 -0.074 -21.202 1.00 95.56 355 SER A N 1
ATOM 2731 C CA . SER A 1 355 ? 15.731 -1.097 -20.368 1.00 95.56 355 SER A CA 1
ATOM 2732 C C . SER A 1 355 ? 14.823 -1.525 -19.203 1.00 95.56 355 SER A C 1
ATOM 2734 O O . SER A 1 355 ? 14.940 -1.002 -18.090 1.00 95.56 355 SER A O 1
ATOM 2736 N N . PRO A 1 356 ? 13.971 -2.549 -19.404 1.00 93.19 356 PRO A N 1
ATOM 2737 C CA . PRO A 1 356 ? 13.178 -3.136 -18.325 1.00 93.19 356 PRO A CA 1
ATOM 2738 C C . PRO A 1 356 ? 14.043 -3.651 -17.167 1.00 93.19 356 PRO A C 1
ATOM 2740 O O . PRO A 1 356 ? 13.669 -3.526 -16.006 1.00 93.19 356 PRO A O 1
ATOM 2743 N N . ALA A 1 357 ? 15.228 -4.199 -17.468 1.00 91.38 357 ALA A N 1
ATOM 2744 C CA . ALA A 1 357 ? 16.148 -4.724 -16.459 1.00 91.38 357 ALA A CA 1
ATOM 2745 C C . ALA A 1 357 ? 16.644 -3.631 -15.498 1.00 91.38 357 ALA A C 1
ATOM 2747 O O . ALA A 1 357 ? 16.693 -3.856 -14.290 1.00 91.38 357 ALA A O 1
ATOM 2748 N N . PHE A 1 358 ? 16.959 -2.441 -16.026 1.00 95.62 358 PHE A N 1
ATOM 2749 C CA . PHE A 1 358 ? 17.300 -1.284 -15.200 1.00 95.62 358 PHE A CA 1
ATOM 2750 C C . PHE A 1 358 ? 16.118 -0.879 -14.316 1.00 95.62 358 PHE A C 1
ATOM 2752 O O . PHE A 1 358 ? 16.296 -0.725 -13.113 1.00 95.62 358 PHE A O 1
ATOM 2759 N N . CYS A 1 359 ? 14.915 -0.763 -14.887 1.00 96.38 359 CYS A N 1
ATOM 2760 C CA . CYS A 1 359 ? 13.710 -0.388 -14.146 1.00 96.38 359 CYS A CA 1
ATOM 2761 C C . CYS A 1 359 ? 13.388 -1.364 -13.009 1.00 96.38 359 CYS A C 1
ATOM 2763 O O . CYS A 1 359 ? 13.131 -0.922 -11.897 1.00 96.38 359 CYS A O 1
ATOM 2765 N N . HIS A 1 360 ? 13.458 -2.676 -13.250 1.00 94.25 360 HIS A N 1
ATOM 2766 C CA . HIS A 1 360 ? 13.221 -3.672 -12.201 1.00 94.25 360 HIS A CA 1
ATOM 2767 C C . HIS A 1 360 ? 14.277 -3.616 -11.094 1.00 94.25 360 HIS A C 1
ATOM 2769 O O . HIS A 1 360 ? 13.941 -3.756 -9.922 1.00 94.25 360 HIS A O 1
ATOM 2775 N N . ARG A 1 361 ? 15.549 -3.372 -11.435 1.00 96.12 361 ARG A N 1
ATOM 2776 C CA . ARG A 1 361 ? 16.599 -3.191 -10.424 1.00 96.12 361 ARG A CA 1
ATOM 2777 C C . ARG A 1 361 ? 16.426 -1.888 -9.643 1.00 96.12 361 ARG A C 1
ATOM 2779 O O . ARG A 1 361 ? 16.644 -1.885 -8.439 1.00 96.12 361 ARG A O 1
ATOM 2786 N N . PHE A 1 362 ? 16.037 -0.810 -10.321 1.00 96.31 362 PHE A N 1
ATOM 2787 C CA . PHE A 1 362 ? 15.734 0.477 -9.703 1.00 96.31 362 PHE A CA 1
ATOM 2788 C C . PHE A 1 362 ? 14.591 0.343 -8.694 1.00 96.31 362 PHE A C 1
ATOM 2790 O O . PHE A 1 362 ? 14.777 0.730 -7.549 1.00 96.31 362 PHE A O 1
ATOM 2797 N N . VAL A 1 363 ? 13.466 -0.269 -9.084 1.00 96.31 363 VAL A N 1
ATOM 2798 C CA . VAL A 1 363 ? 12.337 -0.528 -8.174 1.00 96.31 363 VAL A CA 1
ATOM 2799 C C . VAL A 1 363 ? 12.776 -1.410 -7.011 1.00 96.31 363 VAL A C 1
ATOM 2801 O O . VAL A 1 363 ? 12.533 -1.044 -5.876 1.00 96.31 363 VAL A O 1
ATOM 2804 N N . GLY A 1 364 ? 13.531 -2.486 -7.258 1.00 94.88 364 GLY A N 1
ATOM 2805 C CA . GLY A 1 364 ? 14.049 -3.326 -6.173 1.00 94.88 364 GLY A CA 1
ATOM 2806 C C . GLY A 1 364 ? 14.841 -2.542 -5.117 1.00 94.88 364 GLY A C 1
ATOM 2807 O O . GLY A 1 364 ? 14.654 -2.771 -3.931 1.00 94.88 364 GLY A O 1
ATOM 2808 N N . TYR A 1 365 ? 15.669 -1.576 -5.528 1.00 97.25 365 TYR A N 1
ATOM 2809 C CA . TYR A 1 365 ? 16.360 -0.691 -4.583 1.00 97.25 365 TYR A CA 1
ATOM 2810 C C . TYR A 1 365 ? 15.438 0.347 -3.927 1.00 97.25 365 TYR A C 1
ATOM 2812 O O . TYR A 1 365 ? 15.682 0.717 -2.785 1.00 97.25 365 TYR A O 1
ATOM 2820 N N . VAL A 1 366 ? 14.382 0.811 -4.605 1.00 95.50 366 VAL A N 1
ATOM 2821 C CA . VAL A 1 366 ? 13.341 1.644 -3.975 1.00 95.50 366 VAL A CA 1
ATOM 2822 C C . VAL A 1 366 ? 12.631 0.865 -2.867 1.00 95.50 366 VAL A C 1
ATOM 2824 O O . VAL A 1 366 ? 12.442 1.420 -1.789 1.00 95.50 366 VAL A O 1
ATOM 2827 N N . GLU A 1 367 ? 12.315 -0.412 -3.089 1.00 94.06 367 GLU A N 1
ATOM 2828 C CA . GLU A 1 367 ? 11.665 -1.253 -2.078 1.00 94.06 367 GLU A CA 1
ATOM 2829 C C . GLU A 1 367 ? 12.583 -1.559 -0.889 1.00 94.06 367 GLU A C 1
ATOM 2831 O O . GLU A 1 367 ? 12.128 -1.543 0.251 1.00 94.06 367 GLU A O 1
ATOM 2836 N N . GLU A 1 368 ? 13.891 -1.753 -1.105 1.00 94.75 368 GLU A N 1
ATOM 2837 C CA . GLU A 1 368 ? 14.857 -1.863 0.005 1.00 94.75 368 GLU A CA 1
ATOM 2838 C C . GLU A 1 368 ? 14.817 -0.605 0.906 1.00 94.75 368 GLU A C 1
ATOM 2840 O O . GLU A 1 368 ? 14.800 -0.699 2.137 1.00 94.75 368 GLU A O 1
ATOM 2845 N N . GLU A 1 369 ? 14.729 0.583 0.300 1.00 94.75 369 GLU A N 1
ATOM 2846 C CA . GLU A 1 369 ? 14.600 1.858 1.015 1.00 94.75 369 GLU A CA 1
ATOM 2847 C C . GLU A 1 369 ? 13.219 2.052 1.666 1.00 94.75 369 GLU A C 1
ATOM 2849 O O . GLU A 1 369 ? 13.115 2.714 2.711 1.00 94.75 369 GLU A O 1
ATOM 2854 N N . ALA A 1 370 ? 12.163 1.492 1.072 1.00 93.62 370 ALA A N 1
ATOM 2855 C CA . ALA A 1 370 ? 10.821 1.467 1.642 1.00 93.62 370 ALA A CA 1
ATOM 2856 C C . ALA A 1 370 ? 10.796 0.598 2.905 1.00 93.62 370 ALA A C 1
ATOM 2858 O O . ALA A 1 370 ? 10.422 1.107 3.961 1.00 93.62 370 ALA A O 1
ATOM 2859 N N . CYS A 1 371 ? 11.308 -0.638 2.843 1.00 93.62 371 CYS A N 1
ATOM 2860 C CA . CYS A 1 371 ? 11.447 -1.518 4.007 1.00 93.62 371 CYS A CA 1
ATOM 2861 C C . CYS A 1 371 ? 12.225 -0.829 5.132 1.00 93.62 371 CYS A C 1
ATOM 2863 O O . CYS A 1 371 ? 11.739 -0.761 6.255 1.00 93.62 371 CYS A O 1
ATOM 2865 N N . HIS A 1 372 ? 13.376 -0.218 4.829 1.00 93.00 372 HIS A N 1
ATOM 2866 C CA . HIS A 1 372 ? 14.127 0.546 5.831 1.00 93.00 372 HIS A CA 1
ATOM 2867 C C . HIS A 1 372 ? 13.286 1.675 6.453 1.00 93.00 372 HIS A C 1
ATOM 2869 O O . HIS A 1 372 ? 13.373 1.940 7.654 1.00 93.00 372 HIS A O 1
ATOM 2875 N N . THR A 1 373 ? 12.497 2.389 5.646 1.00 94.25 373 THR A N 1
ATOM 2876 C CA . THR A 1 373 ? 11.660 3.499 6.125 1.00 94.25 373 THR A CA 1
ATOM 2877 C C . THR A 1 373 ? 10.555 2.999 7.055 1.00 94.25 373 THR A C 1
ATOM 2879 O O . THR A 1 373 ? 10.394 3.574 8.129 1.00 94.25 373 THR A O 1
ATOM 2882 N N . TYR A 1 374 ? 9.843 1.931 6.687 1.00 95.25 374 TYR A N 1
ATOM 2883 C CA . TYR A 1 374 ? 8.784 1.346 7.513 1.00 95.25 374 TYR A CA 1
ATOM 2884 C C . TYR A 1 374 ? 9.333 0.736 8.805 1.00 95.25 374 TYR A C 1
ATOM 2886 O O . TYR A 1 374 ? 8.816 1.060 9.867 1.00 95.25 374 TYR A O 1
ATOM 2894 N N . THR A 1 375 ? 10.456 0.009 8.765 1.00 94.75 375 THR A N 1
ATOM 2895 C CA . THR A 1 375 ? 11.130 -0.470 9.987 1.00 94.75 375 THR A CA 1
ATOM 2896 C C . THR A 1 375 ? 11.489 0.686 10.920 1.00 94.75 375 THR A C 1
ATOM 2898 O O . THR A 1 375 ? 11.206 0.628 12.108 1.00 94.75 375 THR A O 1
ATOM 2901 N N . THR A 1 376 ? 12.013 1.796 10.387 1.00 94.06 376 THR A N 1
ATOM 2902 C CA . THR A 1 376 ? 12.312 2.984 11.210 1.00 94.06 376 THR A CA 1
ATOM 2903 C C . THR A 1 376 ? 11.045 3.584 11.834 1.00 94.06 376 THR A C 1
ATOM 2905 O O . THR A 1 376 ? 11.083 4.079 12.961 1.00 94.06 376 THR A O 1
ATOM 2908 N N . ILE A 1 377 ? 9.921 3.587 11.108 1.00 95.44 377 ILE A N 1
ATOM 2909 C CA . ILE A 1 377 ? 8.632 4.082 11.612 1.00 95.44 377 ILE A CA 1
ATOM 2910 C C . ILE A 1 377 ? 8.115 3.169 12.726 1.00 95.44 377 ILE A C 1
ATOM 2912 O O . ILE A 1 377 ? 7.751 3.688 13.778 1.00 95.44 377 ILE A O 1
ATOM 2916 N N . ILE A 1 378 ? 8.132 1.851 12.522 1.00 95.81 378 ILE A N 1
ATOM 2917 C CA . ILE A 1 378 ? 7.742 0.842 13.516 1.00 95.81 378 ILE A CA 1
ATOM 2918 C C . ILE A 1 378 ? 8.589 1.006 14.779 1.00 95.81 378 ILE A C 1
ATOM 2920 O O . ILE A 1 378 ? 8.031 1.255 15.844 1.00 95.81 378 ILE A O 1
ATOM 2924 N N . ASP A 1 379 ? 9.919 1.033 14.648 1.00 95.31 379 ASP A N 1
ATOM 2925 C CA . ASP A 1 379 ? 10.839 1.255 15.770 1.00 95.31 379 ASP A CA 1
ATOM 2926 C C . ASP A 1 379 ? 10.521 2.564 16.509 1.00 95.31 379 ASP A C 1
ATOM 2928 O O . ASP A 1 379 ? 10.582 2.635 17.739 1.00 95.31 379 ASP A O 1
ATOM 2932 N N . THR A 1 380 ? 10.167 3.623 15.771 1.00 95.62 380 THR A N 1
ATOM 2933 C CA . THR A 1 380 ? 9.785 4.912 16.363 1.00 95.62 380 THR A CA 1
ATOM 2934 C C . THR A 1 380 ? 8.481 4.794 17.147 1.00 95.62 380 THR A C 1
ATOM 2936 O O . THR A 1 380 ? 8.402 5.339 18.243 1.00 95.62 380 THR A O 1
ATOM 2939 N N . ILE A 1 381 ? 7.471 4.088 16.628 1.00 96.56 381 ILE A N 1
ATOM 2940 C CA . ILE A 1 381 ? 6.194 3.850 17.317 1.00 96.56 381 ILE A CA 1
ATOM 2941 C C . ILE A 1 381 ? 6.425 3.004 18.571 1.00 96.56 381 ILE A C 1
ATOM 2943 O O . ILE A 1 381 ? 5.964 3.369 19.649 1.00 96.56 381 ILE A O 1
ATOM 2947 N N . GLU A 1 382 ? 7.160 1.900 18.471 1.00 95.94 382 GLU A N 1
ATOM 2948 C CA . GLU A 1 382 ? 7.402 0.962 19.574 1.00 95.94 382 GLU A CA 1
ATOM 2949 C C . GLU A 1 382 ? 8.214 1.573 20.717 1.00 95.94 382 GLU A C 1
ATOM 2951 O O . GLU A 1 382 ? 7.938 1.288 21.878 1.00 95.94 382 GLU A O 1
ATOM 2956 N N . ASN A 1 383 ? 9.159 2.467 20.412 1.00 96.12 383 ASN A N 1
ATOM 2957 C CA . ASN A 1 383 ? 10.042 3.077 21.413 1.00 96.12 383 ASN A CA 1
ATOM 2958 C C . ASN A 1 383 ? 9.613 4.487 21.862 1.00 96.12 383 ASN A C 1
ATOM 2960 O O . ASN A 1 383 ? 10.286 5.101 22.692 1.00 96.12 383 ASN A O 1
ATOM 2964 N N . ALA A 1 384 ? 8.511 5.024 21.334 1.00 94.69 384 ALA A N 1
ATOM 2965 C CA . ALA A 1 384 ? 7.995 6.338 21.713 1.00 94.69 384 ALA A CA 1
ATOM 2966 C C . ALA A 1 384 ? 7.615 6.444 23.217 1.00 94.69 384 ALA A C 1
ATOM 2968 O O . ALA A 1 384 ? 7.086 5.491 23.792 1.00 94.69 384 ALA A O 1
ATOM 2969 N N . PRO A 1 385 ? 7.807 7.594 23.884 1.00 94.00 385 PRO A N 1
ATOM 2970 C CA . PRO A 1 385 ? 7.233 7.828 25.213 1.00 94.00 385 PRO A CA 1
ATOM 2971 C C . PRO A 1 385 ? 5.699 7.750 25.181 1.00 94.00 385 PRO A C 1
ATOM 2973 O O . PRO A 1 385 ? 5.098 8.192 24.199 1.00 94.00 385 PRO A O 1
ATOM 2976 N N . ASP A 1 386 ? 5.063 7.235 26.236 1.00 91.50 386 ASP A N 1
ATOM 2977 C CA . ASP A 1 386 ? 3.606 7.000 26.272 1.00 91.50 386 ASP A CA 1
ATOM 2978 C C . ASP A 1 386 ? 2.779 8.285 26.077 1.00 91.50 386 ASP A C 1
ATOM 2980 O O . ASP A 1 386 ? 1.673 8.242 25.546 1.00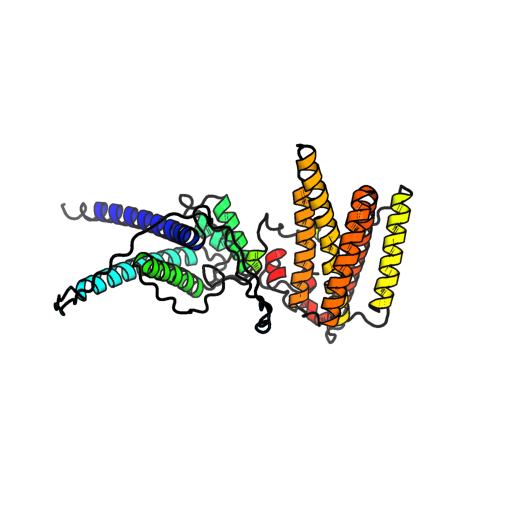 91.50 386 ASP A O 1
ATOM 2984 N N . GLU A 1 387 ? 3.319 9.441 26.464 1.00 89.88 387 GLU A N 1
ATOM 2985 C CA . GLU A 1 387 ? 2.709 10.760 26.272 1.00 89.88 387 GLU A CA 1
ATOM 2986 C C . GLU A 1 387 ? 2.928 11.380 24.878 1.00 89.88 387 GLU A C 1
ATOM 2988 O O . GLU A 1 387 ? 2.451 12.487 24.618 1.00 89.88 387 GLU A O 1
ATOM 2993 N N . SER A 1 388 ? 3.677 10.721 23.992 1.00 92.31 388 SER A N 1
ATOM 2994 C CA . SER A 1 388 ? 3.982 11.239 22.654 1.00 92.31 388 SER A CA 1
ATOM 2995 C C . SER A 1 388 ? 2.907 10.876 21.629 1.00 92.31 388 SER A C 1
ATOM 2997 O O . SER A 1 388 ? 2.287 9.817 21.707 1.00 92.31 388 SER A O 1
ATOM 2999 N N . GLU A 1 389 ? 2.752 11.707 20.593 1.00 93.00 389 GLU A N 1
ATOM 3000 C CA . GLU A 1 389 ? 1.827 11.403 19.490 1.00 93.00 389 GLU A CA 1
ATOM 3001 C C . GLU A 1 389 ? 2.153 10.061 18.814 1.00 93.00 389 GLU A C 1
ATOM 3003 O O . GLU A 1 389 ? 1.257 9.326 18.422 1.00 93.00 389 GLU A O 1
ATOM 3008 N N . MET A 1 390 ? 3.426 9.672 18.713 1.00 94.50 390 MET A N 1
ATOM 3009 C CA . MET A 1 390 ? 3.801 8.411 18.065 1.00 94.50 390 MET A CA 1
ATOM 3010 C C . MET A 1 390 ? 3.316 7.181 18.849 1.00 94.50 390 MET A C 1
ATOM 3012 O O . MET A 1 390 ? 2.993 6.170 18.229 1.00 94.50 390 MET A O 1
ATOM 3016 N N . ALA A 1 391 ? 3.203 7.263 20.181 1.00 95.50 391 ALA A N 1
ATOM 3017 C CA . ALA A 1 391 ? 2.691 6.163 20.999 1.00 95.50 391 ALA A CA 1
ATOM 3018 C C . ALA A 1 391 ? 1.193 5.898 20.773 1.00 95.50 391 ALA A C 1
ATOM 3020 O O . ALA A 1 391 ? 0.744 4.764 20.954 1.00 95.50 391 ALA A O 1
ATOM 3021 N N . GLU A 1 392 ? 0.423 6.896 20.317 1.00 95.69 392 GLU A N 1
ATOM 3022 C CA . GLU A 1 392 ? -1.006 6.733 20.012 1.00 95.69 392 GLU A CA 1
ATOM 3023 C C . GLU A 1 392 ? -1.235 5.623 18.973 1.00 95.69 392 GLU A C 1
ATOM 3025 O O . GLU A 1 392 ? -2.153 4.814 19.124 1.00 95.69 392 GLU A O 1
ATOM 3030 N N . TRP A 1 393 ? -0.343 5.490 17.983 1.00 96.88 393 TRP A N 1
ATOM 3031 C CA . TRP A 1 393 ? -0.435 4.483 16.916 1.00 96.88 393 TRP A CA 1
ATOM 3032 C C . TRP A 1 393 ? -0.301 3.030 17.385 1.00 96.88 393 TRP A C 1
ATOM 3034 O O . TRP A 1 393 ? -0.716 2.129 16.657 1.00 96.88 393 TRP A O 1
ATOM 3044 N N . ARG A 1 394 ? 0.168 2.784 18.616 1.00 96.69 394 ARG A N 1
ATOM 3045 C CA . ARG A 1 394 ? 0.135 1.445 19.236 1.00 96.69 394 ARG A CA 1
ATOM 3046 C C . ARG A 1 394 ? -1.274 0.976 19.580 1.00 96.69 394 ARG A C 1
ATOM 3048 O O . ARG A 1 394 ? -1.486 -0.207 19.810 1.00 96.69 394 ARG A O 1
ATOM 3055 N N . THR A 1 395 ? -2.217 1.905 19.714 1.00 95.56 395 THR A N 1
ATOM 3056 C CA . THR A 1 395 ? -3.584 1.613 20.179 1.00 95.56 395 THR A CA 1
ATOM 3057 C C . THR A 1 395 ? -4.661 2.177 19.260 1.00 95.56 395 THR A C 1
ATOM 3059 O O . THR A 1 395 ? -5.805 1.723 19.304 1.00 95.56 395 THR A O 1
ATOM 3062 N N . GLU A 1 396 ? -4.316 3.141 18.405 1.00 95.94 396 GLU A N 1
ATOM 3063 C CA . GLU A 1 396 ? -5.222 3.689 17.407 1.00 95.94 396 GLU A CA 1
ATOM 3064 C C . GLU A 1 396 ? -5.635 2.602 16.412 1.00 95.94 396 GLU A C 1
ATOM 3066 O O . GLU A 1 396 ? -4.797 1.914 15.835 1.00 95.94 396 GLU A O 1
ATOM 3071 N N . ILE A 1 397 ? -6.943 2.456 16.193 1.00 95.94 397 ILE A N 1
ATOM 3072 C CA . ILE A 1 397 ? -7.488 1.472 15.256 1.00 95.94 397 ILE A CA 1
ATOM 3073 C C . ILE A 1 397 ? -7.165 1.894 13.821 1.00 95.94 397 ILE A C 1
ATOM 3075 O O . ILE A 1 397 ? -7.542 2.985 13.388 1.00 95.94 397 ILE A O 1
ATOM 3079 N N . ALA A 1 398 ? -6.574 0.984 13.046 1.00 94.88 398 ALA A N 1
ATOM 3080 C CA . ALA A 1 398 ? -6.255 1.236 11.650 1.00 94.88 398 ALA A CA 1
ATOM 3081 C C . ALA A 1 398 ? -7.510 1.549 10.807 1.00 94.88 398 ALA A C 1
ATOM 3083 O O . ALA A 1 398 ? -8.622 1.051 11.073 1.00 94.88 398 ALA A O 1
ATOM 3084 N N . PRO A 1 399 ? -7.353 2.337 9.725 1.00 91.31 399 PRO A N 1
ATOM 3085 C CA . PRO A 1 399 ? -8.429 2.626 8.791 1.00 91.31 399 PRO A CA 1
ATOM 3086 C C . PRO A 1 399 ? -9.168 1.367 8.331 1.00 91.31 399 PRO A C 1
ATOM 3088 O O . PRO A 1 399 ? -8.577 0.330 8.047 1.00 91.31 399 PRO A O 1
ATOM 3091 N N . ALA A 1 400 ? -10.490 1.465 8.183 1.00 86.44 400 ALA A N 1
ATOM 3092 C CA . ALA A 1 400 ? -11.319 0.320 7.793 1.00 86.44 400 ALA A CA 1
ATOM 3093 C C . ALA A 1 400 ? -10.884 -0.328 6.461 1.00 86.44 400 ALA A C 1
ATOM 3095 O O . ALA A 1 400 ? -11.007 -1.536 6.288 1.00 86.44 400 ALA A O 1
ATOM 3096 N N . ILE A 1 401 ? -10.365 0.475 5.529 1.00 84.69 401 ILE A N 1
ATOM 3097 C CA . ILE A 1 401 ? -9.816 -0.019 4.263 1.00 84.69 401 ILE A CA 1
ATOM 3098 C C . ILE A 1 401 ? -8.598 -0.927 4.491 1.00 84.69 401 ILE A C 1
ATOM 3100 O O . ILE A 1 401 ? -8.547 -2.013 3.921 1.00 84.69 401 ILE A O 1
ATOM 3104 N N . ALA A 1 402 ? -7.693 -0.531 5.389 1.00 88.19 402 ALA A N 1
ATOM 3105 C CA . ALA A 1 402 ? -6.503 -1.284 5.754 1.00 88.19 402 ALA A CA 1
ATOM 3106 C C . ALA A 1 402 ? -6.868 -2.608 6.431 1.00 88.19 402 ALA A C 1
ATOM 3108 O O . ALA A 1 402 ? -6.475 -3.680 5.981 1.00 88.19 402 ALA A O 1
ATOM 3109 N N . A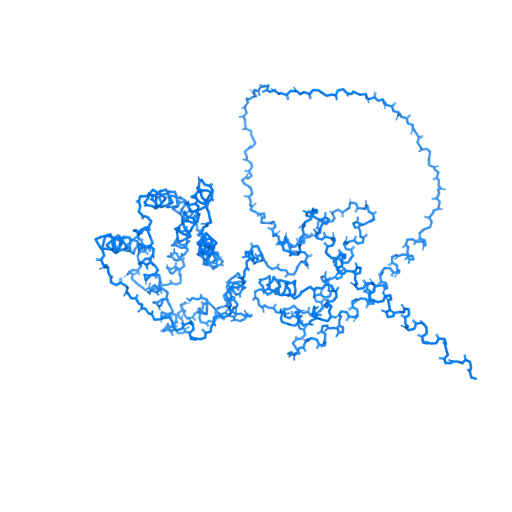RG A 1 403 ? -7.713 -2.551 7.467 1.00 88.12 403 ARG A N 1
ATOM 3110 C CA . ARG A 1 403 ? -8.120 -3.746 8.224 1.00 88.12 403 ARG A CA 1
ATOM 3111 C C . ARG A 1 403 ? -8.855 -4.772 7.367 1.00 88.12 403 ARG A C 1
ATOM 3113 O O . ARG A 1 403 ? -8.687 -5.974 7.563 1.00 88.12 403 ARG A O 1
ATOM 3120 N N . GLY A 1 404 ? -9.646 -4.303 6.401 1.00 81.75 404 GLY A N 1
ATOM 3121 C CA . GLY A 1 404 ? -10.259 -5.162 5.392 1.00 81.75 404 GLY A CA 1
ATOM 3122 C C . GLY A 1 404 ? -9.225 -5.788 4.456 1.00 81.75 404 GLY A C 1
ATOM 3123 O O . GLY A 1 404 ? -9.281 -6.989 4.215 1.00 81.75 404 GLY A O 1
ATOM 3124 N N . TYR A 1 405 ? -8.278 -4.992 3.956 1.00 81.88 405 TYR A N 1
ATOM 3125 C CA . TYR A 1 405 ? -7.304 -5.419 2.951 1.00 81.88 405 TYR A CA 1
ATOM 3126 C C . TYR A 1 405 ? -6.230 -6.378 3.488 1.00 81.88 405 TYR A C 1
ATOM 3128 O O . TYR A 1 405 ? -5.996 -7.422 2.882 1.00 81.88 405 TYR A O 1
ATOM 3136 N N . TRP A 1 406 ? -5.630 -6.060 4.639 1.00 86.69 406 TRP A N 1
ATOM 3137 C CA . TRP A 1 406 ? -4.580 -6.858 5.294 1.00 86.69 406 TRP A CA 1
ATOM 3138 C C . TRP A 1 406 ? -5.105 -7.837 6.347 1.00 86.69 406 TRP A C 1
ATOM 3140 O O . TRP A 1 406 ? -4.331 -8.504 7.020 1.00 86.69 406 TRP A O 1
ATOM 3150 N N . LYS A 1 407 ? -6.428 -7.943 6.491 1.00 85.69 407 LYS A N 1
ATOM 3151 C CA . LYS A 1 407 ? -7.082 -8.845 7.447 1.00 85.69 407 LYS A CA 1
ATOM 3152 C C . LYS A 1 407 ? -6.646 -8.662 8.911 1.00 85.69 407 LYS A C 1
ATOM 3154 O O . LYS A 1 407 ? -6.534 -9.627 9.655 1.00 85.69 407 LYS A O 1
ATOM 3159 N N . LEU A 1 408 ? -6.516 -7.410 9.351 1.00 86.38 408 LEU A N 1
ATOM 3160 C CA . LEU A 1 408 ? -6.056 -7.049 10.705 1.00 86.38 408 LEU A CA 1
ATOM 3161 C C . LEU A 1 408 ? -7.117 -7.237 11.819 1.00 86.38 408 LEU A C 1
ATOM 3163 O O . LEU A 1 408 ? -6.919 -6.824 12.956 1.00 86.38 408 LEU A O 1
ATOM 3167 N N . GLY A 1 409 ? -8.287 -7.799 11.507 1.00 86.25 409 GLY A N 1
ATOM 3168 C CA . GLY A 1 409 ? -9.392 -7.963 12.455 1.00 86.25 409 GLY A CA 1
ATOM 3169 C C . GLY A 1 409 ? -10.100 -6.666 12.883 1.00 86.25 409 GLY A C 1
ATOM 3170 O O . GLY A 1 409 ? -9.884 -5.570 12.354 1.00 86.25 409 GLY A O 1
ATOM 3171 N N . GLU A 1 410 ? -11.009 -6.794 13.857 1.00 85.88 410 GLU A N 1
ATOM 3172 C CA . GLU A 1 410 ? -11.817 -5.671 14.358 1.00 85.88 410 GLU A CA 1
ATOM 3173 C C . GLU A 1 410 ? -10.984 -4.643 15.153 1.00 85.88 410 GLU A C 1
ATOM 3175 O O . GLU A 1 410 ? -11.322 -3.455 15.153 1.00 85.88 410 GLU A O 1
ATOM 3180 N N . THR A 1 411 ? -9.887 -5.078 15.772 1.00 91.19 411 THR A N 1
ATOM 3181 C CA . THR A 1 411 ? -9.053 -4.268 16.675 1.00 91.19 411 THR A CA 1
ATOM 3182 C C . THR A 1 411 ? -7.649 -3.985 16.144 1.00 91.19 411 THR A C 1
ATOM 3184 O O . THR A 1 411 ? -6.860 -3.412 16.883 1.00 91.19 411 THR A O 1
ATOM 3187 N N . GLY A 1 412 ? -7.340 -4.361 14.896 1.00 92.56 412 GLY A N 1
ATOM 3188 C CA . GLY A 1 412 ? -6.032 -4.105 14.290 1.00 92.56 412 GLY A CA 1
ATOM 3189 C C . GLY A 1 412 ? -5.641 -2.632 14.365 1.00 92.56 412 GLY A C 1
ATOM 3190 O O . GLY A 1 412 ? -6.426 -1.751 13.984 1.00 92.56 412 GLY A O 1
ATOM 3191 N N . THR A 1 413 ? -4.452 -2.378 14.889 1.00 96.38 413 THR A N 1
ATOM 3192 C CA . THR A 1 413 ? -3.932 -1.047 15.193 1.00 96.38 413 THR A CA 1
ATOM 3193 C C . THR A 1 413 ? -3.198 -0.444 13.999 1.00 96.38 413 THR A C 1
ATOM 3195 O O . THR A 1 413 ? -2.939 -1.118 13.002 1.00 96.38 413 THR A O 1
ATOM 3198 N N . VAL A 1 414 ? -2.876 0.848 14.070 1.00 96.31 414 VAL A N 1
ATOM 3199 C CA . VAL A 1 414 ? -2.000 1.502 13.089 1.00 96.31 414 VAL A CA 1
ATOM 3200 C C . VAL A 1 414 ? -0.616 0.855 13.094 1.00 96.31 414 VAL A C 1
ATOM 3202 O O . VAL A 1 414 ? -0.058 0.691 12.018 1.00 96.31 414 VAL A O 1
ATOM 3205 N N . LEU A 1 415 ? -0.097 0.439 14.253 1.00 95.56 415 LEU A N 1
ATOM 3206 C CA . LEU A 1 415 ? 1.147 -0.328 14.338 1.00 95.56 415 LEU A CA 1
ATOM 3207 C C . LEU A 1 415 ? 1.057 -1.653 13.568 1.00 95.56 415 LEU A C 1
ATOM 3209 O O . LEU A 1 415 ? 1.955 -1.933 12.796 1.00 95.56 415 LEU A O 1
ATOM 3213 N N . ASP A 1 416 ? -0.041 -2.408 13.695 1.00 93.44 416 ASP A N 1
ATOM 3214 C CA . ASP A 1 416 ? -0.229 -3.667 12.944 1.00 93.44 416 ASP A CA 1
ATOM 3215 C C . ASP A 1 416 ? -0.364 -3.455 11.423 1.00 93.44 416 ASP A C 1
ATOM 3217 O O . ASP A 1 416 ? -0.233 -4.393 10.639 1.00 93.44 416 ASP A O 1
ATOM 3221 N N . MET A 1 417 ? -0.733 -2.242 11.000 1.00 92.75 417 MET A N 1
ATOM 3222 C CA . MET A 1 417 ? -0.846 -1.866 9.589 1.00 92.75 417 MET A CA 1
ATOM 3223 C C . MET A 1 417 ? 0.503 -1.458 8.981 1.00 92.75 417 MET A C 1
ATOM 3225 O O . MET A 1 417 ? 0.667 -1.610 7.769 1.00 92.75 417 MET A O 1
ATOM 3229 N N . MET A 1 418 ? 1.391 -0.863 9.785 1.00 91.19 418 MET A N 1
ATOM 3230 C CA . MET A 1 418 ? 2.733 -0.431 9.371 1.00 91.19 418 MET A CA 1
ATOM 3231 C C . MET A 1 418 ? 3.649 -1.635 9.209 1.00 91.19 418 MET A C 1
ATOM 3233 O O . MET A 1 418 ? 4.461 -1.588 8.258 1.00 91.19 418 MET A O 1
#

Foldseek 3Di:
DPPPPPVPVVVVVVVVVVVVVVLVLLVLLQVVQCVVPHPPGGVLNQAFPPPDPDPDDPDDDDDDDDDDDDDDDDDDDDDDDDDDDDDDDDDDPPVVVVVVVVLVVSLVVVLVVLLVLLCVLPPVPPQFQALVSQLVSVVVVCVNDPNVRSVVVSLLRCLQFLQDTGHSVLQSVLSSVLSVVSVCVVVPDPDPPPPVQRSGSSSRGDNLNNLPPDDFDDQQDPVNVPDDLDDDDQDDPLLVVLLVVLVVVCVVLCVVLVVVPDDDAPVSLLLSLLLVLLLQLQLLQLVLVVLVVVCVVVVHDSPCSNVVSNVRSSVSVLSNVQSCVVPPDDPVSVVVSVVCCVVSNVVSNVVCVVDVPSSVSNSVSVVSVVVVSLVVLLVCLVPPDCPGNSVVQVFAAGDSSQSSRNVCHPRRGNSNSD

Secondary structure (DSSP, 8-state):
--SSSHHHHHHHHHHHHHHHHHHHHHHHHHHHHHHHH-TT--TT------------------------------------------------HHHHHHHHHHHHHHHHHHHHHHHHHHHHH-SS-SSEE-HHHHHHHHHTTTTTS-HHHHHHHHHHHHHHHTT--EEHHHHHHHHHHHHHHHHHHHTT----------SSTTS---GGGGG-SS-PPPPPPHHHH----------SHHHHHHHHHHHHHHHHHHHHHTTTSS---HHHHHHHHHHHHHHHHHHHHHHHHHHHHHHHHTT----SHHHHHHHHHHHHHHHHHHHHHH-PPPHHHHHHHHHHHHHHHHHHHHHHHH-HHHHHHHHHHHHHHHHHHHHHHHHHHHHS-TTSHHHHTTTSBPPHHHHHHTT-TTT-BHHHH-

pLDDT: mean 70.86, std 26.2, range [22.95, 97.62]

Sequence (418 aa):
PASQRVVSKSRHLLIRSGVAARKQIYSSVQAAVTARYGEGASLSTLTCSSSYPTLGEWDRHGGGYNKGWQTDHLSQQHRWKSTATVSSNVSDESSVSSKEEALALATAKVIREIKADLVKADVNNDGKIDSEELKAVLRNYSDVFTDKDIVEIGELFYVGKAGSGVPHNDFLRAVSNVIYDKAELDEGGVNHRKIGISSHPLGLGKCGTEYSFGKSRGVYTEDELDVKLTHVPPKTNADKIALAAVGVVRFLFDGVSLWNFGEITQAKVLRRVIFLETIAAIPGFVAAMVRHFQSVRTFSRDGGMLNMFLDEANNERMHLLSFVRMRDPGNVMRFVVLGSQVAVGTGFLILYAMSPAFCHRFVGYVEEEACHTYTTIIDTIENAPDESEMAEWRTEIAPAIARGYWKLGETGTVLDMM

InterPro domains:
  IPR002048 EF-hand domain [PS50222] (109-144)
  IPR002680 Alternative oxidase [PF01786] (222-418)
  IPR002680 Alternative oxidase [PTHR31803] (193-417)
  IPR011992 EF-hand domain pair [SSF47473] (108-181)
  IPR018247 EF-Hand 1, calcium-binding site [PS00018] (122-134)
  IPR038659 Alternative oxidase superfamily [G3DSA:1.20.1260.140] (208-418)

Organism: NCBI:txid49249